Protein AF-0000000079090548 (afdb_homodimer)

Radius of gyration: 31.52 Å; Cα contacts (8 Å, |Δi|>4): 1381; chains: 2; bounding box: 49×114×106 Å

Secondary structure (DSSP, 8-state):
------HHHHHHHHHHHHHHHHHHHHHHHHHHHHTT---EEEEEE-SGGG-EEEEEEE--SS--S-SSPEEEE--TT--GGGGHHHHHHHTTSS-EEEEPPTTSTTS--PPPPSSHHHHHHHHHHHHHHHHHHHT-SSEEEEEETHHHHHHHHHHHH-GGGEEEEEEES-SS-SPP----TTS----HHHHHHHHHHTTS-TTHHHHHTGGGHHHHHHHH-TTHHHHS--SSTTHHHHHHHHTSSS--HHHHHHHHTB-GGG-BSS-GGGTGGGS-TTS-EEEEEETT-SS--HHHHHHHHH-SS-EEEEEETT--S-HHHHSHHHHHHHHHHHHH-PPPPTTSEEEE--------------/------HHHHHHHHHHHHHHHHHHHHHHHHHHHHTT---EEEEEE-SGGG-EEEEEEE--SS--S-SSPEEEE--TT--GGGGHHHHHHHTTSS-EEEEPPTTSTTS--PPPPSSHHHHHHHHHHHHHHHHHHHT-SSEEEEEETHHHHHHHHHHHH-GGGEEEEEEES-SS-SPP----TTS----HHHHHHHHHHTTS-TTHHHHHTGGGHHHHHHHH-TTHHHHS--SSTTHHHHHHHHTSSS--HHHHHHHHTB-GGG-BSS-GGGTGGGS-TTS-EEEEEETT-SS--HHHHHHHHH-SS-EEEEEETT--S-HHHHSHHHHHHHHHHHHH-PPPPTTSEEEE--------------

Sequence (724 aa):
MEVEKSSNDTSSLLTWGKSSLMKLAEAEARLFATFGAQILSRFVPIRFKCSEIYTVTVEPREEKKSEEPIVLVHGFGAGVAVWSANIFTLAKHSVVHAFDLLGFGRSSRPRFSNDPTLAELEMVESIEDWRKSMGIERMYLVAHSFGAYLASSYALEHPHRVKHLILVDPWGFPERIAPTEKQITPYPWMQFIGGVLSYFNPLATLRVAGPYGPTIVKKLRPDLRLRYRSENPDDIYEYLYHCNAQKPTGETAFKGMTLPFGWAKRPMMKRFNGIDDSVPVTFIYGSKSWIDPGPAFDIQAQRNGHVDVQIIRGAGHHVYADAPDAFNEVVESIVTGEKRSSAVESQVTSEKQSDEEEVPQPMEVEKSSNDTSSLLTWGKSSLMKLAEAEARLFATFGAQILSRFVPIRFKCSEIYTVTVEPREEKKSEEPIVLVHGFGAGVAVWSANIFTLAKHSVVHAFDLLGFGRSSRPRFSNDPTLAELEMVESIEDWRKSMGIERMYLVAHSFGAYLASSYALEHPHRVKHLILVDPWGFPERIAPTEKQITPYPWMQFIGGVLSYFNPLATLRVAGPYGPTIVKKLRPDLRLRYRSENPDDIYEYLYHCNAQKPTGETAFKGMTLPFGWAKRPMMKRFNGIDDSVPVTFIYGSKSWIDPGPAFDIQAQRNGHVDVQIIRGAGHHVYADAPDAFNEVVESIVTGEKRSSAVESQVTSEKQSDEEEVPQP

Foldseek 3Di:
DPPPPPCVVVVVLVVLLVVLLVLQVVLLVQLLVVLPFDKDWDFFFFDQVRWTKIKIKGAAPDAAQDPAAAEEAEAPLAFDSLLSNAQVLLRNRHMYMYIYQALFRPIHPDAADLALVRRLVSSLRRVVRRCVSVVGQAHAYAYAARRLVSVLVNLLVCVRRYQAREYELYAAADDDDDPDPPPPPPDVVVVVVLVVCLVDQPCVVLLVCRPCSLVVVCVVCVVLLVLRPGPDSSSVSSNSSSRCNPDRNVSSSCSSQADRPRHGPDHCLVPSLSRDLSHAYEYEYEPAEPRDCVSLVVCLVPHPHWYKYKYQYPDYSSNCRRPVVQVSQVSNCVSNVDDGDPRIDIPGPDDPPPPPPPPDDD/DPPPPPCVVVVVLVVLLVVLLVLQVVLLVQLLVVLPFDKDWDFFFFDQVRWTKIKIKGAAPDAAQDPAAAEEAEAPLAFDSLLSNAQVLLRNRHMYMYIYQALFRPIHPDAFDLALVRRLVSSLRRVVRRCVSVVGQAHAYAYAARRLVSVLVNLLVCVRRYQAREYELYAAADDDDDPDPPPPPPDVVVVVVLVVCLVDQPCVVLLVVRPCSLVVVCVVCVVLLVLRPGPDSSSVSSNSSSRCNPDRNVSSSCSSQADRPRHGPDHCLVPSLSRDLSHAYEYEYEPAEPRDCVSLVVCLVPHPHWYKYKYQYPDYSSNCRRPVVQVSQVSNCVSNVDDGDPRIDIPGPDDPPPPPPPPDDD

Structure (mmCIF, N/CA/C/O backbone):
data_AF-0000000079090548-model_v1
#
loop_
_entity.id
_entity.type
_entity.pdbx_description
1 polymer 'Abhydrolase domain-containing protein lid-1'
#
loop_
_atom_site.group_PDB
_atom_site.id
_atom_site.type_symbol
_atom_site.label_atom_id
_atom_site.label_alt_id
_atom_site.label_comp_id
_atom_site.label_asym_id
_atom_site.label_entity_id
_atom_site.label_seq_id
_atom_site.pdbx_PDB_ins_code
_atom_site.Cartn_x
_atom_site.Cartn_y
_atom_site.Cartn_z
_atom_site.occupancy
_atom_site.B_iso_or_equiv
_atom_site.auth_seq_id
_atom_site.auth_comp_id
_atom_site.auth_asym_id
_atom_site.auth_atom_id
_atom_site.pdbx_PDB_model_num
ATOM 1 N N . MET A 1 1 ? -25.203 16.016 -29.047 1 21.91 1 MET A N 1
ATOM 2 C CA . MET A 1 1 ? -23.812 16.422 -29.281 1 21.91 1 MET A CA 1
ATOM 3 C C . MET A 1 1 ? -22.859 15.281 -28.969 1 21.91 1 MET A C 1
ATOM 5 O O . MET A 1 1 ? -22.859 14.75 -27.844 1 21.91 1 MET A O 1
ATOM 9 N N . GLU A 1 2 ? -22.359 14.469 -29.953 1 21.64 2 GLU A N 1
ATOM 10 C CA . GLU A 1 2 ? -21.656 13.188 -30.062 1 21.64 2 GLU A CA 1
ATOM 11 C C . GLU A 1 2 ? -20.266 13.273 -29.469 1 21.64 2 GLU A C 1
ATOM 13 O O . GLU A 1 2 ? -19.438 14.07 -29.906 1 21.64 2 GLU A O 1
ATOM 18 N N . VAL A 1 3 ? -20.203 13.203 -28.203 1 28.64 3 VAL A N 1
ATOM 19 C CA . VAL A 1 3 ? -18.938 13.273 -27.484 1 28.64 3 VAL A CA 1
ATOM 20 C C . VAL A 1 3 ? -17.891 12.391 -28.156 1 28.64 3 VAL A C 1
ATOM 22 O O . VAL A 1 3 ? -18.078 11.172 -28.266 1 28.64 3 VAL A O 1
ATOM 25 N N . GLU A 1 4 ? -17.172 12.906 -29.141 1 28.56 4 GLU A N 1
ATOM 26 C CA . GLU A 1 4 ? -16.141 12.234 -29.938 1 28.56 4 GLU A CA 1
ATOM 27 C C . GLU A 1 4 ? -15.109 11.555 -29.047 1 28.56 4 GLU A C 1
ATOM 29 O O . GLU A 1 4 ? -14.461 12.211 -28.234 1 28.56 4 GLU A O 1
ATOM 34 N N . LYS A 1 5 ? -15.172 10.281 -28.812 1 35.19 5 LYS A N 1
ATOM 35 C CA . LYS A 1 5 ? -14.336 9.25 -28.203 1 35.19 5 LYS A CA 1
ATOM 36 C C . LYS A 1 5 ? -12.867 9.445 -28.562 1 35.19 5 LYS A C 1
ATOM 38 O O . LYS A 1 5 ? -12.508 9.414 -29.75 1 35.19 5 LYS A O 1
ATOM 43 N N . SER A 1 6 ? -12.094 10.258 -27.891 1 37.34 6 SER A N 1
ATOM 44 C CA . SER A 1 6 ? -10.727 10.57 -28.281 1 37.34 6 SER A CA 1
ATOM 45 C C . SER A 1 6 ? -9.938 9.305 -28.594 1 37.34 6 SER A C 1
ATOM 47 O O . SER A 1 6 ? -9.711 8.477 -27.703 1 37.34 6 SER A O 1
ATOM 49 N N . SER A 1 7 ? -9.773 8.727 -29.641 1 42.5 7 SER A N 1
ATOM 50 C CA . SER A 1 7 ? -9.148 7.66 -30.422 1 42.5 7 SER A CA 1
ATOM 51 C C . SER A 1 7 ? -7.66 7.562 -30.125 1 42.5 7 SER A C 1
ATOM 53 O O . SER A 1 7 ? -7.078 6.477 -30.203 1 42.5 7 SER A O 1
ATOM 55 N N . ASN A 1 8 ? -6.996 8.641 -29.688 1 42.16 8 ASN A N 1
ATOM 56 C CA . ASN A 1 8 ? -5.539 8.641 -29.625 1 42.16 8 ASN A CA 1
ATOM 57 C C . ASN A 1 8 ? -5.031 7.977 -28.359 1 42.16 8 ASN A C 1
ATOM 59 O O . ASN A 1 8 ? -3.953 7.375 -28.344 1 42.16 8 ASN A O 1
ATOM 63 N N . ASP A 1 9 ? -5.684 8.117 -27.219 1 45 9 ASP A N 1
ATOM 64 C CA . ASP A 1 9 ? -5.297 7.441 -25.984 1 45 9 ASP A CA 1
ATOM 65 C C . ASP A 1 9 ? -5.438 5.926 -26.109 1 45 9 ASP A C 1
ATOM 67 O O . ASP A 1 9 ? -4.625 5.176 -25.562 1 45 9 ASP A O 1
ATOM 71 N N . THR A 1 10 ? -6.363 5.609 -26.859 1 48.97 10 THR A N 1
ATOM 72 C CA . THR A 1 10 ? -6.535 4.191 -27.156 1 48.97 10 THR A CA 1
ATOM 73 C C . THR A 1 10 ? -5.398 3.684 -28.047 1 48.97 10 THR A C 1
ATOM 75 O O . THR A 1 10 ? -4.949 2.545 -27.891 1 48.97 10 THR A O 1
ATOM 78 N N . SER A 1 11 ? -4.934 4.684 -28.844 1 49.03 11 SER A N 1
ATOM 79 C CA . SER A 1 11 ? -3.871 4.246 -29.75 1 49.03 11 SER A CA 1
ATOM 80 C C . SER A 1 11 ? -2.553 4.07 -29 1 49.03 11 SER A C 1
ATOM 82 O O . SER A 1 11 ? -1.818 3.111 -29.25 1 49.03 11 SER A O 1
ATOM 84 N N . SER A 1 12 ? -2.221 5.039 -28.078 1 52.03 12 SER A N 1
ATOM 85 C CA . SER A 1 12 ? -0.976 4.938 -27.328 1 52.03 12 SER A CA 1
ATOM 86 C C . SER A 1 12 ? -0.992 3.73 -26.391 1 52.03 12 SER A C 1
ATOM 88 O O . SER A 1 12 ? 0.011 3.027 -26.266 1 52.03 12 SER A O 1
ATOM 90 N N . LEU A 1 13 ? -2.1 3.557 -25.844 1 53.34 13 LEU A N 1
ATOM 91 C CA . LEU A 1 13 ? -2.242 2.365 -25.016 1 53.34 13 LEU A CA 1
ATOM 92 C C . LEU A 1 13 ? -2.145 1.1 -25.859 1 53.34 13 LEU A C 1
ATOM 94 O O . LEU A 1 13 ? -1.558 0.105 -25.438 1 53.34 13 LEU A O 1
ATOM 98 N N . LEU A 1 14 ? -2.721 1.24 -27.078 1 53.16 14 LEU A N 1
ATOM 99 C CA . LEU A 1 14 ? -2.633 0.097 -27.984 1 53.16 14 LEU A CA 1
ATOM 100 C C . LEU A 1 14 ? -1.192 -0.137 -28.422 1 53.16 14 LEU A C 1
ATOM 102 O O . LEU A 1 14 ? -0.748 -1.283 -28.516 1 53.16 14 LEU A O 1
ATOM 106 N N . THR A 1 15 ? -0.48 1.021 -28.625 1 60.81 15 THR A N 1
ATOM 107 C CA . THR A 1 15 ? 0.912 0.896 -29.047 1 60.81 15 THR A CA 1
ATOM 108 C C . THR A 1 15 ? 1.776 0.379 -27.906 1 60.81 15 THR A C 1
ATOM 110 O O . THR A 1 15 ? 2.658 -0.457 -28.109 1 60.81 15 THR A O 1
ATOM 113 N N . TRP A 1 16 ? 1.447 0.786 -26.766 1 68.19 16 TRP A N 1
ATOM 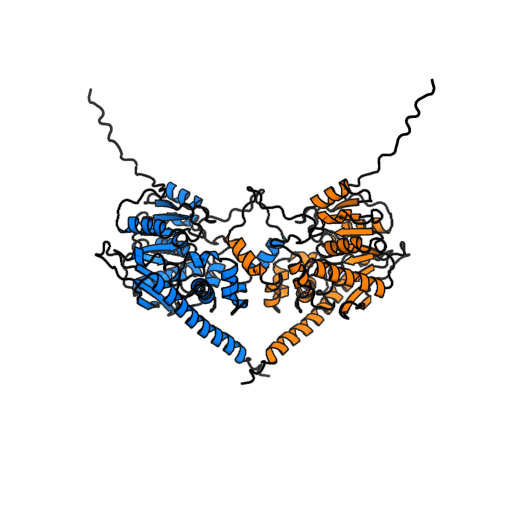114 C CA . TRP A 1 16 ? 2.203 0.284 -25.625 1 68.19 16 TRP A CA 1
ATOM 115 C C . TRP A 1 16 ? 1.92 -1.195 -25.391 1 68.19 16 TRP A C 1
ATOM 117 O O . TRP A 1 16 ? 2.832 -1.968 -25.078 1 68.19 16 TRP A O 1
ATOM 127 N N . GLY A 1 17 ? 0.711 -1.506 -25.703 1 69.31 17 GLY A N 1
ATOM 128 C CA . GLY A 1 17 ? 0.365 -2.912 -25.562 1 69.31 17 GLY A CA 1
ATOM 129 C C . GLY A 1 17 ? 1.132 -3.809 -26.516 1 69.31 17 GLY A C 1
ATOM 130 O O . GLY A 1 17 ? 1.703 -4.82 -26.109 1 69.31 17 GLY A O 1
ATOM 131 N N . LYS A 1 18 ? 1.221 -3.434 -27.734 1 71.75 18 LYS A N 1
ATOM 132 C CA . LYS A 1 18 ? 1.947 -4.215 -28.719 1 71.75 18 LYS A CA 1
ATOM 133 C C . LYS A 1 18 ? 3.445 -4.219 -28.438 1 71.75 18 LYS A C 1
ATOM 135 O O . LYS A 1 18 ? 4.102 -5.254 -28.547 1 71.75 18 LYS A O 1
ATOM 140 N N . SER A 1 19 ? 3.896 -3.102 -28.062 1 80.94 19 SER A N 1
ATOM 141 C CA . SER A 1 19 ? 5.309 -3.006 -27.703 1 80.94 19 SER A CA 1
ATOM 142 C C . SER A 1 19 ? 5.633 -3.854 -26.484 1 80.94 19 SER A C 1
ATOM 144 O O . SER A 1 19 ? 6.691 -4.488 -26.422 1 80.94 19 SER A O 1
ATOM 146 N N . SER A 1 20 ? 4.719 -3.871 -25.656 1 87.62 20 SER A N 1
ATOM 147 C CA . SER A 1 20 ? 4.914 -4.648 -24.438 1 87.62 20 SER A CA 1
ATOM 148 C C . SER A 1 20 ? 4.98 -6.141 -24.734 1 87.62 20 SER A C 1
ATOM 150 O O . SER A 1 20 ? 5.82 -6.855 -24.172 1 87.62 20 SER A O 1
ATOM 152 N N . LEU A 1 21 ? 4.172 -6.609 -25.672 1 90.44 21 LEU A N 1
ATOM 153 C CA . LEU A 1 21 ? 4.156 -8.031 -26.016 1 90.44 21 LEU A CA 1
ATOM 154 C C . LEU A 1 21 ? 5.445 -8.438 -26.719 1 90.44 21 LEU A C 1
ATOM 156 O O . LEU A 1 21 ? 5.957 -9.531 -26.484 1 90.44 21 LEU A O 1
ATOM 160 N N . MET A 1 22 ? 5.891 -7.602 -27.516 1 92.44 22 MET A N 1
ATOM 161 C CA . MET A 1 22 ? 7.148 -7.879 -28.219 1 92.44 22 MET A CA 1
ATOM 162 C C . MET A 1 22 ? 8.312 -7.922 -27.234 1 92.44 22 MET A C 1
ATOM 164 O O . MET A 1 22 ? 9.156 -8.82 -27.297 1 92.44 22 MET A O 1
ATOM 168 N N . LYS A 1 23 ? 8.359 -6.949 -26.344 1 93.62 23 LYS A N 1
ATOM 169 C CA . LYS A 1 23 ? 9.414 -6.914 -25.344 1 93.62 23 LYS A CA 1
ATOM 170 C C . LYS A 1 23 ? 9.352 -8.148 -24.438 1 93.62 23 LYS A C 1
ATOM 172 O O . LYS A 1 23 ? 10.391 -8.68 -24.031 1 93.62 23 LYS A O 1
ATOM 177 N N . LEU A 1 24 ? 8.156 -8.531 -24.203 1 95.75 24 LEU A N 1
ATOM 178 C CA . LEU A 1 24 ? 7.945 -9.727 -23.391 1 95.75 24 LEU A CA 1
ATOM 179 C C . LEU A 1 24 ? 8.539 -10.961 -24.062 1 95.75 24 LEU A C 1
ATOM 181 O O . LEU A 1 24 ? 9.305 -11.703 -23.453 1 95.75 24 LEU A O 1
ATOM 185 N N . ALA A 1 25 ? 8.211 -11.156 -25.266 1 95.69 25 ALA A N 1
ATOM 186 C CA . ALA A 1 25 ? 8.688 -12.305 -26.031 1 95.69 25 ALA A CA 1
ATOM 187 C C . ALA A 1 25 ? 10.203 -12.289 -26.156 1 95.69 25 ALA A C 1
ATOM 189 O O . ALA A 1 25 ? 10.859 -13.328 -26.062 1 95.69 25 ALA A O 1
ATOM 190 N N . GLU A 1 26 ? 10.742 -11.133 -26.359 1 94.94 26 GLU A N 1
ATOM 191 C CA . GLU A 1 26 ? 12.188 -10.992 -26.516 1 94.94 26 GLU A CA 1
ATOM 192 C C . GLU A 1 26 ? 12.914 -11.336 -25.234 1 94.94 26 GLU A C 1
ATOM 194 O O . GLU A 1 26 ? 13.898 -12.078 -25.234 1 94.94 26 GLU A O 1
ATOM 199 N N . ALA A 1 27 ? 12.461 -10.758 -24.188 1 95.56 27 ALA A N 1
ATOM 200 C CA . ALA A 1 27 ? 13.078 -11.039 -22.891 1 95.56 27 ALA A CA 1
ATOM 201 C C . ALA A 1 27 ? 12.977 -12.523 -22.547 1 95.56 27 ALA A C 1
ATOM 203 O O . ALA A 1 27 ? 13.938 -13.117 -22.047 1 95.56 27 ALA A O 1
ATOM 204 N N . GLU A 1 28 ? 11.844 -13.078 -22.812 1 96.19 28 GLU A N 1
ATOM 205 C CA . GLU A 1 28 ? 11.625 -14.5 -22.562 1 96.19 28 GLU A CA 1
ATOM 206 C C . GLU A 1 28 ? 12.633 -15.352 -23.328 1 96.19 28 GLU A C 1
ATOM 208 O O . GLU A 1 28 ? 13.258 -16.25 -22.766 1 96.19 28 GLU A O 1
ATOM 213 N N . ALA A 1 29 ? 12.781 -15.07 -24.594 1 94.56 29 ALA A N 1
ATOM 214 C CA . ALA A 1 29 ? 13.688 -15.82 -25.453 1 94.56 29 ALA A CA 1
ATOM 215 C C . ALA A 1 29 ? 15.125 -15.742 -24.938 1 94.56 29 ALA A C 1
ATOM 217 O O . ALA A 1 29 ? 15.844 -16.75 -24.922 1 94.56 29 ALA A O 1
ATOM 218 N N . ARG A 1 30 ? 15.531 -14.586 -24.516 1 94.56 30 ARG A N 1
ATOM 219 C CA . ARG A 1 30 ? 16.891 -14.398 -24.031 1 94.56 30 ARG A CA 1
ATOM 220 C C . ARG A 1 30 ? 17.109 -15.125 -22.703 1 94.56 30 ARG A C 1
ATOM 222 O O . ARG A 1 30 ? 18.188 -15.672 -22.453 1 94.56 30 ARG A O 1
ATOM 229 N N . LEU A 1 31 ? 16.125 -15.125 -21.891 1 94.62 31 LEU A N 1
ATOM 230 C CA . LEU A 1 31 ? 16.219 -15.828 -20.625 1 94.62 31 LEU A CA 1
ATOM 231 C C . LEU A 1 31 ? 16.375 -17.328 -20.844 1 94.62 31 LEU A C 1
ATOM 233 O O . LEU A 1 31 ? 17.266 -17.953 -20.25 1 94.62 31 LEU A O 1
ATOM 237 N N . PHE A 1 32 ? 15.617 -17.922 -21.719 1 94.25 32 PHE A N 1
ATOM 238 C CA . PHE A 1 32 ? 15.703 -19.359 -22 1 94.25 32 PHE A CA 1
ATOM 239 C C . PHE A 1 32 ? 17 -19.688 -22.703 1 94.25 32 PHE A C 1
ATOM 241 O O . PHE A 1 32 ? 17.609 -20.734 -22.438 1 94.25 32 PHE A O 1
ATOM 248 N N . ALA A 1 33 ? 17.438 -18.812 -23.578 1 91.44 33 ALA A N 1
ATOM 249 C CA . ALA A 1 33 ? 18.672 -19.047 -24.344 1 91.44 33 ALA A CA 1
ATOM 250 C C . ALA A 1 33 ? 19.875 -19.172 -23.422 1 91.44 33 ALA A C 1
ATOM 252 O O . ALA A 1 33 ? 20.781 -19.953 -23.672 1 91.44 33 ALA A O 1
ATOM 253 N N . THR A 1 34 ? 19.875 -18.422 -22.453 1 89.06 34 THR A N 1
ATOM 254 C CA . THR A 1 34 ? 20.984 -18.391 -21.516 1 89.06 34 THR A CA 1
ATOM 255 C C . THR A 1 34 ? 21.141 -19.734 -20.812 1 89.06 34 THR A C 1
ATOM 257 O O . THR A 1 34 ? 22.25 -20.156 -20.469 1 89.06 34 THR A O 1
ATOM 260 N N . PHE A 1 35 ? 20.078 -20.422 -20.594 1 84.44 35 PHE A N 1
ATOM 261 C CA . PHE A 1 35 ? 20.156 -21.672 -19.859 1 84.44 35 PHE A CA 1
ATOM 262 C C . PHE A 1 35 ? 20.156 -22.859 -20.812 1 84.44 35 PHE A C 1
ATOM 264 O O . PHE A 1 35 ? 20.047 -24.016 -20.375 1 84.44 35 PHE A O 1
ATOM 271 N N . GLY A 1 36 ? 20.344 -22.562 -22.078 1 78.19 36 GLY A N 1
ATOM 272 C CA . GLY A 1 36 ? 20.625 -23.594 -23.062 1 78.19 36 GLY A CA 1
ATOM 273 C C . GLY A 1 36 ? 19.422 -24.438 -23.422 1 78.19 36 GLY A C 1
ATOM 274 O O . GLY A 1 36 ? 19.562 -25.562 -23.906 1 78.19 36 GLY A O 1
ATOM 275 N N . ALA A 1 37 ? 18.281 -24 -23.188 1 74.06 37 ALA A N 1
ATOM 276 C CA . ALA A 1 37 ? 17.125 -24.844 -23.484 1 74.06 37 ALA A CA 1
ATOM 277 C C . ALA A 1 37 ? 16.578 -24.562 -24.875 1 74.06 37 ALA A C 1
ATOM 279 O O . ALA A 1 37 ? 16.484 -23.406 -25.297 1 74.06 37 ALA A O 1
ATOM 280 N N . GLN A 1 38 ? 16.516 -25.641 -25.641 1 87.06 38 GLN A N 1
ATOM 281 C CA . GLN A 1 38 ? 15.727 -25.531 -26.859 1 87.06 38 GLN A CA 1
ATOM 282 C C . GLN A 1 38 ? 14.234 -25.594 -26.562 1 87.06 38 GLN A C 1
ATOM 284 O O . GLN A 1 38 ? 13.719 -26.656 -26.203 1 87.06 38 GLN A O 1
ATOM 289 N N . ILE A 1 39 ? 13.633 -24.531 -26.719 1 93 39 ILE A N 1
ATOM 290 C CA . ILE A 1 39 ? 12.234 -24.422 -26.297 1 93 39 ILE A CA 1
ATOM 291 C C . ILE A 1 39 ? 11.328 -24.453 -27.531 1 93 39 ILE A C 1
ATOM 293 O O . ILE A 1 39 ? 11.633 -23.828 -28.547 1 93 39 ILE A O 1
ATOM 297 N N . LEU A 1 40 ? 10.352 -25.25 -27.453 1 95.62 40 LEU A N 1
ATOM 298 C CA . LEU A 1 40 ? 9.242 -25.188 -28.391 1 95.62 40 LEU A CA 1
ATOM 299 C C . LEU A 1 40 ? 8.078 -24.391 -27.797 1 95.62 40 LEU A C 1
ATOM 301 O O . LEU A 1 40 ? 7.562 -24.75 -26.734 1 95.62 40 LEU A O 1
ATOM 305 N N . SER A 1 41 ? 7.758 -23.281 -28.469 1 96.62 41 SER A N 1
ATOM 306 C CA . SER A 1 41 ? 6.668 -22.438 -27.969 1 96.62 41 SER A CA 1
ATOM 307 C C . SER A 1 41 ? 5.414 -22.609 -28.812 1 96.62 41 SER A C 1
ATOM 309 O O . SER A 1 41 ? 5.5 -22.766 -30.031 1 96.62 41 SER A O 1
ATOM 311 N N . ARG A 1 42 ? 4.273 -22.625 -28.172 1 97.44 42 ARG A N 1
ATOM 312 C CA . ARG A 1 42 ? 3.006 -22.719 -28.891 1 97.44 42 ARG A CA 1
ATOM 313 C C . ARG A 1 42 ? 1.882 -22.047 -28.109 1 97.44 42 ARG A C 1
ATOM 315 O O . ARG A 1 42 ? 1.933 -21.969 -26.891 1 97.44 42 ARG A O 1
ATOM 322 N N . PHE A 1 43 ? 0.945 -21.547 -28.875 1 98.38 43 PHE A N 1
ATOM 323 C CA . PHE A 1 43 ? -0.328 -21.109 -28.297 1 98.38 43 PHE A CA 1
ATOM 324 C C . PHE A 1 43 ? -1.367 -22.219 -28.406 1 98.38 43 PHE A C 1
ATOM 326 O O . PHE A 1 43 ? -1.821 -22.562 -29.5 1 98.38 43 PHE A O 1
ATOM 333 N N . VAL A 1 44 ? -1.732 -22.781 -27.281 1 98.75 44 VAL A N 1
ATOM 334 C CA . VAL A 1 44 ? -2.641 -23.922 -27.234 1 98.75 44 VAL A CA 1
ATOM 335 C C . VAL A 1 44 ? -4.082 -23.438 -27.109 1 98.75 44 VAL A C 1
ATOM 337 O O . VAL A 1 44 ? -4.449 -22.812 -26.109 1 98.75 44 VAL A O 1
ATOM 340 N N . PRO A 1 45 ? -4.891 -23.734 -28.078 1 98.5 45 PRO A N 1
ATOM 341 C CA . PRO A 1 45 ? -6.293 -23.328 -27.984 1 98.5 45 PRO A CA 1
ATOM 342 C C . PRO A 1 45 ? -7.07 -24.109 -26.922 1 98.5 45 PRO A C 1
ATOM 344 O O . PRO A 1 45 ? -6.863 -25.312 -26.766 1 98.5 45 PRO A O 1
ATOM 347 N N . ILE A 1 46 ? -7.902 -23.438 -26.219 1 98.5 46 ILE A N 1
ATOM 348 C CA . ILE A 1 46 ? -8.734 -24.094 -25.234 1 98.5 46 ILE A CA 1
ATOM 349 C C . ILE A 1 46 ? -10.188 -23.656 -25.391 1 98.5 46 ILE A C 1
ATOM 351 O O . ILE A 1 46 ? -10.461 -22.625 -26.016 1 98.5 46 ILE A O 1
ATOM 355 N N . ARG A 1 47 ? -11.109 -24.453 -24.859 1 97.81 47 ARG A N 1
ATOM 356 C CA . ARG A 1 47 ? -12.539 -24.234 -25.031 1 97.81 47 ARG A CA 1
ATOM 357 C C . ARG A 1 47 ? -13 -23 -24.234 1 97.81 47 ARG A C 1
ATOM 359 O O . ARG A 1 47 ? -13.836 -22.234 -24.703 1 97.81 47 ARG A O 1
ATOM 366 N N . PHE A 1 48 ? -12.5 -22.859 -23.047 1 97.19 48 PHE A N 1
ATOM 367 C CA . PHE A 1 48 ? -12.945 -21.781 -22.172 1 97.19 48 PHE A CA 1
ATOM 368 C C . PHE A 1 48 ? -12.789 -20.422 -22.844 1 97.19 48 PHE A C 1
ATOM 370 O O . PHE A 1 48 ? -11.664 -19.969 -23.078 1 97.19 48 PHE A O 1
ATOM 377 N N . LYS A 1 49 ? -13.891 -19.797 -23.234 1 97.38 49 LYS A N 1
ATOM 378 C CA . LYS A 1 49 ? -14 -18.469 -23.859 1 97.38 49 LYS A CA 1
ATOM 379 C C . LYS A 1 49 ? -13.109 -18.375 -25.094 1 97.38 49 LYS A C 1
ATOM 381 O O . LYS A 1 49 ? -12.555 -17.312 -25.391 1 97.38 49 LYS A O 1
ATOM 386 N N . CYS A 1 50 ? -12.852 -19.531 -25.766 1 97.69 50 CYS A N 1
ATOM 387 C CA . CYS A 1 50 ? -12.07 -19.609 -26.984 1 97.69 50 CYS A CA 1
ATOM 388 C C . CYS A 1 50 ? -10.695 -18.969 -26.797 1 97.69 50 CYS A C 1
ATOM 390 O O . CYS A 1 50 ? -10.266 -18.172 -27.625 1 97.69 50 CYS A O 1
ATOM 392 N N . SER A 1 51 ? -10.086 -19.281 -25.703 1 98.56 51 SER A N 1
ATOM 393 C CA . SER A 1 51 ? -8.812 -18.672 -25.328 1 98.56 51 SER A CA 1
ATOM 394 C C . SER A 1 51 ? -7.641 -19.516 -25.797 1 98.56 51 SER A C 1
ATOM 396 O O . SER A 1 51 ? -7.832 -20.625 -26.297 1 98.56 51 SER A O 1
ATOM 398 N N . GLU A 1 52 ? -6.453 -18.891 -25.719 1 98.75 52 GLU A N 1
ATOM 399 C CA . GLU A 1 52 ? -5.199 -19.594 -26 1 98.75 52 GLU A CA 1
ATOM 400 C C . GLU A 1 52 ? -4.262 -19.531 -24.797 1 98.75 52 GLU A C 1
ATOM 402 O O . GLU A 1 52 ? -4.121 -18.484 -24.156 1 98.75 52 GLU A O 1
ATOM 407 N N . ILE A 1 53 ? -3.666 -20.641 -24.5 1 98.81 53 ILE A N 1
ATOM 408 C CA . ILE A 1 53 ? -2.682 -20.719 -23.422 1 98.81 53 ILE A CA 1
ATOM 409 C C . ILE A 1 53 ? -1.283 -20.859 -24.016 1 98.81 53 ILE A C 1
ATOM 411 O O . ILE A 1 53 ? -1.005 -21.828 -24.734 1 98.81 53 ILE A O 1
ATOM 415 N N . TYR A 1 54 ? -0.465 -19.828 -23.75 1 98.81 54 TYR A N 1
ATOM 416 C CA . TYR A 1 54 ? 0.918 -19.906 -24.203 1 98.81 54 TYR A CA 1
ATOM 417 C C . TYR A 1 54 ? 1.691 -20.969 -23.438 1 98.81 54 TYR A C 1
ATOM 419 O O . TYR A 1 54 ? 1.66 -21.016 -22.203 1 98.81 54 TYR A O 1
ATOM 427 N N . THR A 1 55 ? 2.375 -21.875 -24.188 1 98.81 55 THR A N 1
ATOM 428 C CA . THR A 1 55 ? 3.031 -23.031 -23.609 1 98.81 55 THR A CA 1
ATOM 429 C C . THR A 1 55 ? 4.426 -23.219 -24.203 1 98.81 55 THR A C 1
ATOM 431 O O . THR A 1 55 ? 4.625 -23.047 -25.406 1 98.81 55 THR A O 1
ATOM 434 N N . VAL A 1 56 ? 5.328 -23.5 -23.344 1 98.25 56 VAL A N 1
ATOM 435 C CA . VAL A 1 56 ? 6.652 -23.906 -23.812 1 98.25 56 VAL A CA 1
ATOM 436 C C . VAL A 1 56 ? 6.902 -25.375 -23.469 1 98.25 56 VAL A C 1
ATOM 438 O O . VAL A 1 56 ? 6.438 -25.859 -22.438 1 98.25 56 VAL A O 1
ATOM 441 N N . THR A 1 57 ? 7.594 -26.078 -24.328 1 98 57 THR A N 1
ATOM 442 C CA . THR A 1 57 ? 7.918 -27.484 -24.156 1 98 57 THR A CA 1
ATOM 443 C C . THR A 1 57 ? 9.406 -27.734 -24.391 1 98 57 THR A C 1
ATOM 445 O O . THR A 1 57 ? 9.992 -27.172 -25.328 1 98 57 THR A O 1
ATOM 448 N N . VAL A 1 58 ? 9.969 -28.484 -23.516 1 97.06 58 VAL A N 1
ATOM 449 C CA . VAL A 1 58 ? 11.32 -28.984 -23.719 1 97.06 58 VAL A CA 1
ATOM 450 C C . VAL A 1 58 ? 11.312 -30.516 -23.75 1 97.06 58 VAL A C 1
ATOM 452 O O . VAL A 1 58 ? 10.797 -31.156 -22.828 1 97.06 58 VAL A O 1
ATOM 455 N N . GLU A 1 59 ? 11.891 -31.047 -24.812 1 95.38 59 GLU A N 1
ATOM 456 C CA . GLU A 1 59 ? 11.945 -32.5 -24.984 1 95.38 59 GLU A CA 1
ATOM 457 C C . GLU A 1 59 ? 13.078 -33.094 -24.172 1 95.38 59 GLU A C 1
ATOM 459 O O . GLU A 1 59 ? 14.07 -32.438 -23.875 1 95.38 59 GLU A O 1
ATOM 464 N N . PRO A 1 60 ? 12.859 -34.375 -23.828 1 94.69 60 PRO A N 1
ATOM 465 C CA . PRO A 1 60 ? 13.922 -35.031 -23.062 1 94.69 60 PRO A CA 1
ATOM 466 C C . PRO A 1 60 ? 15.234 -35.125 -23.828 1 94.69 60 PRO A C 1
ATOM 468 O O . PRO A 1 60 ? 15.227 -35.469 -25.016 1 94.69 60 PRO A O 1
ATOM 471 N N . ARG A 1 61 ? 16.234 -34.875 -23.094 1 91.56 61 ARG A N 1
ATOM 472 C CA . ARG A 1 61 ? 17.562 -34.938 -23.703 1 91.56 61 ARG A CA 1
ATOM 473 C C . ARG A 1 61 ? 18.125 -36.344 -23.641 1 91.56 61 ARG A C 1
ATOM 475 O O . ARG A 1 61 ? 18.969 -36.719 -24.453 1 91.56 61 ARG A O 1
ATOM 482 N N . GLU A 1 62 ? 17.703 -37.094 -22.672 1 92.69 62 GLU A N 1
ATOM 483 C CA . GLU A 1 62 ? 18.094 -38.469 -22.469 1 92.69 62 GLU A CA 1
ATOM 484 C C . GLU A 1 62 ? 16.875 -39.406 -22.453 1 92.69 62 GLU A C 1
ATOM 486 O O . GLU A 1 62 ? 15.75 -38.938 -22.719 1 92.69 62 GLU A O 1
ATOM 491 N N . GLU A 1 63 ? 17.188 -40.656 -22.266 1 91.19 63 GLU A N 1
ATOM 492 C CA . GLU A 1 63 ? 16.094 -41.625 -22.219 1 91.19 63 GLU A CA 1
ATOM 493 C C . GLU A 1 63 ? 15.062 -41.25 -21.172 1 91.19 63 GLU A C 1
ATOM 495 O O . GLU A 1 63 ? 15.414 -40.938 -20.031 1 91.19 63 GLU A O 1
ATOM 500 N N . LYS A 1 64 ? 13.828 -41.281 -21.672 1 89.44 64 LYS A N 1
ATOM 501 C CA . LYS A 1 64 ? 12.734 -40.938 -20.766 1 89.44 64 LYS A CA 1
ATOM 502 C C . LYS A 1 64 ? 12.641 -41.938 -19.609 1 89.44 64 LYS A C 1
ATOM 504 O O . LYS A 1 64 ? 12.781 -43.156 -19.812 1 89.44 64 LYS A O 1
ATOM 509 N N . LYS A 1 65 ? 12.391 -41.406 -18.484 1 84.5 65 LYS A N 1
ATOM 510 C CA . LYS A 1 65 ? 12.227 -42.219 -17.312 1 84.5 65 LYS A CA 1
ATOM 511 C C . LYS A 1 65 ? 10.758 -42.312 -16.891 1 84.5 65 LYS A C 1
ATOM 513 O O . LYS A 1 65 ? 10.391 -43.156 -16.078 1 84.5 65 LYS A O 1
ATOM 518 N N . SER A 1 66 ? 9.977 -41.469 -17.391 1 87.19 66 SER A N 1
ATOM 519 C CA . SER A 1 66 ? 8.531 -41.469 -17.172 1 87.19 66 SER A CA 1
ATOM 520 C C . SER A 1 66 ? 7.773 -41.094 -18.438 1 87.19 66 SER A C 1
ATOM 522 O O . SER A 1 66 ? 8.25 -40.312 -19.25 1 87.19 66 SER A O 1
ATOM 524 N N . GLU A 1 67 ? 6.672 -41.719 -18.547 1 91.12 67 GLU A N 1
ATOM 525 C CA . GLU A 1 67 ? 5.809 -41.406 -19.672 1 91.12 67 GLU A CA 1
ATOM 526 C C . GLU A 1 67 ? 5.047 -40.094 -19.422 1 91.12 67 GLU A C 1
ATOM 528 O O . GLU A 1 67 ? 4.727 -39.375 -20.359 1 91.12 67 GLU A O 1
ATOM 533 N N . GLU A 1 68 ? 4.785 -39.812 -18.172 1 97.12 68 GLU A N 1
ATOM 534 C CA . GLU A 1 68 ? 4.051 -38.625 -17.812 1 97.12 68 GLU A CA 1
ATOM 535 C C . GLU A 1 68 ? 4.961 -37.406 -17.812 1 97.12 68 GLU A C 1
ATOM 537 O O . GLU A 1 68 ? 6.109 -37.469 -17.375 1 97.12 68 GLU A O 1
ATOM 542 N N . PRO A 1 69 ? 4.531 -36.312 -18.344 1 98.31 69 PRO A N 1
ATOM 543 C CA . PRO A 1 69 ? 5.348 -35.125 -18.375 1 98.31 69 PRO A CA 1
ATOM 544 C C . PRO A 1 69 ? 5.34 -34.344 -17.047 1 98.31 69 PRO A C 1
ATOM 546 O O . PRO A 1 69 ? 4.438 -34.562 -16.219 1 98.31 69 PRO A O 1
ATOM 549 N N . ILE A 1 70 ? 6.387 -33.562 -16.875 1 98.69 70 ILE A N 1
ATOM 550 C CA . ILE A 1 70 ? 6.398 -32.531 -15.82 1 98.69 70 ILE A CA 1
ATOM 551 C C . ILE A 1 70 ? 5.719 -31.266 -16.328 1 98.69 70 ILE A C 1
ATOM 553 O O . ILE A 1 70 ? 6.039 -30.781 -17.406 1 98.69 70 ILE A O 1
ATOM 557 N N . VAL A 1 71 ? 4.754 -30.781 -15.609 1 98.94 71 VAL A N 1
ATOM 558 C CA . VAL A 1 71 ? 4.07 -29.547 -15.961 1 98.94 71 VAL A CA 1
ATOM 559 C C . VAL A 1 71 ? 4.316 -28.484 -14.891 1 98.94 71 VAL A C 1
ATOM 561 O O . VAL A 1 71 ? 4.031 -28.719 -13.711 1 98.94 71 VAL A O 1
ATOM 564 N N . LEU A 1 72 ? 4.855 -27.359 -15.32 1 98.88 72 LEU A N 1
ATOM 565 C CA . LEU A 1 72 ? 5.215 -26.266 -14.414 1 98.88 72 LEU A CA 1
ATOM 566 C C . LEU A 1 72 ? 4.18 -25.156 -14.477 1 98.88 72 LEU A C 1
ATOM 568 O O . LEU A 1 72 ? 3.85 -24.672 -15.555 1 98.88 72 LEU A O 1
ATOM 572 N N . VAL A 1 73 ? 3.66 -24.719 -13.289 1 98.94 73 VAL A N 1
ATOM 573 C CA . VAL A 1 73 ? 2.66 -23.672 -13.18 1 98.94 73 VAL A CA 1
ATOM 574 C C . VAL A 1 73 ? 3.203 -22.531 -12.305 1 98.94 73 VAL A C 1
ATOM 576 O O . VAL A 1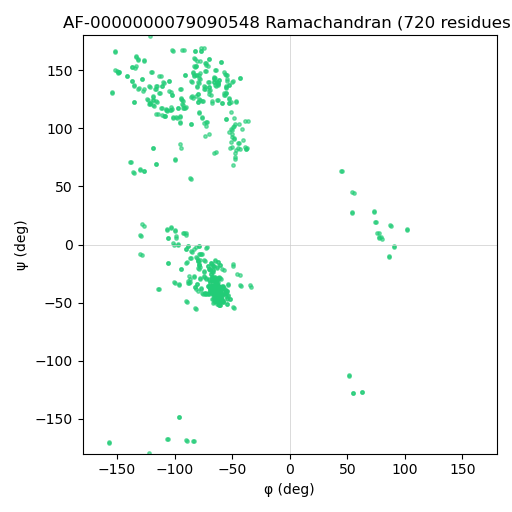 73 ? 3.555 -22.75 -11.148 1 98.94 73 VAL A O 1
ATOM 579 N N . HIS A 1 74 ? 3.256 -21.359 -12.859 1 98.69 74 HIS A N 1
ATOM 580 C CA . HIS A 1 74 ? 3.846 -20.219 -12.164 1 98.69 74 HIS A CA 1
ATOM 581 C C . HIS A 1 74 ? 2.848 -19.578 -11.203 1 98.69 74 HIS A C 1
ATOM 583 O O . HIS A 1 74 ? 1.665 -19.922 -11.211 1 98.69 74 HIS A O 1
ATOM 589 N N . GLY A 1 75 ? 3.359 -18.734 -10.344 1 97.88 75 GLY A N 1
ATOM 590 C CA . GLY A 1 75 ? 2.539 -18.016 -9.391 1 97.88 75 GLY A CA 1
ATOM 591 C C . GLY A 1 75 ? 2.039 -16.688 -9.914 1 97.88 75 GLY A C 1
ATOM 592 O O . GLY A 1 75 ? 2.102 -16.422 -11.117 1 97.88 75 GLY A O 1
ATOM 593 N N . PHE A 1 76 ? 1.505 -15.859 -9.094 1 96.44 76 PHE A N 1
ATOM 594 C CA . PHE A 1 76 ? 0.902 -14.578 -9.422 1 96.44 76 PHE A CA 1
ATOM 595 C C . PHE A 1 76 ? 1.899 -13.68 -10.148 1 96.44 76 PHE A C 1
ATOM 597 O O . PHE A 1 76 ? 3.033 -13.508 -9.695 1 96.44 76 PHE A O 1
ATOM 604 N N . GLY A 1 77 ? 1.505 -13.148 -11.258 1 95.69 77 GLY A N 1
ATOM 605 C CA . GLY A 1 77 ? 2.229 -12.102 -11.961 1 95.69 77 GLY A CA 1
ATOM 606 C C . GLY A 1 77 ? 3.432 -12.609 -12.727 1 95.69 77 GLY A C 1
ATOM 607 O O . GLY A 1 77 ? 4.207 -11.828 -13.273 1 95.69 77 GLY A O 1
ATOM 608 N N . ALA A 1 78 ? 3.6 -13.859 -12.781 1 97.06 78 ALA A N 1
ATOM 609 C CA . ALA A 1 78 ? 4.773 -14.414 -13.453 1 97.06 78 ALA A CA 1
ATOM 610 C C . ALA A 1 78 ? 4.395 -15.039 -14.797 1 97.06 78 ALA A C 1
ATOM 612 O O . ALA A 1 78 ? 3.375 -14.672 -15.391 1 97.06 78 ALA A O 1
ATOM 613 N N . GLY A 1 79 ? 5.344 -15.82 -15.375 1 98.06 79 GLY A N 1
ATOM 614 C CA . GLY A 1 79 ? 5.223 -16.547 -16.625 1 98.06 79 GLY A CA 1
ATOM 615 C C . GLY A 1 79 ? 6.184 -17.719 -16.734 1 98.06 79 GLY A C 1
ATOM 616 O O . GLY A 1 79 ? 6.867 -18.062 -15.758 1 98.06 79 GLY A O 1
ATOM 617 N N . VAL A 1 80 ? 6.223 -18.234 -17.875 1 98.44 80 VAL A N 1
ATOM 618 C CA . VAL A 1 80 ? 6.918 -19.5 -18.078 1 98.44 80 VAL A CA 1
ATOM 619 C C . VAL A 1 80 ? 8.422 -19.297 -17.891 1 98.44 80 VAL A C 1
ATOM 621 O O . VAL A 1 80 ? 9.133 -20.219 -17.484 1 98.44 80 VAL A O 1
ATOM 624 N N . ALA A 1 81 ? 8.914 -18.109 -18.094 1 97.19 81 ALA A N 1
ATOM 625 C CA . ALA A 1 81 ? 10.367 -17.906 -18.125 1 97.19 81 ALA A CA 1
ATOM 626 C C . ALA A 1 81 ? 10.953 -17.875 -16.719 1 97.19 81 ALA A C 1
ATOM 628 O O . ALA A 1 81 ? 12.172 -17.938 -16.547 1 97.19 81 ALA A O 1
ATOM 629 N N . VAL A 1 82 ? 10.125 -17.859 -15.727 1 97.06 82 VAL A N 1
ATOM 630 C CA . VAL A 1 82 ? 10.656 -17.906 -14.375 1 97.06 82 VAL A CA 1
ATOM 631 C C . VAL A 1 82 ? 11.273 -19.266 -14.102 1 97.06 82 VAL A C 1
ATOM 633 O O . VAL A 1 82 ? 12.055 -19.422 -13.164 1 97.06 82 VAL A O 1
ATOM 636 N N . TRP A 1 83 ? 10.961 -20.234 -14.938 1 97.38 83 TRP A N 1
ATOM 637 C CA . TRP A 1 83 ? 11.484 -21.594 -14.797 1 97.38 83 TRP A CA 1
ATOM 638 C C . TRP A 1 83 ? 12.766 -21.766 -15.609 1 97.38 83 TRP A C 1
ATOM 640 O O . TRP A 1 83 ? 13.258 -22.891 -15.766 1 97.38 83 TRP A O 1
ATOM 650 N N . SER A 1 84 ? 13.359 -20.719 -16.141 1 95 84 SER A N 1
ATOM 651 C CA . SER A 1 84 ? 14.469 -20.828 -17.078 1 95 84 SER A CA 1
ATOM 652 C C . SER A 1 84 ? 15.656 -21.562 -16.453 1 95 84 SER A C 1
ATOM 654 O O . SER A 1 84 ? 16.375 -22.297 -17.125 1 95 84 SER A O 1
ATOM 656 N N . ALA A 1 85 ? 15.797 -21.438 -15.164 1 92.94 85 ALA A N 1
ATOM 657 C CA . ALA A 1 85 ? 16.938 -22.062 -14.492 1 92.94 85 ALA A CA 1
ATOM 658 C C . ALA A 1 85 ? 16.641 -23.516 -14.156 1 92.94 85 ALA A C 1
ATOM 660 O O . ALA A 1 85 ? 17.516 -24.25 -13.688 1 92.94 85 ALA A O 1
ATOM 661 N N . ASN A 1 86 ? 15.453 -23.953 -14.375 1 96.31 86 ASN A N 1
ATOM 662 C CA . ASN A 1 86 ? 15.023 -25.281 -13.93 1 96.31 86 ASN A CA 1
ATOM 663 C C . ASN A 1 86 ? 14.734 -26.203 -15.109 1 96.31 86 ASN A C 1
ATOM 665 O O . ASN A 1 86 ? 15.008 -27.406 -15.047 1 96.31 86 ASN A O 1
ATOM 669 N N . ILE A 1 87 ? 14.156 -25.656 -16.125 1 95.88 87 ILE A N 1
ATOM 670 C CA . ILE A 1 87 ? 13.492 -26.438 -17.156 1 95.88 87 ILE A CA 1
ATOM 671 C C . ILE A 1 87 ? 14.508 -27.328 -17.859 1 95.88 87 ILE A C 1
ATOM 673 O O . ILE A 1 87 ? 14.211 -28.484 -18.188 1 95.88 87 ILE A O 1
ATOM 677 N N . PHE A 1 88 ? 15.711 -26.812 -18.109 1 93.31 88 PHE A N 1
ATOM 678 C CA . PHE A 1 88 ? 16.75 -27.594 -18.781 1 93.31 88 PHE A CA 1
ATOM 679 C C . PHE A 1 88 ? 17.109 -28.828 -17.984 1 93.31 88 PHE A C 1
ATOM 681 O O . PHE A 1 88 ? 17.172 -29.938 -18.531 1 93.31 88 PHE A O 1
ATOM 688 N N . THR A 1 89 ? 17.328 -28.641 -16.719 1 94.25 89 THR A N 1
ATOM 689 C CA . THR A 1 89 ? 17.703 -29.734 -15.852 1 94.25 89 THR A CA 1
ATOM 690 C C . THR A 1 89 ? 16.547 -30.719 -15.688 1 94.25 89 THR A C 1
ATOM 692 O O . THR A 1 89 ? 16.75 -31.938 -15.75 1 94.25 89 THR A O 1
ATOM 695 N N . LEU A 1 90 ? 15.391 -30.25 -15.57 1 96.56 90 LEU A N 1
ATOM 696 C CA . LEU A 1 90 ? 14.219 -31.109 -15.359 1 96.56 90 LEU A CA 1
ATOM 697 C C . LEU A 1 90 ? 13.906 -31.906 -16.609 1 96.56 90 LEU A C 1
ATOM 699 O O . LEU A 1 90 ? 13.289 -32.969 -16.531 1 96.56 90 LEU A O 1
ATOM 703 N N . ALA A 1 91 ? 14.367 -31.469 -17.75 1 96 91 ALA A N 1
ATOM 704 C CA . ALA A 1 91 ? 14.055 -32.125 -19.016 1 96 91 ALA A CA 1
ATOM 705 C C . ALA A 1 91 ? 15.078 -33.188 -19.359 1 96 91 ALA A C 1
ATOM 707 O O . ALA A 1 91 ? 15.078 -33.719 -20.453 1 96 91 ALA A O 1
ATOM 708 N N . LYS A 1 92 ? 15.922 -33.5 -18.453 1 93.94 92 LYS A N 1
ATOM 709 C CA . LYS A 1 92 ? 16.938 -34.5 -18.719 1 93.94 92 LYS A CA 1
ATOM 710 C C . LYS A 1 92 ? 16.281 -35.844 -19.062 1 93.94 92 LYS A C 1
ATOM 712 O O . LYS A 1 92 ? 16.672 -36.5 -20.031 1 93.94 92 LYS A O 1
ATOM 717 N N . HIS A 1 93 ? 15.25 -36.281 -18.25 1 93.5 93 HIS A N 1
ATOM 718 C CA . HIS A 1 93 ? 14.648 -37.594 -18.438 1 93.5 93 HIS A CA 1
ATOM 719 C C . HIS A 1 93 ? 13.133 -37.5 -18.578 1 93.5 93 HIS A C 1
ATOM 721 O O . HIS A 1 93 ? 12.422 -38.469 -18.359 1 93.5 93 HIS A O 1
ATOM 727 N N . SER A 1 94 ? 12.633 -36.281 -18.844 1 95.5 94 SER A N 1
ATOM 728 C CA . SER A 1 94 ? 11.188 -36.062 -18.938 1 95.5 94 SER A CA 1
ATOM 729 C C . SER A 1 94 ? 10.844 -34.969 -19.922 1 95.5 94 SER A C 1
ATOM 731 O O . SER A 1 94 ? 11.641 -34.062 -20.156 1 95.5 94 SER A O 1
ATOM 733 N N . VAL A 1 95 ? 9.711 -35.156 -20.516 1 96.94 95 VAL A N 1
ATOM 734 C CA . VAL A 1 95 ? 9.156 -34 -21.219 1 96.94 95 VAL A CA 1
ATOM 735 C C . VAL A 1 95 ? 8.695 -32.938 -20.188 1 96.94 95 VAL A C 1
ATOM 737 O O . VAL A 1 95 ? 8.062 -33.281 -19.188 1 96.94 95 VAL A O 1
ATOM 740 N N . VAL A 1 96 ? 9.086 -31.719 -20.422 1 98.25 96 VAL A N 1
ATOM 741 C CA . VAL A 1 96 ? 8.672 -30.672 -19.5 1 98.25 96 VAL A CA 1
ATOM 742 C C . VAL A 1 96 ? 7.824 -29.641 -20.25 1 98.25 96 VAL A C 1
ATOM 744 O O . VAL A 1 96 ? 8.219 -29.156 -21.312 1 98.25 96 VAL A O 1
ATOM 747 N N . HIS A 1 97 ? 6.617 -29.391 -19.781 1 98.62 97 HIS A N 1
ATOM 748 C CA . HIS A 1 97 ? 5.773 -28.297 -20.234 1 98.62 97 HIS A CA 1
ATOM 749 C C . HIS A 1 97 ? 5.656 -27.219 -19.172 1 98.62 97 HIS A C 1
ATOM 751 O O . HIS A 1 97 ? 5.602 -27.516 -17.984 1 98.62 97 HIS A O 1
ATOM 757 N N . ALA A 1 98 ? 5.695 -26 -19.547 1 98.81 98 ALA A N 1
ATOM 758 C CA . ALA A 1 98 ? 5.289 -24.859 -18.734 1 98.81 98 ALA A CA 1
ATOM 759 C C . ALA A 1 98 ? 4.293 -23.969 -19.484 1 98.81 98 ALA A C 1
ATOM 761 O O . ALA A 1 98 ? 4.418 -23.781 -20.703 1 98.81 98 ALA A O 1
ATOM 762 N N . PHE A 1 99 ? 3.324 -23.438 -18.797 1 98.88 99 PHE A N 1
ATOM 763 C CA . PHE A 1 99 ? 2.371 -22.578 -19.5 1 98.88 99 PHE A CA 1
ATOM 764 C C . PHE A 1 99 ? 2.059 -21.328 -18.688 1 98.88 99 PHE A C 1
ATOM 766 O O . PHE A 1 99 ? 2.205 -21.328 -17.469 1 98.88 99 PHE A O 1
ATOM 773 N N . ASP A 1 100 ? 1.693 -20.266 -19.375 1 98.88 100 ASP A N 1
ATOM 774 C CA . ASP A 1 100 ? 1.205 -19.062 -18.734 1 98.88 100 ASP A CA 1
ATOM 775 C C . ASP A 1 100 ? -0.262 -19.203 -18.328 1 98.88 100 ASP A C 1
ATOM 777 O O . ASP A 1 100 ? -1.115 -19.484 -19.172 1 98.88 100 ASP A O 1
ATOM 781 N N . LEU A 1 101 ? -0.511 -19.016 -17.078 1 98.81 101 LEU A N 1
ATOM 782 C CA . LEU A 1 101 ? -1.901 -18.984 -16.641 1 98.81 101 LEU A CA 1
ATOM 783 C C . LEU A 1 101 ? -2.691 -17.938 -17.422 1 98.81 101 LEU A C 1
ATOM 785 O O . LEU A 1 101 ? -2.152 -16.891 -17.781 1 98.81 101 LEU A O 1
ATOM 789 N N . LEU A 1 102 ? -3.998 -18.25 -17.672 1 98.5 102 LEU A N 1
ATOM 790 C CA . LEU A 1 102 ? -4.836 -17.219 -18.297 1 98.5 102 LEU A CA 1
ATOM 791 C C . LEU A 1 102 ? -4.758 -15.914 -17.516 1 98.5 102 LEU A C 1
ATOM 793 O O . LEU A 1 102 ? -4.777 -15.922 -16.281 1 98.5 102 LEU A O 1
ATOM 797 N N . GLY A 1 103 ? -4.652 -14.828 -18.312 1 97.88 103 GLY A N 1
ATOM 798 C CA . GLY A 1 103 ? -4.594 -13.516 -17.688 1 97.88 103 GLY A CA 1
ATOM 799 C C . GLY A 1 103 ? -3.178 -13.07 -17.375 1 97.88 103 GLY A C 1
ATOM 800 O O . GLY A 1 103 ? -2.967 -11.961 -16.891 1 97.88 103 GLY A O 1
ATOM 801 N N . PHE A 1 104 ? -2.152 -13.914 -17.672 1 98 104 PHE A N 1
ATOM 802 C CA . PHE A 1 104 ? -0.754 -13.594 -17.406 1 98 104 PHE A CA 1
ATOM 803 C C . PHE A 1 104 ? 0.113 -13.922 -18.609 1 98 104 PHE A C 1
ATOM 805 O O . PHE A 1 104 ? -0.31 -14.656 -19.5 1 98 104 PHE A O 1
ATOM 812 N N . GLY A 1 105 ? 1.316 -13.312 -18.609 1 97.75 105 GLY A N 1
ATOM 813 C CA . GLY A 1 105 ? 2.293 -13.633 -19.641 1 97.75 105 GLY A CA 1
ATOM 814 C C . GLY A 1 105 ? 1.756 -13.453 -21.047 1 97.75 105 GLY A C 1
ATOM 815 O O . GLY A 1 105 ? 1.222 -12.391 -21.375 1 97.75 105 GLY A O 1
ATOM 816 N N . ARG A 1 106 ? 1.902 -14.469 -21.828 1 97.88 106 ARG A N 1
ATOM 817 C CA . ARG A 1 106 ? 1.549 -14.359 -23.234 1 97.88 106 ARG A CA 1
ATOM 818 C C . ARG A 1 106 ? 0.243 -15.086 -23.531 1 97.88 106 ARG A C 1
ATOM 820 O O . ARG A 1 106 ? -0.179 -15.172 -24.688 1 97.88 106 ARG A O 1
ATOM 827 N N . SER A 1 107 ? -0.416 -15.594 -22.453 1 98.56 107 SER A N 1
ATOM 828 C CA . SER A 1 107 ? -1.713 -16.234 -22.625 1 98.56 107 SER A CA 1
ATOM 829 C C . SER A 1 107 ? -2.824 -15.211 -22.812 1 98.56 107 SER A C 1
ATOM 831 O O . SER A 1 107 ? -2.627 -14.023 -22.547 1 98.56 107 SER A O 1
ATOM 833 N N . SER A 1 108 ? -4.035 -15.766 -23.281 1 98.19 108 SER A N 1
ATOM 834 C CA . SER A 1 108 ? -5.227 -14.93 -23.406 1 98.19 108 SER A CA 1
ATOM 835 C C . SER A 1 108 ? -5.629 -14.32 -22.062 1 98.19 108 SER A C 1
ATOM 837 O O . SER A 1 108 ? -5.266 -14.844 -21.016 1 98.19 108 SER A O 1
ATOM 839 N N . ARG A 1 109 ? -6.34 -13.258 -22.172 1 97.62 109 ARG A N 1
ATOM 840 C CA . ARG A 1 109 ? -6.742 -12.523 -20.984 1 97.62 109 ARG A CA 1
ATOM 841 C C . ARG A 1 109 ? -8.25 -12.305 -20.953 1 97.62 109 ARG A C 1
ATOM 843 O O . ARG A 1 109 ? -8.719 -11.164 -20.953 1 97.62 109 ARG A O 1
ATOM 850 N N . PRO A 1 110 ? -8.953 -13.414 -20.875 1 97.81 110 PRO A N 1
ATOM 851 C CA . PRO A 1 110 ? -10.406 -13.289 -20.781 1 97.81 110 PRO A CA 1
ATOM 852 C C . PRO A 1 110 ? -10.859 -12.727 -19.438 1 97.81 110 PRO A C 1
ATOM 854 O O . PRO A 1 110 ? -10.109 -12.773 -18.453 1 97.81 110 PRO A O 1
ATOM 857 N N . ARG A 1 111 ? -12.07 -12.188 -19.391 1 97.06 111 ARG A N 1
ATOM 858 C CA . ARG A 1 111 ? -12.656 -11.781 -18.109 1 97.06 111 ARG A CA 1
ATOM 859 C C . ARG A 1 111 ? -13.102 -13 -17.312 1 97.06 111 ARG A C 1
ATOM 861 O O . ARG A 1 111 ? -13.672 -13.938 -17.859 1 97.06 111 ARG A O 1
ATOM 868 N N . PHE A 1 112 ? -12.805 -13 -16.047 1 98.19 112 PHE A N 1
ATOM 869 C CA . PHE A 1 112 ? -13.266 -14.031 -15.117 1 98.19 112 PHE A CA 1
ATOM 870 C C . PHE A 1 112 ? -14.445 -13.539 -14.297 1 98.19 112 PHE A C 1
ATOM 872 O O . PHE A 1 112 ? -14.75 -12.344 -14.297 1 98.19 112 PHE A O 1
ATOM 879 N N . SER A 1 113 ? -15.086 -14.469 -13.648 1 97.81 113 SER A N 1
ATOM 880 C CA . SER A 1 113 ? -16.203 -14.141 -12.766 1 97.81 113 SER A CA 1
ATOM 881 C C . SER A 1 113 ? -15.742 -13.305 -11.578 1 97.81 113 SER A C 1
ATOM 883 O O . SER A 1 113 ? -14.617 -13.469 -11.102 1 97.81 113 SER A O 1
ATOM 885 N N . ASN A 1 114 ? -16.672 -12.469 -11.117 1 94.88 114 ASN A N 1
ATOM 886 C CA . ASN A 1 114 ? -16.406 -11.719 -9.898 1 94.88 114 ASN A CA 1
ATOM 887 C C . ASN A 1 114 ? -16.625 -12.57 -8.656 1 94.88 114 ASN A C 1
ATOM 889 O O . ASN A 1 114 ? -16.219 -12.188 -7.555 1 94.88 114 ASN A O 1
ATOM 893 N N . ASP A 1 115 ? -17.25 -13.656 -8.812 1 97.44 115 ASP A N 1
ATOM 894 C CA . ASP A 1 115 ? -17.391 -14.617 -7.719 1 97.44 115 ASP A CA 1
ATOM 895 C C . ASP A 1 115 ? -16.109 -15.43 -7.531 1 97.44 115 ASP A C 1
ATOM 897 O O . ASP A 1 115 ? -15.625 -16.047 -8.477 1 97.44 115 ASP A O 1
ATOM 901 N N . PRO A 1 116 ? -15.625 -15.375 -6.32 1 97.25 116 PRO A N 1
ATOM 902 C CA . PRO A 1 116 ? -14.336 -16.047 -6.098 1 97.25 116 PRO A CA 1
ATOM 903 C C . PRO A 1 116 ? -14.375 -17.531 -6.426 1 97.25 116 PRO A C 1
ATOM 905 O O . PRO A 1 116 ? -13.414 -18.078 -6.969 1 97.25 116 PRO A O 1
ATOM 908 N N . THR A 1 117 ? -15.461 -18.203 -6.109 1 97.81 117 THR A N 1
ATOM 909 C CA . THR A 1 117 ? -15.578 -19.641 -6.379 1 97.81 117 THR A CA 1
ATOM 910 C C . THR A 1 117 ? -15.617 -19.906 -7.879 1 97.81 117 THR A C 1
ATOM 912 O O . THR A 1 117 ? -14.914 -20.781 -8.375 1 97.81 117 THR A O 1
ATOM 915 N N . LEU A 1 118 ? -16.422 -19.156 -8.547 1 98.19 118 LEU A N 1
ATOM 916 C CA . LEU A 1 118 ? -16.562 -19.359 -9.984 1 98.19 118 LEU A CA 1
ATOM 917 C C . LEU A 1 118 ? -15.266 -18.984 -10.711 1 98.19 118 LEU A C 1
ATOM 919 O O . LEU A 1 118 ? -14.883 -19.656 -11.672 1 98.19 118 LEU A O 1
ATOM 923 N N . ALA A 1 119 ? -14.633 -17.922 -10.305 1 98.5 119 ALA A N 1
ATOM 924 C CA . ALA A 1 119 ? -13.367 -17.531 -10.914 1 98.5 119 ALA A CA 1
ATOM 925 C C . ALA A 1 119 ? -12.32 -18.625 -10.758 1 98.5 119 ALA A C 1
ATOM 927 O O . ALA A 1 119 ? -11.602 -18.938 -11.711 1 98.5 119 ALA A O 1
ATOM 928 N N . GLU A 1 120 ? -12.211 -19.141 -9.539 1 98.56 120 GLU A N 1
ATOM 929 C CA . GLU A 1 120 ? -11.305 -20.266 -9.289 1 98.56 120 GLU A CA 1
ATOM 930 C C . GLU A 1 120 ? -11.602 -21.438 -10.219 1 98.56 120 GLU A C 1
ATOM 932 O O . GLU A 1 120 ? -10.695 -22 -10.836 1 98.56 120 GLU A O 1
ATOM 937 N N . LEU A 1 121 ? -12.852 -21.781 -10.344 1 98.44 121 LEU A N 1
ATOM 938 C CA . LEU A 1 121 ? -13.258 -22.922 -11.156 1 98.44 121 LEU A CA 1
ATOM 939 C C . LEU A 1 121 ? -13.008 -22.656 -12.641 1 98.44 121 LEU A C 1
ATOM 941 O O . LEU A 1 121 ? -12.68 -23.578 -13.391 1 98.44 121 LEU A O 1
ATOM 945 N N . GLU A 1 122 ? -13.195 -21.438 -13.039 1 98.75 122 GLU A N 1
ATOM 946 C CA . GLU A 1 122 ? -12.906 -21.078 -14.414 1 98.75 122 GLU A CA 1
ATOM 947 C C . GLU A 1 122 ? -11.422 -21.25 -14.734 1 98.75 122 GLU A C 1
ATOM 949 O O . GLU A 1 122 ? -11.062 -21.734 -15.805 1 98.75 122 GLU A O 1
ATOM 954 N N . MET A 1 123 ? -10.609 -20.875 -13.852 1 98.75 123 MET A N 1
ATOM 955 C CA . MET A 1 123 ? -9.18 -21.062 -14.062 1 98.75 123 MET A CA 1
ATOM 956 C C . MET A 1 123 ? -8.812 -22.547 -14.062 1 98.75 123 MET A C 1
ATOM 958 O O . MET A 1 123 ? -7.996 -22.984 -14.875 1 98.75 123 MET A O 1
ATOM 962 N N . VAL A 1 124 ? -9.398 -23.297 -13.18 1 98.75 124 VAL A N 1
ATOM 963 C CA . VAL A 1 124 ? -9.18 -24.734 -13.133 1 98.75 124 VAL A CA 1
ATOM 964 C C . VAL A 1 124 ? -9.648 -25.375 -14.43 1 98.75 124 VAL A C 1
ATOM 966 O O . VAL A 1 124 ? -8.961 -26.234 -14.992 1 98.75 124 VAL A O 1
ATOM 969 N N . GLU A 1 125 ? -10.773 -24.922 -14.883 1 98.56 125 GLU A N 1
ATOM 970 C CA . GLU A 1 125 ? -11.297 -25.422 -16.141 1 98.56 125 GLU A CA 1
ATOM 971 C C . GLU A 1 125 ? -10.344 -25.125 -17.297 1 98.56 125 GLU A C 1
ATOM 973 O O . GLU A 1 125 ? -10.195 -25.938 -18.203 1 98.56 125 GLU A O 1
ATOM 978 N N . SER A 1 126 ? -9.805 -24 -17.266 1 98.81 126 SER A N 1
ATOM 979 C CA . SER A 1 126 ? -8.859 -23.641 -18.312 1 98.81 126 SER A CA 1
ATOM 980 C C . SER A 1 126 ? -7.648 -24.578 -18.312 1 98.81 126 SER A C 1
ATOM 982 O O . SER A 1 126 ? -7.113 -24.906 -19.359 1 98.81 126 SER A O 1
ATOM 984 N N . ILE A 1 127 ? -7.199 -24.969 -17.156 1 98.88 127 ILE A N 1
ATOM 985 C CA . ILE A 1 127 ? -6.082 -25.906 -17.047 1 98.88 127 ILE A CA 1
ATOM 986 C C . ILE A 1 127 ? -6.492 -27.266 -17.609 1 98.88 127 ILE A C 1
ATOM 988 O O . ILE A 1 127 ? -5.719 -27.906 -18.312 1 98.88 127 ILE A O 1
ATOM 992 N N . GLU A 1 128 ? -7.66 -27.703 -17.281 1 98.88 128 GLU A N 1
ATOM 993 C CA . GLU A 1 128 ? -8.164 -28.969 -17.797 1 98.88 128 GLU A CA 1
ATOM 994 C C . GLU A 1 128 ? -8.273 -28.938 -19.312 1 98.88 128 GLU A C 1
ATOM 996 O O . GLU A 1 128 ? -7.887 -29.891 -20 1 98.88 128 GLU A O 1
ATOM 1001 N N . ASP A 1 129 ? -8.859 -27.828 -19.828 1 98.81 129 ASP A N 1
ATOM 1002 C CA . ASP A 1 129 ? -8.938 -27.656 -21.281 1 98.81 129 ASP A CA 1
ATOM 1003 C C . ASP A 1 129 ? -7.551 -27.75 -21.922 1 98.81 129 ASP A C 1
ATOM 1005 O O . ASP A 1 129 ? -7.387 -28.359 -22.969 1 98.81 129 ASP A O 1
ATOM 1009 N N . TRP A 1 130 ? -6.629 -27.109 -21.312 1 98.88 130 TRP A N 1
ATOM 1010 C CA . TRP A 1 130 ? -5.254 -27.125 -21.797 1 98.88 130 TRP A CA 1
ATOM 1011 C C . TRP A 1 130 ? -4.688 -28.531 -21.797 1 98.88 130 TRP A C 1
ATOM 1013 O O . TRP A 1 130 ? -4.105 -28.969 -22.797 1 98.88 130 TRP A O 1
ATOM 1023 N N . ARG A 1 131 ? -4.805 -29.234 -20.688 1 98.88 131 ARG A N 1
ATOM 1024 C CA . ARG A 1 131 ? -4.324 -30.609 -20.578 1 98.88 131 ARG A CA 1
ATOM 1025 C C . ARG A 1 131 ? -4.875 -31.484 -21.719 1 98.88 131 ARG A C 1
ATOM 1027 O O . ARG A 1 131 ? -4.129 -32.219 -22.344 1 98.88 131 ARG A O 1
ATOM 1034 N N . LYS A 1 132 ? -6.191 -31.359 -21.953 1 98.69 132 LYS A N 1
ATOM 1035 C CA . LYS A 1 132 ? -6.844 -32.125 -23.016 1 98.69 132 LYS A CA 1
ATOM 1036 C C . LYS A 1 132 ? -6.258 -31.781 -24.375 1 98.69 132 LYS A C 1
ATOM 1038 O O . LYS A 1 132 ? -5.953 -32.656 -25.172 1 98.69 132 LYS A O 1
ATOM 1043 N N . SER A 1 133 ? -6.137 -30.516 -24.594 1 98.62 133 SER A N 1
ATOM 1044 C CA . SER A 1 133 ? -5.605 -30.062 -25.875 1 98.62 133 SER A CA 1
ATOM 1045 C C . SER A 1 133 ? -4.176 -30.547 -26.094 1 98.62 133 SER A C 1
ATOM 1047 O O . SER A 1 133 ? -3.768 -30.812 -27.219 1 98.62 133 SER A O 1
ATOM 1049 N N . MET A 1 134 ? -3.428 -30.672 -25.062 1 98.5 134 MET A N 1
ATOM 1050 C CA . MET A 1 134 ? -2.033 -31.094 -25.109 1 98.5 134 MET A CA 1
ATOM 1051 C C . MET A 1 134 ? -1.932 -32.594 -25.25 1 98.5 134 MET A C 1
ATOM 1053 O O . MET A 1 134 ? -0.852 -33.125 -25.516 1 98.5 134 MET A O 1
ATOM 1057 N N . GLY A 1 135 ? -3.016 -33.312 -25.031 1 97.94 135 GLY A N 1
ATOM 1058 C CA . GLY A 1 135 ? -3.025 -34.75 -25.109 1 97.94 135 GLY A CA 1
ATOM 1059 C C . GLY A 1 135 ? -2.334 -35.438 -23.938 1 97.94 135 GLY A C 1
ATOM 1060 O O . GLY A 1 135 ? -1.756 -36.5 -24.078 1 97.94 135 GLY A O 1
ATOM 1061 N N . ILE A 1 136 ? -2.35 -34.781 -22.844 1 98.44 136 ILE A N 1
ATOM 1062 C CA . ILE A 1 136 ? -1.722 -35.344 -21.641 1 98.44 136 ILE A CA 1
ATOM 1063 C C . ILE A 1 136 ? -2.758 -36.062 -20.812 1 98.44 136 ILE A C 1
ATOM 1065 O O . ILE A 1 136 ? -3.805 -35.531 -20.469 1 98.44 136 ILE A O 1
ATOM 1069 N N . GLU A 1 137 ? -2.543 -37.281 -20.484 1 98.19 137 GLU A N 1
ATOM 1070 C CA . GLU A 1 137 ? -3.475 -38.062 -19.656 1 98.19 137 GLU A CA 1
ATOM 1071 C C . GLU A 1 137 ? -3.262 -37.781 -18.172 1 98.19 137 GLU A C 1
ATOM 1073 O O . GLU A 1 137 ? -4.211 -37.438 -17.453 1 98.19 137 GLU A O 1
ATOM 1078 N N . ARG A 1 138 ? -1.989 -37.969 -17.75 1 98.19 138 ARG A N 1
ATOM 1079 C CA . ARG A 1 138 ? -1.563 -37.719 -16.375 1 98.19 138 ARG A CA 1
ATOM 1080 C C . ARG A 1 138 ? -0.254 -36.938 -16.359 1 98.19 138 ARG A C 1
ATOM 1082 O O . ARG A 1 138 ? 0.554 -37.031 -17.281 1 98.19 138 ARG A O 1
ATOM 1089 N N . MET A 1 139 ? -0.075 -36.156 -15.242 1 98.38 139 MET A N 1
ATOM 1090 C CA . MET A 1 139 ? 1.109 -35.312 -15.258 1 98.38 139 MET A CA 1
ATOM 1091 C C . MET A 1 139 ? 1.653 -35.125 -13.844 1 98.38 139 MET A C 1
ATOM 1093 O O . MET A 1 139 ? 0.911 -35.219 -12.867 1 98.38 139 MET A O 1
ATOM 1097 N N . TYR A 1 140 ? 3.002 -34.969 -13.711 1 98.69 140 TYR A N 1
ATOM 1098 C CA . TYR A 1 140 ? 3.613 -34.344 -12.531 1 98.69 140 TYR A CA 1
ATOM 1099 C C . TYR A 1 140 ? 3.369 -32.844 -12.5 1 98.69 140 TYR A C 1
ATOM 1101 O O . TYR A 1 140 ? 3.98 -32.094 -13.258 1 98.69 140 TYR A O 1
ATOM 1109 N N . LEU A 1 141 ? 2.494 -32.406 -11.656 1 98.88 141 LEU A N 1
ATOM 1110 C CA . LEU A 1 141 ? 2.076 -31.016 -11.617 1 98.88 141 LEU A CA 1
ATOM 1111 C C . LEU A 1 141 ? 2.871 -30.234 -10.57 1 98.88 141 LEU A C 1
ATOM 1113 O O . LEU A 1 141 ? 2.689 -30.438 -9.367 1 98.88 141 LEU A O 1
ATOM 1117 N N . VAL A 1 142 ? 3.793 -29.438 -11.008 1 98.94 142 VAL A N 1
ATOM 1118 C CA . VAL A 1 142 ? 4.648 -28.594 -10.164 1 98.94 142 VAL A CA 1
ATOM 1119 C C . VAL A 1 142 ? 4.168 -27.141 -10.219 1 98.94 142 VAL A C 1
ATOM 1121 O O . VAL A 1 142 ? 4.246 -26.5 -11.266 1 98.94 142 VAL A O 1
ATOM 1124 N N . ALA A 1 143 ? 3.715 -26.609 -9.086 1 98.94 143 ALA A N 1
ATOM 1125 C CA . ALA A 1 143 ? 3.043 -25.312 -9.117 1 98.94 143 ALA A CA 1
ATOM 1126 C C . ALA A 1 143 ? 3.514 -24.422 -7.965 1 98.94 143 ALA A C 1
ATOM 1128 O O . ALA A 1 143 ? 3.695 -24.906 -6.84 1 98.94 143 ALA A O 1
ATOM 1129 N N . HIS A 1 144 ? 3.678 -23.172 -8.258 1 98.75 144 HIS A N 1
ATOM 1130 C CA . HIS A 1 144 ? 4.234 -22.234 -7.297 1 98.75 144 HIS A CA 1
ATOM 1131 C C . HIS A 1 144 ? 3.178 -21.234 -6.828 1 98.75 144 HIS A C 1
ATOM 1133 O O . HIS A 1 144 ? 2.432 -20.688 -7.641 1 98.75 144 HIS A O 1
ATOM 1139 N N . SER A 1 145 ? 3.137 -20.969 -5.57 1 97.56 145 SER A N 1
ATOM 1140 C CA . SER A 1 145 ? 2.404 -19.875 -4.941 1 97.56 145 SER A CA 1
ATOM 1141 C C . SER A 1 145 ? 0.945 -19.859 -5.383 1 97.56 145 SER A C 1
ATOM 1143 O O . SER A 1 145 ? 0.214 -20.828 -5.164 1 97.56 145 SER A O 1
ATOM 1145 N N . PHE A 1 146 ? 0.472 -18.859 -6.152 1 98.06 146 PHE A N 1
ATOM 1146 C CA . PHE A 1 146 ? -0.886 -18.797 -6.68 1 98.06 146 PHE A CA 1
ATOM 1147 C C . PHE A 1 146 ? -1.161 -20 -7.59 1 98.06 146 PHE A C 1
ATOM 1149 O O . PHE A 1 146 ? -2.24 -20.594 -7.539 1 98.06 146 PHE A O 1
ATOM 1156 N N . GLY A 1 147 ? -0.202 -20.359 -8.352 1 98.81 147 GLY A N 1
ATOM 1157 C CA . GLY A 1 147 ? -0.321 -21.562 -9.156 1 98.81 147 GLY A CA 1
ATOM 1158 C C . GLY A 1 147 ? -0.537 -22.812 -8.328 1 98.81 147 GLY A C 1
ATOM 1159 O O . GLY A 1 147 ? -1.275 -23.719 -8.734 1 98.81 147 GLY A O 1
ATOM 1160 N N . ALA A 1 148 ? 0.098 -22.859 -7.207 1 98.81 148 ALA A N 1
ATOM 1161 C CA . ALA A 1 148 ? -0.051 -24.016 -6.32 1 98.81 148 ALA A CA 1
ATOM 1162 C C . ALA A 1 148 ? -1.465 -24.094 -5.75 1 98.81 148 ALA A C 1
ATOM 1164 O O . ALA A 1 148 ? -2.012 -25.188 -5.57 1 98.81 148 ALA A O 1
ATOM 1165 N N . TYR A 1 149 ? -2.02 -22.953 -5.461 1 98.62 149 TYR A N 1
ATOM 1166 C CA . TYR A 1 149 ? -3.414 -22.891 -5.039 1 98.62 149 TYR A CA 1
ATOM 1167 C C . TYR A 1 149 ? -4.336 -23.438 -6.117 1 98.62 149 TYR A C 1
ATOM 1169 O O . TYR A 1 149 ? -5.18 -24.297 -5.844 1 98.62 149 TYR A O 1
ATOM 1177 N N . LEU A 1 150 ? -4.117 -23.047 -7.332 1 98.88 150 LEU A N 1
ATOM 1178 C CA . LEU A 1 150 ? -4.93 -23.5 -8.453 1 98.88 150 LEU A CA 1
ATOM 1179 C C . LEU A 1 150 ? -4.691 -24.984 -8.727 1 98.88 150 LEU A C 1
ATOM 1181 O O . LEU A 1 150 ? -5.633 -25.719 -9.039 1 98.88 150 LEU A O 1
ATOM 1185 N N . ALA A 1 151 ? -3.439 -25.375 -8.617 1 98.94 151 ALA A N 1
ATOM 1186 C CA . ALA A 1 151 ? -3.105 -26.781 -8.844 1 98.94 151 ALA A CA 1
ATOM 1187 C C . ALA A 1 151 ? -3.779 -27.672 -7.809 1 98.94 151 ALA A C 1
ATOM 1189 O O . ALA A 1 151 ? -4.203 -28.797 -8.125 1 98.94 151 ALA A O 1
ATOM 1190 N N . SER A 1 152 ? -3.834 -27.203 -6.574 1 98.81 152 SER A N 1
ATOM 1191 C CA . SER A 1 152 ? -4.555 -27.953 -5.543 1 98.81 152 SER A CA 1
ATOM 1192 C C . SER A 1 152 ? -6.035 -28.078 -5.883 1 98.81 152 SER A C 1
ATOM 1194 O O . SER A 1 152 ? -6.621 -29.156 -5.758 1 98.81 152 SER A O 1
ATOM 1196 N N . SER A 1 153 ? -6.582 -26.984 -6.293 1 98.81 153 SER A N 1
ATOM 1197 C CA . SER A 1 153 ? -7.977 -27 -6.715 1 98.81 153 SER A CA 1
ATOM 1198 C C . SER A 1 153 ? -8.188 -27.938 -7.898 1 98.81 153 SER A C 1
ATOM 1200 O O . SER A 1 153 ? -9.195 -28.656 -7.957 1 98.81 153 SER A O 1
ATOM 1202 N N . TYR A 1 154 ? -7.27 -27.938 -8.773 1 98.88 154 TYR A N 1
ATOM 1203 C CA . TYR A 1 154 ? -7.316 -28.828 -9.922 1 98.88 154 TYR A CA 1
ATOM 1204 C C . TYR A 1 154 ? -7.305 -30.281 -9.477 1 98.88 154 TYR A C 1
ATOM 1206 O O . TYR A 1 154 ? -8.07 -31.109 -9.992 1 98.88 154 TYR A O 1
ATOM 1214 N N . ALA A 1 155 ? -6.473 -30.609 -8.547 1 98.81 155 ALA A N 1
ATOM 1215 C CA . ALA A 1 155 ? -6.359 -31.984 -8.047 1 98.81 155 ALA A CA 1
ATOM 1216 C C . ALA A 1 155 ? -7.633 -32.406 -7.332 1 98.81 155 ALA A C 1
ATOM 1218 O O . ALA A 1 155 ? -7.973 -33.594 -7.312 1 98.81 155 ALA A O 1
ATOM 1219 N N . LEU A 1 156 ? -8.305 -31.453 -6.73 1 98.5 156 LEU A N 1
ATOM 1220 C CA . LEU A 1 156 ? -9.594 -31.75 -6.117 1 98.5 156 LEU A CA 1
ATOM 1221 C C . LEU A 1 156 ? -10.609 -32.188 -7.168 1 98.5 156 LEU A C 1
ATOM 1223 O O . LEU A 1 156 ? -11.367 -33.125 -6.953 1 98.5 156 LEU A O 1
ATOM 1227 N N . GLU A 1 157 ? -10.562 -31.562 -8.312 1 98.25 157 GLU A N 1
ATOM 1228 C CA . GLU A 1 157 ? -11.547 -31.781 -9.367 1 98.25 157 GLU A CA 1
ATOM 1229 C C . GLU A 1 157 ? -11.148 -32.938 -10.266 1 98.25 157 GLU A C 1
ATOM 1231 O O . GLU A 1 157 ? -12 -33.656 -10.789 1 98.25 157 GLU A O 1
ATOM 1236 N N . HIS A 1 158 ? -9.828 -33.094 -10.445 1 98.56 158 HIS A N 1
ATOM 1237 C CA . HIS A 1 158 ? -9.336 -34.062 -11.398 1 98.56 158 HIS A CA 1
ATOM 1238 C C . HIS A 1 158 ? -8.172 -34.875 -10.812 1 98.56 158 HIS A C 1
ATOM 1240 O O . HIS A 1 158 ? -7.09 -34.906 -11.398 1 98.56 158 HIS A O 1
ATOM 1246 N N . PRO A 1 159 ? -8.414 -35.594 -9.773 1 98.38 159 PRO A N 1
ATOM 1247 C CA . PRO A 1 159 ? -7.316 -36.312 -9.117 1 98.38 159 PRO A CA 1
ATOM 1248 C C . PRO A 1 159 ? -6.668 -37.344 -10.031 1 98.38 159 PRO A C 1
ATOM 1250 O O . PRO A 1 159 ? -5.457 -37.562 -9.953 1 98.38 159 PRO A O 1
ATOM 1253 N N . HIS A 1 160 ? -7.383 -37.906 -10.961 1 98.12 160 HIS A N 1
ATOM 1254 C CA . HIS A 1 160 ? -6.879 -38.969 -11.805 1 98.12 160 HIS A CA 1
ATOM 1255 C C . HIS A 1 160 ? -5.945 -38.438 -12.891 1 98.12 160 HIS A C 1
ATOM 1257 O O . HIS A 1 160 ? -5.277 -39.219 -13.578 1 98.12 160 HIS A O 1
ATOM 1263 N N . ARG A 1 161 ? -5.871 -37.125 -13 1 98.75 161 ARG A N 1
ATOM 1264 C CA . ARG A 1 161 ? -5.004 -36.5 -14 1 98.75 161 ARG A CA 1
ATOM 1265 C C . ARG A 1 161 ? -3.672 -36.094 -13.383 1 98.75 161 ARG A C 1
ATOM 1267 O O . ARG A 1 161 ? -2.789 -35.562 -14.078 1 98.75 161 ARG A O 1
ATOM 1274 N N . VAL A 1 162 ? -3.51 -36.344 -12.109 1 98.81 162 VAL A N 1
ATOM 1275 C CA . VAL A 1 162 ? -2.318 -35.906 -11.398 1 98.81 162 VAL A CA 1
ATOM 1276 C C . VAL A 1 162 ? -1.506 -37.125 -10.93 1 98.81 162 VAL A C 1
ATOM 1278 O O . VAL A 1 162 ? -1.952 -37.875 -10.07 1 98.81 162 VAL A O 1
ATOM 1281 N N . LYS A 1 163 ? -0.359 -37.281 -11.516 1 98.31 163 LYS A N 1
ATOM 1282 C CA . LYS A 1 163 ? 0.547 -38.344 -11.094 1 98.31 163 LYS A CA 1
ATOM 1283 C C . LYS A 1 163 ? 1.188 -38.031 -9.742 1 98.31 163 LYS A C 1
ATOM 1285 O O . LYS A 1 163 ? 1.366 -38.906 -8.906 1 98.31 163 LYS A O 1
ATOM 1290 N N . HIS A 1 164 ? 1.574 -36.875 -9.562 1 98.56 164 HIS A N 1
ATOM 1291 C CA . HIS A 1 164 ? 2.146 -36.312 -8.344 1 98.56 164 HIS A CA 1
ATOM 1292 C C . HIS A 1 164 ? 1.918 -34.812 -8.266 1 98.56 164 HIS A C 1
ATOM 1294 O O . HIS A 1 164 ? 2.072 -34.094 -9.258 1 98.56 164 HIS A O 1
ATOM 1300 N N . LEU A 1 165 ? 1.421 -34.312 -7.133 1 98.81 165 LEU A N 1
ATOM 1301 C CA . LEU A 1 165 ? 1.188 -32.906 -6.891 1 98.81 165 LEU A CA 1
ATOM 1302 C C . LEU A 1 165 ? 2.338 -32.281 -6.098 1 98.81 165 LEU A C 1
ATOM 1304 O O . LEU A 1 165 ? 2.541 -32.625 -4.93 1 98.81 165 LEU A O 1
ATOM 1308 N N . ILE A 1 166 ? 3.102 -31.469 -6.738 1 98.88 166 ILE A N 1
ATOM 1309 C CA . ILE A 1 166 ? 4.238 -30.812 -6.098 1 98.88 166 ILE A CA 1
ATOM 1310 C C . ILE A 1 166 ? 3.934 -29.328 -5.906 1 98.88 166 ILE A C 1
ATOM 1312 O O . ILE A 1 166 ? 3.869 -28.578 -6.875 1 98.88 166 ILE A O 1
ATOM 1316 N N . LEU A 1 167 ? 3.758 -28.891 -4.684 1 98.88 167 LEU A N 1
ATOM 1317 C CA . LEU A 1 167 ? 3.352 -27.547 -4.336 1 98.88 167 LEU A CA 1
ATOM 1318 C C . LEU A 1 167 ? 4.523 -26.75 -3.764 1 98.88 167 LEU A C 1
ATOM 1320 O O . LEU A 1 167 ? 5.016 -27.062 -2.678 1 98.88 167 LEU A O 1
ATOM 1324 N N . VAL A 1 168 ? 4.883 -25.734 -4.504 1 98.81 168 VAL A N 1
ATOM 1325 C CA . VAL A 1 168 ? 6.062 -24.953 -4.16 1 98.81 168 VAL A CA 1
ATOM 1326 C C . VAL A 1 168 ? 5.633 -23.656 -3.486 1 98.81 168 VAL A C 1
ATOM 1328 O O . VAL A 1 168 ? 5.094 -22.75 -4.141 1 98.81 168 VAL A O 1
ATOM 1331 N N . ASP A 1 169 ? 5.887 -23.531 -2.191 1 97.75 169 ASP A N 1
ATOM 1332 C CA . ASP A 1 169 ? 5.555 -22.359 -1.394 1 97.75 169 ASP A CA 1
ATOM 1333 C C . ASP A 1 169 ? 4.141 -21.875 -1.701 1 97.75 169 ASP A C 1
ATOM 1335 O O . ASP A 1 169 ? 3.945 -20.703 -2.059 1 97.75 169 ASP A O 1
ATOM 1339 N N . PRO A 1 170 ? 3.186 -22.719 -1.399 1 98.06 170 PRO A N 1
ATOM 1340 C CA . PRO A 1 170 ? 1.828 -22.453 -1.887 1 98.06 170 PRO A CA 1
ATOM 1341 C C . PRO A 1 170 ? 1.134 -21.328 -1.132 1 98.06 170 PRO A C 1
ATOM 1343 O O . PRO A 1 170 ? 1.183 -21.281 0.1 1 98.06 170 PRO A O 1
ATOM 1346 N N . TRP A 1 171 ? 0.538 -20.453 -1.831 1 95.12 171 TRP A N 1
ATOM 1347 C CA . TRP A 1 171 ? -0.302 -19.391 -1.288 1 95.12 171 TRP A CA 1
ATOM 1348 C C . TRP A 1 171 ? -1.712 -19.891 -1.007 1 95.12 171 TRP A C 1
ATOM 1350 O O . TRP A 1 171 ? -2.17 -20.859 -1.637 1 95.12 171 TRP A O 1
ATOM 1360 N N . GLY A 1 172 ? -2.477 -19.328 -0.064 1 95.81 172 GLY A N 1
ATOM 1361 C CA . GLY A 1 172 ? -3.916 -19.484 0.072 1 95.81 172 GLY A CA 1
ATOM 1362 C C . GLY A 1 172 ? -4.305 -20.688 0.909 1 95.81 172 GLY A C 1
ATOM 1363 O O . GLY A 1 172 ? -5.445 -21.156 0.839 1 95.81 172 GLY A O 1
ATOM 1364 N N . PHE A 1 173 ? -3.422 -21.234 1.645 1 95.94 173 PHE A N 1
ATOM 1365 C CA . PHE A 1 173 ? -3.729 -22.438 2.398 1 95.94 173 PHE A CA 1
ATOM 1366 C C . PHE A 1 173 ? -4.289 -22.094 3.771 1 95.94 173 PHE A C 1
ATOM 1368 O O . PHE A 1 173 ? -5.336 -22.609 4.168 1 95.94 173 PHE A O 1
ATOM 1375 N N . PRO A 1 174 ? -3.658 -21.219 4.531 1 91.25 174 PRO A N 1
ATOM 1376 C CA . PRO A 1 174 ? -4.18 -20.969 5.879 1 91.25 174 PRO A CA 1
ATOM 1377 C C . PRO A 1 174 ? -5.473 -20.156 5.867 1 91.25 174 PRO A C 1
ATOM 1379 O O . PRO A 1 174 ? -5.723 -19.391 4.93 1 91.25 174 PRO A O 1
ATOM 1382 N N . GLU A 1 175 ? -6.246 -20.312 6.949 1 87.25 175 GLU A N 1
ATOM 1383 C CA . GLU A 1 175 ? -7.41 -19.469 7.188 1 87.25 175 GLU A CA 1
ATOM 1384 C C . GLU A 1 175 ? -7.004 -18.141 7.844 1 87.25 175 GLU A C 1
ATOM 1386 O O . GLU A 1 175 ? -6.047 -18.094 8.617 1 87.25 175 GLU A O 1
ATOM 1391 N N . ARG A 1 176 ? -7.785 -17.141 7.418 1 79.5 176 ARG A N 1
ATOM 1392 C CA . ARG A 1 176 ? -7.527 -15.844 8.055 1 79.5 176 ARG A CA 1
ATOM 1393 C C . ARG A 1 176 ? -7.703 -15.938 9.562 1 79.5 176 ARG A C 1
ATOM 1395 O O . ARG A 1 176 ? -8.703 -16.469 10.047 1 79.5 176 ARG A O 1
ATOM 1402 N N . ILE A 1 177 ? -6.594 -15.594 10.211 1 64.12 177 ILE A N 1
ATOM 1403 C CA . ILE A 1 177 ? -6.691 -15.586 11.664 1 64.12 177 ILE A CA 1
ATOM 1404 C C . ILE A 1 177 ? -7.387 -14.305 12.125 1 64.12 177 ILE A C 1
ATOM 1406 O O . ILE A 1 177 ? -7.039 -13.211 11.68 1 64.12 177 ILE A O 1
ATOM 1410 N N . ALA A 1 178 ? -8.547 -14.391 12.68 1 59.59 178 ALA A N 1
ATOM 1411 C CA . ALA A 1 178 ? -9.18 -13.234 13.305 1 59.59 178 ALA A CA 1
ATOM 1412 C C . ALA A 1 178 ? -8.203 -12.484 14.203 1 59.59 178 ALA A C 1
ATOM 1414 O O . ALA A 1 178 ? -7.332 -13.094 14.828 1 59.59 178 ALA A O 1
ATOM 1415 N N . PRO A 1 179 ? -8 -11.125 13.938 1 51.84 179 PRO A N 1
ATOM 1416 C CA . PRO A 1 179 ? -7.062 -10.383 14.781 1 51.84 179 PRO A CA 1
ATOM 1417 C C . PRO A 1 179 ? -7.129 -10.797 16.25 1 51.84 179 PRO A C 1
ATOM 1419 O O . PRO A 1 179 ? -8.211 -10.82 16.828 1 51.84 179 PRO A O 1
ATOM 1422 N N . THR A 1 180 ? -6.512 -11.789 16.578 1 47.62 180 THR A N 1
ATOM 1423 C CA . THR A 1 180 ? -6.438 -11.953 18.031 1 47.62 180 THR A CA 1
ATOM 1424 C C . THR A 1 180 ? -5.816 -10.719 18.672 1 47.62 180 THR A C 1
ATOM 1426 O O . THR A 1 180 ? -5.078 -9.977 18.031 1 47.62 180 THR A O 1
ATOM 1429 N N . GLU A 1 181 ? -6.223 -10.359 19.922 1 45.78 181 GLU A N 1
ATOM 1430 C CA . GLU A 1 181 ? -5.855 -9.242 20.781 1 45.78 181 GLU A CA 1
ATOM 1431 C C . GLU A 1 181 ? -4.391 -8.859 20.609 1 45.78 181 GLU A C 1
ATOM 1433 O O . GLU A 1 181 ? -4.023 -7.691 20.75 1 45.78 181 GLU A O 1
ATOM 1438 N N . LYS A 1 182 ? -3.533 -9.836 20.375 1 43.12 182 LYS A N 1
ATOM 1439 C CA . LYS A 1 182 ? -2.104 -9.562 20.484 1 43.12 182 LYS A CA 1
ATOM 1440 C C . LYS A 1 182 ? -1.525 -9.102 19.156 1 43.12 182 LYS A C 1
ATOM 1442 O O . LYS A 1 182 ? -0.317 -8.891 19.031 1 43.12 182 LYS A O 1
ATOM 1447 N N . GLN A 1 183 ? -2.207 -9.305 18.141 1 47.69 183 GLN A N 1
ATOM 1448 C CA . GLN A 1 183 ? -1.594 -8.992 16.859 1 47.69 183 GLN A CA 1
ATOM 1449 C C . GLN A 1 183 ? -1.377 -7.488 16.703 1 47.69 183 GLN A C 1
ATOM 1451 O O . GLN A 1 183 ? -2.223 -6.688 17.109 1 47.69 183 GLN A O 1
ATOM 1456 N N . ILE A 1 184 ? -0.244 -7.141 16.484 1 46.78 184 ILE A N 1
ATOM 1457 C CA . ILE A 1 184 ? 0.201 -5.773 16.25 1 46.78 184 ILE A CA 1
ATOM 1458 C C . ILE A 1 184 ? -0.751 -5.082 15.273 1 46.78 184 ILE A C 1
ATOM 1460 O O . ILE A 1 184 ? -0.938 -5.543 14.148 1 46.78 184 ILE A O 1
ATOM 1464 N N . THR A 1 185 ? -1.787 -4.59 15.758 1 52.03 185 THR A N 1
ATOM 1465 C CA . THR A 1 185 ? -2.721 -3.795 14.969 1 52.03 185 THR A CA 1
ATOM 1466 C C . THR A 1 185 ? -1.971 -2.895 13.992 1 52.03 185 THR A C 1
ATOM 1468 O O . THR A 1 185 ? -1.135 -2.086 14.398 1 52.03 185 THR A O 1
ATOM 1471 N N . PRO A 1 186 ? -2.041 -3.303 12.703 1 57.31 186 PRO A N 1
ATOM 1472 C CA . PRO A 1 186 ? -1.418 -2.377 11.758 1 57.31 186 PRO A CA 1
ATOM 1473 C C . PRO A 1 186 ? -1.763 -0.917 12.047 1 57.31 186 PRO A C 1
ATOM 1475 O O . PRO A 1 186 ? -2.82 -0.629 12.609 1 57.31 186 PRO A O 1
ATOM 1478 N N . TYR A 1 187 ? -0.734 -0.087 11.805 1 62.78 187 TYR A N 1
ATOM 1479 C CA . TYR A 1 187 ? -0.976 1.344 11.953 1 62.78 187 TYR A CA 1
ATOM 1480 C C . TYR A 1 187 ? -2.182 1.783 11.133 1 62.78 187 TYR A C 1
ATOM 1482 O O . TYR A 1 187 ? -2.373 1.326 10 1 62.78 187 TYR A O 1
ATOM 1490 N N . PRO A 1 188 ? -3.125 2.416 11.711 1 64.81 188 PRO A N 1
ATOM 1491 C CA . PRO A 1 188 ? -4.355 2.84 11.039 1 64.81 188 PRO A CA 1
ATOM 1492 C C . PRO A 1 188 ? -4.098 3.438 9.656 1 64.81 188 PRO A C 1
ATOM 1494 O O . PRO A 1 188 ? -4.887 3.225 8.734 1 64.81 188 PRO A O 1
ATOM 1497 N N . TRP A 1 189 ? -2.959 4.133 9.602 1 67.62 189 TRP A N 1
ATOM 1498 C CA . TRP A 1 189 ? -2.688 4.715 8.297 1 67.62 189 TRP A CA 1
ATOM 1499 C C . TRP A 1 189 ? -2.398 3.629 7.262 1 67.62 189 TRP A C 1
ATOM 1501 O O . TRP A 1 189 ? -2.699 3.791 6.078 1 67.62 189 TRP A O 1
ATOM 1511 N N . MET A 1 190 ? -1.844 2.572 7.691 1 69 190 MET A N 1
ATOM 1512 C CA . MET A 1 190 ? -1.628 1.438 6.797 1 69 190 MET A CA 1
ATOM 1513 C C . MET A 1 190 ? -2.955 0.815 6.375 1 69 190 MET A C 1
ATOM 1515 O O . MET A 1 190 ? -3.111 0.392 5.23 1 69 190 MET A O 1
ATOM 1519 N N . GLN A 1 191 ? -3.797 0.813 7.336 1 69.31 191 GLN A N 1
ATOM 1520 C CA . GLN A 1 191 ? -5.125 0.297 7.02 1 69.31 191 GLN A CA 1
ATOM 1521 C C . GLN A 1 191 ? -5.828 1.175 5.988 1 69.31 191 GLN A C 1
ATOM 1523 O O . GLN A 1 191 ? -6.531 0.67 5.113 1 69.31 191 GLN A O 1
ATOM 1528 N N . PHE A 1 192 ? -5.664 2.426 6.145 1 74.5 192 PHE A N 1
ATOM 1529 C CA . PHE A 1 192 ? -6.262 3.342 5.184 1 74.5 192 PHE A CA 1
ATOM 1530 C C . PHE A 1 192 ? -5.652 3.154 3.799 1 74.5 192 PHE A C 1
ATOM 1532 O O . PHE A 1 192 ? -6.371 3.043 2.805 1 74.5 192 PHE A O 1
ATOM 1539 N N . ILE A 1 193 ? -4.371 3.131 3.732 1 75.69 193 ILE A N 1
ATOM 1540 C CA . ILE A 1 193 ? -3.697 2.945 2.453 1 75.69 193 ILE A CA 1
ATOM 1541 C C . ILE A 1 193 ? -4.082 1.594 1.858 1 75.69 193 ILE A C 1
ATOM 1543 O O . ILE A 1 193 ? -4.383 1.496 0.666 1 75.69 193 ILE A O 1
ATOM 1547 N N . GLY A 1 194 ? -4.039 0.583 2.76 1 76.12 194 GLY A N 1
ATOM 1548 C CA . GLY A 1 194 ? -4.484 -0.723 2.301 1 76.12 194 GLY A CA 1
ATOM 1549 C C . GLY A 1 194 ? -5.91 -0.72 1.779 1 76.12 194 GLY A C 1
ATOM 1550 O O . GLY A 1 194 ? -6.215 -1.387 0.789 1 76.12 194 GLY A O 1
ATOM 1551 N N . GLY A 1 195 ? -6.738 0.079 2.434 1 78 195 GLY A N 1
ATOM 1552 C CA . GLY A 1 195 ? -8.109 0.22 1.979 1 78 195 GLY A CA 1
ATOM 1553 C C . GLY A 1 195 ? -8.227 0.859 0.609 1 78 195 GLY A C 1
ATOM 1554 O O . GLY A 1 195 ? -8.977 0.383 -0.244 1 78 195 GLY A O 1
ATOM 1555 N N . VAL A 1 196 ? -7.5 1.886 0.397 1 80.69 196 VAL A N 1
ATOM 1556 C CA . VAL A 1 196 ? -7.516 2.57 -0.892 1 80.69 196 VAL A CA 1
ATOM 1557 C C . VAL A 1 196 ? -7.008 1.629 -1.983 1 80.69 196 VAL A C 1
ATOM 1559 O O . VAL A 1 196 ? -7.629 1.506 -3.043 1 80.69 196 VAL A O 1
ATOM 1562 N N . LEU A 1 197 ? -5.961 0.978 -1.646 1 80.25 197 LEU A N 1
ATOM 1563 C CA . LEU A 1 197 ? -5.328 0.106 -2.629 1 80.25 197 LEU A CA 1
ATOM 1564 C C . LEU A 1 197 ? -6.219 -1.086 -2.955 1 80.25 197 LEU A C 1
ATOM 1566 O O . LEU A 1 197 ? -6.125 -1.66 -4.043 1 80.25 197 LEU A O 1
ATOM 1570 N N . SER A 1 198 ? -7.016 -1.448 -1.992 1 81.06 198 SER A N 1
ATOM 1571 C CA . SER A 1 198 ? -7.891 -2.602 -2.18 1 81.06 198 SER A CA 1
ATOM 1572 C C . SER A 1 198 ? -8.875 -2.371 -3.322 1 81.06 198 SER A C 1
ATOM 1574 O O . SER A 1 198 ? -9.492 -3.314 -3.816 1 81.06 198 SER A O 1
ATOM 1576 N N . TYR A 1 199 ? -9.039 -1.129 -3.779 1 81.31 199 TYR A N 1
ATOM 1577 C CA . TYR A 1 199 ? -9.953 -0.816 -4.867 1 81.31 199 TYR A CA 1
ATOM 1578 C C . TYR A 1 199 ? -9.266 -0.953 -6.223 1 81.31 199 TYR A C 1
ATOM 1580 O O . TYR A 1 199 ? -9.914 -0.841 -7.266 1 81.31 199 TYR A O 1
ATOM 1588 N N . PHE A 1 200 ? -8.055 -1.281 -6.148 1 83.25 200 PHE A N 1
ATOM 1589 C CA . PHE A 1 200 ? -7.277 -1.389 -7.375 1 83.25 200 PHE A CA 1
ATOM 1590 C C . PHE A 1 200 ? -6.594 -2.75 -7.469 1 83.25 200 PHE A C 1
ATOM 1592 O O . PHE A 1 200 ? -6.457 -3.449 -6.465 1 83.25 200 PHE A O 1
ATOM 1599 N N . ASN A 1 201 ? -6.258 -3.094 -8.695 1 86.88 201 ASN A N 1
ATOM 1600 C CA . ASN A 1 201 ? -5.441 -4.289 -8.875 1 86.88 201 ASN A CA 1
ATOM 1601 C C . ASN A 1 201 ? -4.051 -4.113 -8.266 1 86.88 201 ASN A C 1
ATOM 1603 O O . ASN A 1 201 ? -3.482 -3.021 -8.32 1 86.88 201 ASN A O 1
ATOM 1607 N N . PRO A 1 202 ? -3.518 -5.145 -7.68 1 83.81 202 PRO A N 1
ATOM 1608 C CA . PRO A 1 202 ? -2.246 -5.066 -6.957 1 83.81 202 PRO A CA 1
ATOM 1609 C C . PRO A 1 202 ? -1.118 -4.484 -7.805 1 83.81 202 PRO A C 1
ATOM 1611 O O . PRO A 1 202 ? -0.251 -3.777 -7.285 1 83.81 202 PRO A O 1
ATOM 1614 N N . LEU A 1 203 ? -1.093 -4.727 -9.047 1 88.44 203 LEU A N 1
ATOM 1615 C CA . LEU A 1 203 ? 0.031 -4.27 -9.859 1 88.44 203 LEU A CA 1
ATOM 1616 C C . LEU A 1 203 ? -0.352 -3.039 -10.672 1 88.44 203 LEU A C 1
ATOM 1618 O O . LEU A 1 203 ? 0.34 -2.682 -11.633 1 88.44 203 LEU A O 1
ATOM 1622 N N . ALA A 1 204 ? -1.463 -2.438 -10.297 1 87.69 204 ALA A N 1
ATOM 1623 C CA . ALA A 1 204 ? -1.945 -1.272 -11.039 1 87.69 204 ALA A CA 1
ATOM 1624 C C . ALA A 1 204 ? -0.928 -0.136 -10.992 1 87.69 204 ALA A C 1
ATOM 1626 O O . ALA A 1 204 ? -0.702 0.542 -12 1 87.69 204 ALA A O 1
ATOM 1627 N N . THR A 1 205 ? -0.351 0.074 -9.82 1 84.81 205 THR A N 1
ATOM 1628 C CA . THR A 1 205 ? 0.614 1.156 -9.664 1 84.81 205 THR A CA 1
ATOM 1629 C C . THR A 1 205 ? 1.838 0.923 -10.539 1 84.81 205 THR A C 1
ATOM 1631 O O . THR A 1 205 ? 2.377 1.865 -11.125 1 84.81 205 THR A O 1
ATOM 1634 N N . LEU A 1 206 ? 2.26 -0.267 -10.625 1 86.56 206 LEU A N 1
ATOM 1635 C CA . LEU A 1 206 ? 3.375 -0.594 -11.508 1 86.56 206 LEU A CA 1
ATOM 1636 C C . LEU A 1 206 ? 3.008 -0.338 -12.969 1 86.56 206 LEU A C 1
ATOM 1638 O O . LEU A 1 206 ? 3.828 0.164 -13.734 1 86.56 206 LEU A O 1
ATOM 1642 N N . ARG A 1 207 ? 1.829 -0.708 -13.289 1 88.69 207 ARG A N 1
ATOM 1643 C CA . ARG A 1 207 ? 1.369 -0.501 -14.656 1 88.69 207 ARG A CA 1
ATOM 1644 C C . ARG A 1 207 ? 1.301 0.984 -14.992 1 88.69 207 ARG A C 1
ATOM 1646 O O . ARG A 1 207 ? 1.584 1.383 -16.125 1 88.69 207 ARG A O 1
ATOM 1653 N N . VAL A 1 208 ? 0.909 1.789 -14.008 1 85.12 208 VAL A N 1
ATOM 1654 C CA . VAL A 1 208 ? 0.801 3.23 -14.203 1 85.12 208 VAL A CA 1
ATOM 1655 C C . VAL A 1 208 ? 2.184 3.822 -14.469 1 85.12 208 VAL A C 1
ATOM 1657 O O . VAL A 1 208 ? 2.318 4.805 -15.203 1 85.12 208 VAL A O 1
ATOM 1660 N N . ALA A 1 209 ? 3.188 3.17 -13.945 1 87.31 209 ALA A N 1
ATOM 1661 C CA . ALA A 1 209 ? 4.551 3.67 -14.117 1 87.31 209 ALA A CA 1
ATOM 1662 C C . ALA A 1 209 ? 5 3.541 -15.57 1 87.31 209 ALA A C 1
ATOM 1664 O O . ALA A 1 209 ? 5.996 4.148 -15.977 1 87.31 209 ALA A O 1
ATOM 1665 N N . GLY A 1 210 ? 4.367 2.656 -16.344 1 88.56 210 GLY A N 1
ATOM 1666 C CA . GLY A 1 210 ? 4.648 2.52 -17.766 1 88.56 210 GLY A CA 1
ATOM 1667 C C . GLY A 1 210 ? 6.07 2.08 -18.047 1 88.56 210 GLY A C 1
ATOM 1668 O O . GLY A 1 210 ? 6.555 1.111 -17.453 1 88.56 210 GLY A O 1
ATOM 1669 N N . PRO A 1 211 ? 6.75 2.836 -18.875 1 87.19 211 PRO A N 1
ATOM 1670 C CA . PRO A 1 211 ? 8.094 2.428 -19.297 1 87.19 211 PRO A CA 1
ATOM 1671 C C . PRO A 1 211 ? 9.094 2.406 -18.156 1 87.19 211 PRO A C 1
ATOM 1673 O O . PRO A 1 211 ? 10.18 1.826 -18.281 1 87.19 211 PRO A O 1
ATOM 1676 N N . TYR A 1 212 ? 8.742 3.01 -17 1 89.62 212 TYR A N 1
ATOM 1677 C CA . TYR A 1 212 ? 9.641 3.004 -15.844 1 89.62 212 TYR A CA 1
ATOM 1678 C C . TYR A 1 212 ? 9.383 1.79 -14.961 1 89.62 212 TYR A C 1
ATOM 1680 O O . TYR A 1 212 ? 10.109 1.554 -13.992 1 89.62 212 TYR A O 1
ATOM 1688 N N . GLY A 1 213 ? 8.422 1.053 -15.297 1 91.5 213 GLY A N 1
ATOM 1689 C CA . GLY A 1 213 ? 8.047 -0.119 -14.523 1 91.5 213 GLY A CA 1
ATOM 1690 C C . GLY A 1 213 ? 9.195 -1.082 -14.297 1 91.5 213 GLY A C 1
ATOM 1691 O O . GLY A 1 213 ? 9.5 -1.434 -13.156 1 91.5 213 GLY A O 1
ATOM 1692 N N . PRO A 1 214 ? 9.891 -1.475 -15.352 1 93.19 214 PRO A N 1
ATOM 1693 C CA . PRO A 1 214 ? 11.023 -2.393 -15.18 1 93.19 214 PRO A CA 1
ATOM 1694 C C . PRO A 1 214 ? 12.094 -1.838 -14.242 1 93.19 214 PRO A C 1
ATOM 1696 O O . PRO A 1 214 ? 12.672 -2.586 -13.453 1 93.19 214 PRO A O 1
ATOM 1699 N N . THR A 1 215 ? 12.281 -0.556 -14.312 1 93.31 215 THR A N 1
ATOM 1700 C CA . THR A 1 215 ? 13.266 0.083 -13.445 1 93.31 215 THR A CA 1
ATOM 1701 C C . THR A 1 215 ? 12.844 -0.02 -11.984 1 93.31 215 THR A C 1
ATOM 1703 O O . THR A 1 215 ? 13.688 -0.224 -11.109 1 93.31 215 THR A O 1
ATOM 1706 N N . ILE A 1 216 ? 11.586 0.167 -11.758 1 90.81 216 ILE A N 1
ATOM 1707 C CA . ILE A 1 216 ? 11.078 0.055 -10.391 1 90.81 216 ILE A CA 1
ATOM 1708 C C . ILE A 1 216 ? 11.266 -1.372 -9.883 1 90.81 216 ILE A C 1
ATOM 1710 O O . ILE A 1 216 ? 11.734 -1.581 -8.766 1 90.81 216 ILE A O 1
ATOM 1714 N N . VAL A 1 217 ? 10.984 -2.371 -10.688 1 91.44 217 VAL A N 1
ATOM 1715 C CA . VAL A 1 217 ? 11.172 -3.768 -10.305 1 91.44 217 VAL A CA 1
ATOM 1716 C C . VAL A 1 217 ? 12.648 -4.023 -10 1 91.44 217 VAL A C 1
ATOM 1718 O O . VAL A 1 217 ? 12.977 -4.68 -9.016 1 91.44 217 VAL A O 1
ATOM 1721 N N . LYS A 1 218 ? 13.484 -3.506 -10.828 1 92.94 218 LYS A N 1
ATOM 1722 C CA . LYS A 1 218 ? 14.922 -3.664 -10.672 1 92.94 218 LYS A CA 1
ATOM 1723 C C . LYS A 1 218 ? 15.398 -3.076 -9.344 1 92.94 218 LYS A C 1
ATOM 1725 O O . LYS A 1 218 ? 16.219 -3.68 -8.656 1 92.94 218 LYS A O 1
ATOM 1730 N N . LYS A 1 219 ? 14.922 -1.959 -9.008 1 89.94 219 LYS A N 1
ATOM 1731 C CA . LYS A 1 219 ? 15.328 -1.297 -7.773 1 89.94 219 LYS A CA 1
ATOM 1732 C C . LYS A 1 219 ? 14.836 -2.07 -6.551 1 89.94 219 LYS A C 1
ATOM 1734 O O . LYS A 1 219 ? 15.523 -2.127 -5.531 1 89.94 219 LYS A O 1
ATOM 1739 N N . LEU A 1 220 ? 13.727 -2.619 -6.645 1 84.38 220 LEU A N 1
ATOM 1740 C CA . LEU A 1 220 ? 13.125 -3.314 -5.512 1 84.38 220 LEU A CA 1
ATOM 1741 C C . LEU A 1 220 ? 13.703 -4.715 -5.363 1 84.38 220 LEU A C 1
ATOM 1743 O O . LEU A 1 220 ? 13.797 -5.242 -4.254 1 84.38 220 LEU A O 1
ATOM 1747 N N . ARG A 1 221 ? 14.016 -5.301 -6.516 1 87.31 221 ARG A N 1
ATOM 1748 C CA . ARG A 1 221 ? 14.531 -6.664 -6.512 1 87.31 221 ARG A CA 1
ATOM 1749 C C . ARG A 1 221 ? 15.797 -6.777 -7.348 1 87.31 221 ARG A C 1
ATOM 1751 O O . ARG A 1 221 ? 15.836 -7.523 -8.328 1 87.31 221 ARG A O 1
ATOM 1758 N N . PRO A 1 222 ? 16.781 -6.098 -6.879 1 87.75 222 PRO A N 1
ATOM 1759 C CA . PRO A 1 222 ? 18.031 -6.145 -7.648 1 87.75 222 PRO A CA 1
ATOM 1760 C C . PRO A 1 222 ? 18.672 -7.531 -7.652 1 87.75 222 PRO A C 1
ATOM 1762 O O . PRO A 1 222 ? 19.5 -7.832 -8.516 1 87.75 222 PRO A O 1
ATOM 1765 N N . ASP A 1 223 ? 18.297 -8.312 -6.766 1 85.81 223 ASP A N 1
ATOM 1766 C CA . ASP A 1 223 ? 18.891 -9.641 -6.602 1 85.81 223 ASP A CA 1
ATOM 1767 C C . ASP A 1 223 ? 18.469 -10.57 -7.738 1 85.81 223 ASP A C 1
ATOM 1769 O O . ASP A 1 223 ? 19.109 -11.602 -7.973 1 85.81 223 ASP A O 1
ATOM 1773 N N . LEU A 1 224 ? 17.406 -10.242 -8.461 1 87.38 224 LEU A N 1
ATOM 1774 C CA . LEU A 1 224 ? 16.859 -11.156 -9.461 1 87.38 224 LEU A CA 1
ATOM 1775 C C . LEU A 1 224 ? 17.828 -11.328 -10.625 1 87.38 224 LEU A C 1
ATOM 1777 O O . LEU A 1 224 ? 17.875 -12.391 -11.242 1 87.38 224 LEU A O 1
ATOM 1781 N N . ARG A 1 225 ? 18.562 -10.344 -10.875 1 88.44 225 ARG A N 1
ATOM 1782 C CA . ARG A 1 225 ? 19.516 -10.438 -11.984 1 88.44 225 ARG A CA 1
ATOM 1783 C C . ARG A 1 225 ? 20.562 -11.516 -11.711 1 88.44 225 ARG A C 1
ATOM 1785 O O . ARG A 1 225 ? 21.094 -12.109 -12.648 1 88.44 225 ARG A O 1
ATOM 1792 N N . LEU A 1 226 ? 20.844 -11.719 -10.469 1 85.25 226 LEU A N 1
ATOM 1793 C CA . LEU A 1 226 ? 21.828 -12.727 -10.102 1 85.25 226 LEU A CA 1
ATOM 1794 C C . LEU A 1 226 ? 21.266 -14.133 -10.297 1 85.25 226 LEU A C 1
ATOM 1796 O O . LEU A 1 226 ? 22 -15.062 -10.625 1 85.25 226 LEU A O 1
ATOM 1800 N N . ARG A 1 227 ? 20 -14.25 -10.164 1 84.5 227 ARG A N 1
ATOM 1801 C CA . ARG A 1 227 ? 19.328 -15.539 -10.266 1 84.5 227 ARG A CA 1
ATOM 1802 C C . ARG A 1 227 ? 18.953 -15.852 -11.711 1 84.5 227 ARG A C 1
ATOM 1804 O O . ARG A 1 227 ? 18.859 -17.016 -12.094 1 84.5 227 ARG A O 1
ATOM 1811 N N . TYR A 1 228 ? 18.672 -14.828 -12.461 1 89.38 228 TYR A N 1
ATOM 1812 C CA . TYR A 1 228 ? 18.281 -14.961 -13.852 1 89.38 228 TYR A CA 1
ATOM 1813 C C . TYR A 1 228 ? 19.312 -14.312 -14.773 1 89.38 228 TYR A C 1
ATOM 1815 O O . TYR A 1 228 ? 19.016 -13.32 -15.445 1 89.38 228 TYR A O 1
ATOM 1823 N N . ARG A 1 229 ? 20.438 -14.992 -14.781 1 85.5 229 ARG A N 1
ATOM 1824 C CA . ARG A 1 229 ? 21.469 -14.469 -15.664 1 85.5 229 ARG A CA 1
ATOM 1825 C C . ARG A 1 229 ? 21.031 -14.547 -17.125 1 85.5 229 ARG A C 1
ATOM 1827 O O . ARG A 1 229 ? 20.422 -15.531 -17.547 1 85.5 229 ARG A O 1
ATOM 1834 N N . SER A 1 230 ? 21.297 -13.453 -17.891 1 86.19 230 SER A N 1
ATOM 1835 C CA . SER A 1 230 ? 20.938 -13.359 -19.312 1 86.19 230 SER A CA 1
ATOM 1836 C C . SER A 1 230 ? 21.891 -12.43 -20.047 1 86.19 230 SER A C 1
ATOM 1838 O O . SER A 1 230 ? 22.719 -11.758 -19.438 1 86.19 230 SER A O 1
ATOM 1840 N N . GLU A 1 231 ? 21.812 -12.523 -21.312 1 84.88 231 GLU A N 1
ATOM 1841 C CA . GLU A 1 231 ? 22.625 -11.641 -22.156 1 84.88 231 GLU A CA 1
ATOM 1842 C C . GLU A 1 231 ? 22.406 -10.18 -21.781 1 84.88 231 GLU A C 1
ATOM 1844 O O . GLU A 1 231 ? 23.359 -9.398 -21.688 1 84.88 231 GLU A O 1
ATOM 1849 N N . ASN A 1 232 ? 21.219 -9.859 -21.594 1 90.12 232 ASN A N 1
ATOM 1850 C CA . ASN A 1 232 ? 20.844 -8.555 -21.062 1 90.12 232 ASN A CA 1
ATOM 1851 C C . ASN A 1 232 ? 20.469 -8.648 -19.578 1 90.12 232 ASN A C 1
ATOM 1853 O O . ASN A 1 232 ? 19.453 -9.266 -19.234 1 90.12 232 ASN A O 1
ATOM 1857 N N . PRO A 1 233 ? 21.234 -7.984 -18.766 1 89.19 233 PRO A N 1
ATOM 1858 C CA . PRO A 1 233 ? 21.031 -8.117 -17.312 1 89.19 233 PRO A CA 1
ATOM 1859 C C . PRO A 1 233 ? 19.641 -7.668 -16.859 1 89.19 233 PRO A C 1
ATOM 1861 O O . PRO A 1 233 ? 19.172 -8.078 -15.805 1 89.19 233 PRO A O 1
ATOM 1864 N N . ASP A 1 234 ? 18.938 -6.914 -17.688 1 93.44 234 ASP A N 1
ATOM 1865 C CA . ASP A 1 234 ? 17.672 -6.359 -17.266 1 93.44 234 ASP A CA 1
ATOM 1866 C C . ASP A 1 234 ? 16.5 -7.199 -17.781 1 93.44 234 ASP A C 1
ATOM 1868 O O . ASP A 1 234 ? 15.336 -6.855 -17.578 1 93.44 234 ASP A O 1
ATOM 1872 N N . ASP A 1 235 ? 16.734 -8.336 -18.406 1 94.88 235 ASP A N 1
ATOM 1873 C CA . ASP A 1 235 ? 15.703 -9.125 -19.062 1 94.88 235 ASP A CA 1
ATOM 1874 C C . ASP A 1 235 ? 14.656 -9.609 -18.062 1 94.88 235 ASP A C 1
ATOM 1876 O O . ASP A 1 235 ? 13.461 -9.602 -18.359 1 94.88 235 ASP A O 1
ATOM 1880 N N . ILE A 1 236 ? 15.156 -9.977 -16.922 1 95.69 236 ILE A N 1
ATOM 1881 C CA . ILE A 1 236 ? 14.203 -10.523 -15.961 1 95.69 236 ILE A CA 1
ATOM 1882 C C . ILE A 1 236 ? 13.25 -9.422 -15.5 1 95.69 236 ILE A C 1
ATOM 1884 O O . ILE A 1 236 ? 12.062 -9.672 -15.289 1 95.69 236 ILE A O 1
ATOM 1888 N N . TYR A 1 237 ? 13.703 -8.188 -15.359 1 95.75 237 TYR A N 1
ATOM 1889 C CA . TYR A 1 237 ? 12.867 -7.07 -14.938 1 95.75 237 TYR A CA 1
ATOM 1890 C C . TYR A 1 237 ? 11.883 -6.68 -16.031 1 95.75 237 TYR A C 1
ATOM 1892 O O . TYR A 1 237 ? 10.711 -6.43 -15.766 1 95.75 237 TYR A O 1
ATOM 1900 N N . GLU A 1 238 ? 12.414 -6.656 -17.266 1 95.5 238 GLU A N 1
ATOM 1901 C CA . GLU A 1 238 ? 11.539 -6.4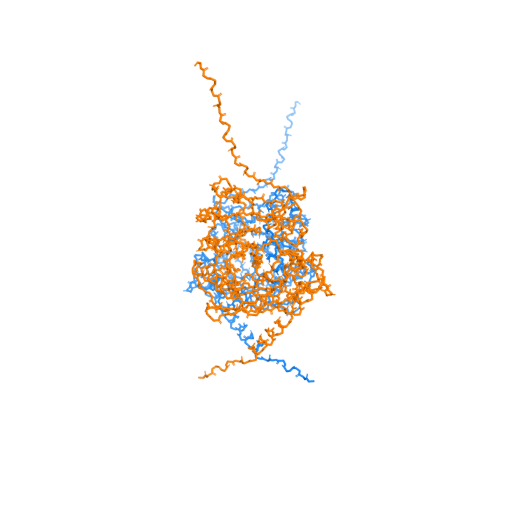38 -18.406 1 95.5 238 GLU A CA 1
ATOM 1902 C C . GLU A 1 238 ? 10.469 -7.52 -18.5 1 95.5 238 GLU A C 1
ATOM 1904 O O . GLU A 1 238 ? 9.289 -7.215 -18.703 1 95.5 238 GLU A O 1
ATOM 1909 N N . TYR A 1 239 ? 10.891 -8.695 -18.344 1 96.75 239 TYR A N 1
ATOM 1910 C CA . TYR A 1 239 ? 9.984 -9.828 -18.469 1 96.75 239 TYR A CA 1
ATOM 1911 C C . TYR A 1 239 ? 8.867 -9.758 -17.438 1 96.75 239 TYR A C 1
ATOM 1913 O O . TYR A 1 239 ? 7.684 -9.844 -17.781 1 96.75 239 TYR A O 1
ATOM 1921 N N . LEU A 1 240 ? 9.234 -9.594 -16.203 1 95.69 240 LEU A N 1
ATOM 1922 C CA . LEU A 1 240 ? 8.25 -9.586 -15.117 1 95.69 240 LEU A CA 1
ATOM 1923 C C . LEU A 1 240 ? 7.285 -8.422 -15.273 1 95.69 240 LEU A C 1
ATOM 1925 O O . LEU A 1 240 ? 6.082 -8.562 -15.031 1 95.69 240 LEU A O 1
ATOM 1929 N N . TYR A 1 241 ? 7.773 -7.258 -15.625 1 95.31 241 TYR A N 1
ATOM 1930 C CA . TYR A 1 241 ? 6.902 -6.109 -15.836 1 95.31 241 TYR A CA 1
ATOM 1931 C C . TYR A 1 241 ? 5.922 -6.375 -16.969 1 95.31 241 TYR A C 1
ATOM 1933 O O . TYR A 1 241 ? 4.715 -6.172 -16.812 1 95.31 241 TYR A O 1
ATOM 1941 N N . HIS A 1 242 ? 6.395 -6.891 -18.078 1 95.94 242 HIS A N 1
ATOM 1942 C CA . HIS A 1 242 ? 5.582 -7.008 -19.281 1 95.94 242 HIS A CA 1
ATOM 1943 C C . HIS A 1 242 ? 4.641 -8.203 -19.203 1 95.94 242 HIS A C 1
ATOM 1945 O O . HIS A 1 242 ? 3.654 -8.281 -19.938 1 95.94 242 HIS A O 1
ATOM 1951 N N . CYS A 1 243 ? 4.906 -9.148 -18.312 1 96.69 243 CYS A N 1
ATOM 1952 C CA . CYS A 1 243 ? 3.943 -10.203 -18.031 1 96.69 243 CYS A CA 1
ATOM 1953 C C . CYS A 1 243 ? 2.617 -9.617 -17.547 1 96.69 243 CYS A C 1
ATOM 1955 O O . CYS A 1 243 ? 1.571 -10.258 -17.688 1 96.69 243 CYS A O 1
ATOM 1957 N N . ASN A 1 244 ? 2.684 -8.406 -17.062 1 95.19 244 ASN A N 1
ATOM 1958 C CA . ASN A 1 244 ? 1.531 -7.871 -16.344 1 95.19 244 ASN A CA 1
ATOM 1959 C C . ASN A 1 244 ? 1.145 -6.488 -16.859 1 95.19 244 ASN A C 1
ATOM 1961 O O . ASN A 1 244 ? 0.287 -5.82 -16.281 1 95.19 244 ASN A O 1
ATOM 1965 N N . ALA A 1 245 ? 1.75 -6.047 -17.922 1 93.62 245 ALA A N 1
ATOM 1966 C CA . ALA A 1 245 ? 1.544 -4.691 -18.438 1 93.62 245 ALA A CA 1
ATOM 1967 C C . ALA A 1 245 ? 0.244 -4.602 -19.234 1 93.62 245 ALA A C 1
ATOM 1969 O O . ALA A 1 245 ? -0.296 -3.508 -19.422 1 93.62 245 ALA A O 1
ATOM 1970 N N . GLN A 1 246 ? -0.268 -5.762 -19.703 1 92.06 246 GLN A N 1
ATOM 1971 C CA . GLN A 1 246 ? -1.481 -5.789 -20.516 1 92.06 246 GLN A CA 1
ATOM 1972 C C . GLN A 1 246 ? -2.729 -5.77 -19.641 1 92.06 246 GLN A C 1
ATOM 1974 O O . GLN A 1 246 ? -2.66 -5.402 -18.469 1 92.06 246 GLN A O 1
ATOM 1979 N N . LYS A 1 247 ? -3.885 -6.031 -20.312 1 93.56 247 LYS A N 1
ATOM 1980 C CA . LYS A 1 247 ? -5.129 -6.098 -19.547 1 93.56 247 LYS A CA 1
ATOM 1981 C C . LYS A 1 247 ? -5.004 -7.062 -18.375 1 93.56 247 LYS A C 1
ATOM 1983 O O . LYS A 1 247 ? -4.656 -8.234 -18.562 1 93.56 247 LYS A O 1
ATOM 1988 N N . PRO A 1 248 ? -5.234 -6.562 -17.156 1 95.69 248 PRO A N 1
ATOM 1989 C CA . PRO A 1 248 ? -4.883 -7.336 -15.969 1 95.69 248 PRO A CA 1
ATOM 1990 C C . PRO A 1 248 ? -6 -8.289 -15.531 1 95.69 248 PRO A C 1
ATOM 1992 O O . PRO A 1 248 ? -6.359 -8.328 -14.352 1 95.69 248 PRO A O 1
ATOM 1995 N N . THR A 1 249 ? -6.465 -9.227 -16.422 1 97.56 249 THR A N 1
ATOM 1996 C CA . THR A 1 249 ? -7.602 -10.086 -16.109 1 97.56 249 THR A CA 1
ATOM 1997 C C . THR A 1 249 ? -7.211 -11.148 -15.094 1 97.56 249 THR A C 1
ATOM 1999 O O . THR A 1 249 ? -7.984 -11.469 -14.188 1 97.56 249 THR A O 1
ATOM 2002 N N . GLY A 1 250 ? -6.008 -11.766 -15.242 1 97.69 250 GLY A N 1
ATOM 2003 C CA . GLY A 1 250 ? -5.527 -12.703 -14.234 1 97.69 250 GLY A CA 1
ATOM 2004 C C . GLY A 1 250 ? -5.348 -12.07 -12.867 1 97.69 250 GLY A C 1
ATOM 2005 O O . GLY A 1 250 ? -5.711 -12.664 -11.852 1 97.69 250 GLY A O 1
ATOM 2006 N N . GLU A 1 251 ? -4.824 -10.867 -12.891 1 96.06 251 GLU A N 1
ATOM 2007 C CA . GLU A 1 251 ? -4.637 -10.109 -11.656 1 96.06 251 GLU A CA 1
ATOM 2008 C C . GLU A 1 251 ? -5.973 -9.812 -10.984 1 96.06 251 GLU A C 1
ATOM 2010 O O . GLU A 1 251 ? -6.09 -9.906 -9.758 1 96.06 251 GLU A O 1
ATOM 2015 N N . THR A 1 252 ? -6.93 -9.43 -11.781 1 96.38 252 THR A N 1
ATOM 2016 C CA . THR A 1 252 ? -8.258 -9.141 -11.266 1 96.38 252 THR A CA 1
ATOM 2017 C C . THR A 1 252 ? -8.891 -10.391 -10.656 1 96.38 252 THR A C 1
ATOM 2019 O O . THR A 1 252 ? -9.508 -10.32 -9.594 1 96.38 252 THR A O 1
ATOM 2022 N N . ALA A 1 253 ? -8.711 -11.477 -11.32 1 97.38 253 ALA A N 1
ATOM 2023 C CA . ALA A 1 253 ? -9.211 -12.734 -10.789 1 97.38 253 ALA A CA 1
ATOM 2024 C C . ALA A 1 253 ? -8.555 -13.062 -9.453 1 97.38 253 ALA A C 1
ATOM 2026 O O . ALA A 1 253 ? -9.234 -13.43 -8.484 1 97.38 253 ALA A O 1
ATOM 2027 N N . PHE A 1 254 ? -7.262 -12.945 -9.406 1 96.88 254 PHE A N 1
ATOM 2028 C CA . PHE A 1 254 ? -6.527 -13.203 -8.172 1 96.88 254 PHE A CA 1
ATOM 2029 C C . PHE A 1 254 ? -7.023 -12.297 -7.051 1 96.88 254 PHE A C 1
ATOM 2031 O O . PHE A 1 254 ? -7.27 -12.758 -5.938 1 96.88 254 PHE A O 1
ATOM 2038 N N . LYS A 1 255 ? -7.113 -11.008 -7.371 1 93.88 255 LYS A N 1
ATOM 2039 C CA . LYS A 1 255 ? -7.625 -10.055 -6.391 1 93.88 255 LYS A CA 1
ATOM 2040 C C . LYS A 1 255 ? -9.008 -10.469 -5.895 1 93.88 255 LYS A C 1
ATOM 2042 O O . LYS A 1 255 ? -9.289 -10.398 -4.695 1 93.88 255 LYS A O 1
ATOM 2047 N N . GLY A 1 256 ? -9.844 -10.914 -6.785 1 94.31 256 GLY A N 1
ATOM 2048 C CA . GLY A 1 256 ? -11.18 -11.352 -6.438 1 94.31 256 GLY A CA 1
ATOM 2049 C C . GLY A 1 256 ? -11.195 -12.555 -5.512 1 94.31 256 GLY A C 1
ATOM 2050 O O . GLY A 1 256 ? -12.172 -12.789 -4.801 1 94.31 256 GLY A O 1
ATOM 2051 N N . MET A 1 257 ? -10.117 -13.25 -5.492 1 96.19 257 MET A N 1
ATOM 2052 C CA . MET A 1 257 ? -10.016 -14.453 -4.668 1 96.19 257 MET A CA 1
ATOM 2053 C C . MET A 1 257 ? -9.266 -14.164 -3.373 1 96.19 257 MET A C 1
ATOM 2055 O O . MET A 1 257 ? -9.047 -15.07 -2.562 1 96.19 257 MET A O 1
ATOM 2059 N N . THR A 1 258 ? -8.828 -12.969 -3.176 1 91.88 258 THR A N 1
ATOM 2060 C CA . THR A 1 258 ? -7.93 -12.633 -2.08 1 91.88 258 THR A CA 1
ATOM 2061 C C . THR A 1 258 ? -8.602 -11.664 -1.107 1 91.88 258 THR A C 1
ATOM 2063 O O . THR A 1 258 ? -9.281 -10.727 -1.527 1 91.88 258 THR A O 1
ATOM 2066 N N . LEU A 1 259 ? -8.484 -11.953 0.121 1 83.44 259 LEU A N 1
ATOM 2067 C CA . LEU A 1 259 ? -8.859 -11.023 1.181 1 83.44 259 LEU A CA 1
ATOM 2068 C C . LEU A 1 259 ? -7.75 -10.016 1.447 1 83.44 259 LEU A C 1
ATOM 2070 O O . LEU A 1 259 ? -6.605 -10.219 1.032 1 83.44 259 LEU A O 1
ATOM 2074 N N . PRO A 1 260 ? -8.125 -8.891 2.072 1 73.06 260 PRO A N 1
ATOM 2075 C CA . PRO A 1 260 ? -7.059 -7.969 2.457 1 73.06 260 PRO A CA 1
ATOM 2076 C C . PRO A 1 260 ? -5.922 -8.664 3.207 1 73.06 260 PRO A C 1
ATOM 2078 O O . PRO A 1 260 ? -6.168 -9.594 3.98 1 73.06 260 PRO A O 1
ATOM 2081 N N . PHE A 1 261 ? -4.734 -8.25 2.895 1 69.88 261 PHE A N 1
ATOM 2082 C CA . PHE A 1 261 ? -3.484 -8.711 3.49 1 69.88 261 PHE A CA 1
ATOM 2083 C C . PHE A 1 261 ? -3.102 -10.086 2.953 1 69.88 261 PHE A C 1
ATOM 2085 O O . PHE A 1 261 ? -2.326 -10.812 3.58 1 69.88 261 PHE A O 1
ATOM 2092 N N . GLY A 1 262 ? -3.762 -10.555 1.969 1 78.25 262 GLY A N 1
ATOM 2093 C CA . GLY A 1 262 ? -3.217 -11.633 1.162 1 78.25 262 GLY A CA 1
ATOM 2094 C C . GLY A 1 262 ? -3.816 -12.992 1.492 1 78.25 262 GLY A C 1
ATOM 2095 O O . GLY A 1 262 ? -3.324 -14.023 1.03 1 78.25 262 GLY A O 1
ATOM 2096 N N . TRP A 1 263 ? -4.867 -13.031 2.221 1 85.5 263 TRP A N 1
ATOM 2097 C CA . TRP A 1 263 ? -5.523 -14.297 2.541 1 85.5 263 TRP A CA 1
ATOM 2098 C C . TRP A 1 263 ? -6.469 -14.719 1.419 1 85.5 263 TRP A C 1
ATOM 2100 O O . TRP A 1 263 ? -7.062 -13.875 0.748 1 85.5 263 TRP A O 1
ATOM 2110 N N . ALA A 1 264 ? -6.543 -16 1.316 1 93.62 264 ALA A N 1
ATOM 2111 C CA . ALA A 1 264 ? -7.496 -16.484 0.323 1 93.62 264 ALA A CA 1
ATOM 2112 C C . ALA A 1 264 ? -8.922 -16.438 0.863 1 93.62 264 ALA A C 1
ATOM 2114 O O . ALA A 1 264 ? -9.164 -16.781 2.027 1 93.62 264 ALA A O 1
ATOM 2115 N N . LYS A 1 265 ? -9.875 -16.047 0.024 1 94.5 265 LYS A N 1
ATOM 2116 C CA . LYS A 1 265 ? -11.281 -16.062 0.401 1 94.5 265 LYS A CA 1
ATOM 2117 C C . LYS A 1 265 ? -11.758 -17.5 0.646 1 94.5 265 LYS A C 1
ATOM 2119 O O . LYS A 1 265 ? -12.633 -17.734 1.489 1 94.5 265 LYS A O 1
ATOM 2124 N N . ARG A 1 266 ? -11.18 -18.453 -0.128 1 96.44 266 ARG A N 1
ATOM 2125 C CA . ARG A 1 266 ? -11.445 -19.891 0.033 1 96.44 266 ARG A CA 1
ATOM 2126 C C . ARG A 1 266 ? -10.18 -20.641 0.383 1 96.44 266 ARG A C 1
ATOM 2128 O O . ARG A 1 266 ? -9.586 -21.312 -0.474 1 96.44 266 ARG A O 1
ATOM 2135 N N . PRO A 1 267 ? -9.852 -20.641 1.64 1 96.44 267 PRO A N 1
ATOM 2136 C CA . PRO A 1 267 ? -8.594 -21.266 2.049 1 96.44 267 PRO A CA 1
ATOM 2137 C C . PRO A 1 267 ? -8.539 -22.75 1.719 1 96.44 267 PRO A C 1
ATOM 2139 O O . PRO A 1 267 ? -9.547 -23.453 1.847 1 96.44 267 PRO A O 1
ATOM 2142 N N . MET A 1 268 ? -7.395 -23.188 1.308 1 97.56 268 MET A N 1
ATOM 2143 C CA . MET A 1 268 ? -7.23 -24.562 0.837 1 97.56 268 MET A CA 1
ATOM 2144 C C . MET A 1 268 ? -7.23 -25.547 2.006 1 97.56 268 MET A C 1
ATOM 2146 O O . MET A 1 268 ? -7.629 -26.703 1.853 1 97.56 268 MET A O 1
ATOM 2150 N N . MET A 1 269 ? -6.918 -25.094 3.146 1 94.75 269 MET A N 1
ATOM 2151 C CA . MET A 1 269 ? -6.824 -25.984 4.305 1 94.75 269 MET A CA 1
ATOM 2152 C C . MET A 1 269 ? -8.172 -26.641 4.594 1 94.75 269 MET A C 1
ATOM 2154 O O . MET A 1 269 ? -8.227 -27.75 5.105 1 94.75 269 MET A O 1
ATOM 2158 N N . LYS A 1 270 ? -9.164 -25.984 4.254 1 92.88 270 LYS A N 1
ATOM 2159 C CA . LYS A 1 270 ? -10.5 -26.484 4.551 1 92.88 270 LYS A CA 1
ATOM 2160 C C . LYS A 1 270 ? -10.922 -27.562 3.557 1 92.88 270 LYS A C 1
ATOM 2162 O O . LYS A 1 270 ? -11.852 -28.328 3.82 1 92.88 270 LYS A O 1
ATOM 2167 N N . ARG A 1 271 ? -10.258 -27.609 2.484 1 96.06 271 ARG A N 1
ATOM 2168 C CA . ARG A 1 271 ? -10.781 -28.469 1.43 1 96.06 271 ARG A CA 1
ATOM 2169 C C . ARG A 1 271 ? -9.703 -29.422 0.906 1 96.06 271 ARG A C 1
ATOM 2171 O O . ARG A 1 271 ? -10.008 -30.375 0.202 1 96.06 271 ARG A O 1
ATOM 2178 N N . PHE A 1 272 ? -8.492 -29.281 1.265 1 97.25 272 PHE A N 1
ATOM 2179 C CA . PHE A 1 272 ? -7.367 -30 0.683 1 97.25 272 PHE A CA 1
ATOM 2180 C C . PHE A 1 272 ? -7.504 -31.5 0.915 1 97.25 272 PHE A C 1
ATOM 2182 O O . PHE A 1 272 ? -7.168 -32.312 0.04 1 97.25 272 PHE A O 1
ATOM 2189 N N . ASN A 1 273 ? -8.008 -31.859 2.066 1 92.81 273 ASN A N 1
ATOM 2190 C CA . ASN A 1 273 ? -8.109 -33.25 2.43 1 92.81 273 ASN A CA 1
ATOM 2191 C C . ASN A 1 273 ? -9.203 -33.969 1.63 1 92.81 273 ASN A C 1
ATOM 2193 O O . ASN A 1 273 ? -9.352 -35.188 1.714 1 92.81 273 ASN A O 1
ATOM 2197 N N . GLY A 1 274 ? -9.867 -33.219 0.821 1 95.19 274 GLY A N 1
ATOM 2198 C CA . GLY A 1 274 ? -10.828 -33.812 -0.107 1 95.19 274 GLY A CA 1
ATOM 2199 C C . GLY A 1 274 ? -10.18 -34.375 -1.355 1 95.19 274 GLY A C 1
ATOM 2200 O O . GLY A 1 274 ? -10.82 -35.094 -2.117 1 95.19 274 GLY A O 1
ATOM 2201 N N . ILE A 1 275 ? -8.898 -34.062 -1.552 1 97.31 275 ILE A N 1
ATOM 2202 C CA . ILE A 1 275 ? -8.18 -34.625 -2.678 1 97.31 275 ILE A CA 1
ATOM 2203 C C . ILE A 1 275 ? -8.047 -36.156 -2.477 1 97.31 275 ILE A C 1
ATOM 2205 O O . ILE A 1 275 ? -7.727 -36.594 -1.377 1 97.31 275 ILE A O 1
ATOM 2209 N N . ASP A 1 276 ? -8.211 -36.875 -3.539 1 97.44 276 ASP A N 1
ATOM 2210 C CA . ASP A 1 276 ? -8.094 -38.344 -3.49 1 97.44 276 ASP A CA 1
ATOM 2211 C C . ASP A 1 276 ? -6.75 -38.781 -2.91 1 97.44 276 ASP A C 1
ATOM 2213 O O . ASP A 1 276 ? -5.707 -38.219 -3.291 1 97.44 276 ASP A O 1
ATOM 2217 N N . ASP A 1 277 ? -6.77 -39.719 -2.064 1 96.06 277 ASP A N 1
ATOM 2218 C CA . ASP A 1 277 ? -5.578 -40.156 -1.341 1 96.06 277 ASP A CA 1
ATOM 2219 C C . ASP A 1 277 ? -4.562 -40.781 -2.287 1 96.06 277 ASP A C 1
ATOM 2221 O O . ASP A 1 277 ? -3.389 -40.938 -1.935 1 96.06 277 ASP A O 1
ATOM 2225 N N . SER A 1 278 ? -4.988 -41.156 -3.389 1 96.31 278 SER A N 1
ATOM 2226 C CA . SER A 1 278 ? -4.094 -41.781 -4.355 1 96.31 278 SER A CA 1
ATOM 2227 C C . SER A 1 278 ? -3.156 -40.75 -4.988 1 96.31 278 SER A C 1
ATOM 2229 O O . SER A 1 278 ? -2.17 -41.125 -5.629 1 96.31 278 SER A O 1
ATOM 2231 N N . VAL A 1 279 ? -3.451 -39.5 -4.82 1 98.06 279 VAL A N 1
ATOM 2232 C CA . VAL A 1 279 ? -2.588 -38.438 -5.352 1 98.06 279 VAL A CA 1
ATOM 2233 C C . VAL A 1 279 ? -1.471 -38.125 -4.355 1 98.06 279 VAL A C 1
ATOM 2235 O O . VAL A 1 279 ? -1.714 -37.531 -3.307 1 98.06 279 VAL A O 1
ATOM 2238 N N . PRO A 1 280 ? -0.296 -38.594 -4.652 1 98.06 280 PRO A N 1
ATOM 2239 C CA . PRO A 1 280 ? 0.804 -38.188 -3.77 1 98.06 280 PRO A CA 1
ATOM 2240 C C . PRO A 1 280 ? 1.103 -36.719 -3.836 1 98.06 280 PRO A C 1
ATOM 2242 O O . PRO A 1 280 ? 1.001 -36.094 -4.906 1 98.06 280 PRO A O 1
ATOM 2245 N N . VAL A 1 281 ? 1.461 -36.156 -2.652 1 98.56 281 VAL A N 1
ATOM 2246 C CA . VAL A 1 281 ? 1.679 -34.719 -2.555 1 98.56 281 VAL A CA 1
ATOM 2247 C C . VAL A 1 281 ? 3.055 -34.438 -1.949 1 98.56 281 VAL A C 1
ATOM 2249 O O . VAL A 1 281 ? 3.463 -35.094 -0.995 1 98.56 281 VAL A O 1
ATOM 2252 N N . THR A 1 282 ? 3.781 -33.562 -2.531 1 98.5 282 THR A N 1
ATOM 2253 C CA . THR A 1 282 ? 5.008 -33.031 -1.938 1 98.5 282 THR A CA 1
ATOM 2254 C C . THR A 1 282 ? 4.949 -31.5 -1.839 1 98.5 282 THR A C 1
ATOM 2256 O O . THR A 1 282 ? 4.684 -30.828 -2.83 1 98.5 282 THR A O 1
ATOM 2259 N N . PHE A 1 283 ? 5.156 -31 -0.625 1 98.56 283 PHE A N 1
ATOM 2260 C CA . PHE A 1 283 ? 5.324 -29.562 -0.401 1 98.56 283 PHE A CA 1
ATOM 2261 C C . PHE A 1 283 ? 6.801 -29.188 -0.385 1 98.56 283 PHE A C 1
ATOM 2263 O O . PHE A 1 283 ? 7.625 -29.906 0.192 1 98.56 283 PHE A O 1
ATOM 2270 N N . ILE A 1 284 ? 7.105 -28.141 -1.086 1 98.5 284 ILE A N 1
ATOM 2271 C CA . ILE A 1 284 ? 8.461 -27.594 -1.049 1 98.5 284 ILE A CA 1
ATOM 2272 C C . ILE A 1 284 ? 8.414 -26.141 -0.587 1 98.5 284 ILE A C 1
ATOM 2274 O O . ILE A 1 284 ? 7.762 -25.297 -1.215 1 98.5 284 ILE A O 1
ATOM 2278 N N . TYR A 1 285 ? 9.109 -25.812 0.543 1 97.44 285 TYR A N 1
ATOM 2279 C CA . TYR A 1 285 ? 9.172 -24.469 1.077 1 97.44 285 TYR A CA 1
ATOM 2280 C C . TYR A 1 285 ? 10.609 -23.953 1.13 1 97.44 285 TYR A C 1
ATOM 2282 O O . TYR A 1 285 ? 11.547 -24.75 1.221 1 97.44 285 TYR A O 1
ATOM 2290 N N . GLY A 1 286 ? 10.711 -22.641 0.964 1 95.5 286 GLY A N 1
ATOM 2291 C CA . GLY A 1 286 ? 11.969 -22.016 1.339 1 95.5 286 GLY A CA 1
ATOM 2292 C C . GLY A 1 286 ? 12.039 -21.656 2.809 1 95.5 286 GLY A C 1
ATOM 2293 O O . GLY A 1 286 ? 11.07 -21.141 3.375 1 95.5 286 GLY A O 1
ATOM 2294 N N . SER A 1 287 ? 13.18 -21.859 3.404 1 92.69 287 SER A N 1
ATOM 2295 C CA . SER A 1 287 ? 13.336 -21.594 4.828 1 92.69 287 SER A CA 1
ATOM 2296 C C . SER A 1 287 ? 13.219 -20.094 5.125 1 92.69 287 SER A C 1
ATOM 2298 O O . SER A 1 287 ? 12.914 -19.703 6.25 1 92.69 287 SER A O 1
ATOM 2300 N N . LYS A 1 288 ? 13.438 -19.234 4.152 1 87.94 288 LYS A N 1
ATOM 2301 C CA . LYS A 1 288 ? 13.383 -17.797 4.332 1 87.94 288 LYS A CA 1
ATOM 2302 C C . LYS A 1 288 ? 12.117 -17.219 3.699 1 87.94 288 LYS A C 1
ATOM 2304 O O . LYS A 1 288 ? 12.023 -16 3.49 1 87.94 288 LYS A O 1
ATOM 2309 N N . SER A 1 289 ? 11.227 -18.109 3.361 1 91.19 289 SER A N 1
ATOM 2310 C CA . SER A 1 289 ? 9.977 -17.688 2.738 1 91.19 289 SER A CA 1
ATOM 2311 C C . SER A 1 289 ? 9.062 -16.984 3.744 1 91.19 289 SER A C 1
ATOM 2313 O O . SER A 1 289 ? 9.125 -17.266 4.941 1 91.19 289 SER A O 1
ATOM 2315 N N . TRP A 1 290 ? 8.234 -16.156 3.283 1 83 290 TRP A N 1
ATOM 2316 C CA . TRP A 1 290 ? 7.227 -15.516 4.125 1 83 290 TRP A CA 1
ATOM 2317 C C . TRP A 1 290 ? 5.98 -16.391 4.246 1 83 290 TRP A C 1
ATOM 2319 O O . TRP A 1 290 ? 5.07 -16.078 5.02 1 83 290 TRP A O 1
ATOM 2329 N N . ILE A 1 291 ? 5.891 -17.391 3.451 1 90.12 291 ILE A N 1
ATOM 2330 C CA . ILE A 1 291 ? 4.773 -18.312 3.541 1 90.12 291 ILE A CA 1
ATOM 2331 C C . ILE A 1 291 ? 5.012 -19.297 4.688 1 90.12 291 ILE A C 1
ATOM 2333 O O . ILE A 1 291 ? 6.082 -19.906 4.781 1 90.12 291 ILE A O 1
ATOM 2337 N N . ASP A 1 292 ? 4.039 -19.453 5.551 1 86 292 ASP A N 1
ATOM 2338 C CA . ASP A 1 292 ? 4.086 -20.359 6.688 1 86 292 ASP A CA 1
ATOM 2339 C C . ASP A 1 292 ? 3.895 -21.812 6.238 1 86 292 ASP A C 1
ATOM 2341 O O . ASP A 1 292 ? 2.871 -22.156 5.641 1 86 292 ASP A O 1
ATOM 2345 N N . PRO A 1 293 ? 4.898 -22.672 6.598 1 94.06 293 PRO A N 1
ATOM 2346 C CA . PRO A 1 293 ? 4.754 -24.078 6.211 1 94.06 293 PRO A CA 1
ATOM 2347 C C . PRO A 1 293 ? 3.809 -24.844 7.129 1 94.06 293 PRO A C 1
ATOM 2349 O O . PRO A 1 293 ? 3.525 -26.031 6.887 1 94.06 293 PRO A O 1
ATOM 2352 N N . GLY A 1 294 ? 3.246 -24.25 8.148 1 92 294 GLY A N 1
ATOM 2353 C CA . GLY A 1 294 ? 2.375 -24.875 9.133 1 92 294 GLY A CA 1
ATOM 2354 C C . GLY A 1 294 ? 1.27 -25.703 8.508 1 92 294 GLY A C 1
ATOM 2355 O O . GLY A 1 294 ? 1.122 -26.891 8.812 1 92 294 GLY A O 1
ATOM 2356 N N . PRO A 1 295 ? 0.529 -25.125 7.648 1 93.75 295 PRO A N 1
ATOM 2357 C CA . PRO A 1 295 ? -0.562 -25.859 7.012 1 93.75 295 PRO A CA 1
ATOM 2358 C C . PRO A 1 295 ? -0.093 -27.156 6.359 1 93.75 295 PRO A C 1
ATOM 2360 O O . PRO A 1 295 ? -0.803 -28.172 6.398 1 93.75 295 PRO A O 1
ATOM 2363 N N . ALA A 1 296 ? 1.059 -27.156 5.715 1 96.62 296 ALA A N 1
ATOM 2364 C CA . ALA A 1 296 ? 1.58 -28.359 5.07 1 96.62 296 ALA A CA 1
ATOM 2365 C C . ALA A 1 296 ? 1.822 -29.469 6.09 1 96.62 296 ALA A C 1
ATOM 2367 O O . ALA A 1 296 ? 1.501 -30.625 5.84 1 96.62 296 ALA A O 1
ATOM 2368 N N . PHE A 1 297 ? 2.348 -29.094 7.223 1 94.81 297 PHE A N 1
ATOM 2369 C CA . PHE A 1 297 ? 2.58 -30.078 8.273 1 94.81 297 PHE A CA 1
ATOM 2370 C C . PHE A 1 297 ? 1.261 -30.594 8.836 1 94.81 297 PHE A C 1
ATOM 2372 O O . PHE A 1 297 ? 1.147 -31.781 9.18 1 94.81 297 PHE A O 1
ATOM 2379 N N . ASP A 1 298 ? 0.316 -29.734 8.945 1 94.19 298 ASP A N 1
ATOM 2380 C CA . ASP A 1 298 ? -1.011 -30.156 9.375 1 94.19 298 ASP A CA 1
ATOM 2381 C C . ASP A 1 298 ? -1.604 -31.172 8.406 1 94.19 298 ASP A C 1
ATOM 2383 O O . ASP A 1 298 ? -2.156 -32.188 8.82 1 94.19 298 ASP A O 1
ATOM 2387 N N . ILE A 1 299 ? -1.486 -30.9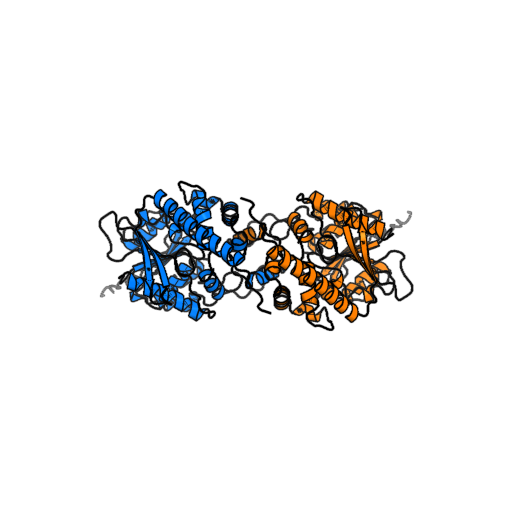06 7.184 1 95.94 299 ILE A N 1
ATOM 2388 C CA . ILE A 1 299 ? -2.002 -31.797 6.145 1 95.94 299 ILE A CA 1
ATOM 2389 C C . ILE A 1 299 ? -1.265 -33.125 6.199 1 95.94 299 ILE A C 1
ATOM 2391 O O . ILE A 1 299 ? -1.883 -34.188 6.098 1 95.94 299 ILE A O 1
ATOM 2395 N N . GLN A 1 300 ? 0.023 -33.031 6.316 1 95.56 300 GLN A N 1
ATOM 2396 C CA . GLN A 1 300 ? 0.837 -34.25 6.406 1 95.56 300 GLN A CA 1
ATOM 2397 C C . GLN A 1 300 ? 0.371 -35.125 7.555 1 95.56 300 GLN A C 1
ATOM 2399 O O . GLN A 1 300 ? 0.309 -36.375 7.414 1 95.56 300 GLN A O 1
ATOM 2404 N N . ALA A 1 301 ? 0.026 -34.531 8.609 1 94.25 301 ALA A N 1
ATOM 2405 C CA . ALA A 1 301 ? -0.382 -35.281 9.805 1 94.25 301 ALA A CA 1
ATOM 2406 C C . ALA A 1 301 ? -1.776 -35.875 9.633 1 94.25 301 ALA A C 1
ATOM 2408 O O . ALA A 1 301 ? -2.086 -36.906 10.211 1 94.25 301 ALA A O 1
ATOM 2409 N N . GLN A 1 302 ? -2.58 -35.281 8.852 1 93.69 302 GLN A N 1
ATOM 2410 C CA . GLN A 1 302 ? -3.992 -35.656 8.805 1 93.69 302 GLN A CA 1
ATOM 2411 C C . GLN A 1 302 ? -4.293 -36.562 7.621 1 93.69 302 GLN A C 1
ATOM 2413 O O . GLN A 1 302 ? -5.195 -37.406 7.684 1 93.69 302 GLN A O 1
ATOM 2418 N N . ARG A 1 303 ? -3.623 -36.375 6.566 1 93.75 303 ARG A N 1
ATOM 2419 C CA . ARG A 1 303 ? -3.945 -37.062 5.324 1 93.75 303 ARG A CA 1
ATOM 2420 C C . ARG A 1 303 ? -3.43 -38.5 5.352 1 93.75 303 ARG A C 1
ATOM 2422 O O . ARG A 1 303 ? -2.334 -38.781 5.848 1 93.75 303 ARG A O 1
ATOM 2429 N N . ASN A 1 304 ? -4.207 -39.406 4.773 1 91.56 304 ASN A N 1
ATOM 2430 C CA . ASN A 1 304 ? -3.816 -40.812 4.688 1 91.56 304 ASN A CA 1
ATOM 2431 C C . ASN A 1 304 ? -2.898 -41.062 3.496 1 91.56 304 ASN A C 1
ATOM 2433 O O . ASN A 1 304 ? -2.096 -42 3.512 1 91.56 304 ASN A O 1
ATOM 2437 N N . GLY A 1 305 ? -3.014 -40.25 2.479 1 92.69 305 GLY A N 1
ATOM 2438 C CA . GLY A 1 305 ? -2.16 -40.406 1.311 1 92.69 305 GLY A CA 1
ATOM 2439 C C . GLY A 1 305 ? -0.751 -39.875 1.536 1 92.69 305 GLY A C 1
ATOM 2440 O O . GLY A 1 305 ? -0.462 -39.281 2.576 1 92.69 305 GLY A O 1
ATOM 2441 N N . HIS A 1 306 ? 0.089 -40.188 0.617 1 94.88 306 HIS A N 1
ATOM 2442 C CA . HIS A 1 306 ? 1.481 -39.75 0.716 1 94.88 306 HIS A CA 1
ATOM 2443 C C . HIS A 1 306 ? 1.6 -38.25 0.71 1 94.88 306 HIS A C 1
ATOM 2445 O O . HIS A 1 306 ? 1.094 -37.562 -0.198 1 94.88 306 HIS A O 1
ATOM 2451 N N . VAL A 1 307 ? 2.234 -37.719 1.742 1 97 307 VAL A N 1
ATOM 2452 C CA . VAL A 1 307 ? 2.555 -36.281 1.812 1 97 307 VAL A CA 1
ATOM 2453 C C . VAL A 1 307 ? 3.992 -36.094 2.293 1 97 307 VAL A C 1
ATOM 2455 O O . VAL A 1 307 ? 4.379 -36.656 3.332 1 97 307 VAL A O 1
ATOM 2458 N N . ASP A 1 308 ? 4.738 -35.438 1.504 1 96.75 308 ASP A N 1
ATOM 2459 C CA . ASP A 1 308 ? 6.105 -35.062 1.867 1 96.75 308 ASP A CA 1
ATOM 2460 C C . ASP A 1 308 ? 6.266 -33.562 1.958 1 96.75 308 ASP A C 1
ATOM 2462 O O . ASP A 1 308 ? 5.688 -32.812 1.159 1 96.75 308 ASP A O 1
ATOM 2466 N N . VAL A 1 309 ? 6.973 -33.094 3.025 1 97.25 309 VAL A N 1
ATOM 2467 C CA . VAL A 1 309 ? 7.258 -31.672 3.184 1 97.25 309 VAL A CA 1
ATOM 2468 C C . VAL A 1 309 ? 8.766 -31.453 3.172 1 97.25 309 VAL A C 1
ATOM 2470 O O . VAL A 1 309 ? 9.492 -31.984 4.016 1 97.25 309 VAL A O 1
ATOM 2473 N N . GLN A 1 310 ? 9.172 -30.672 2.201 1 97 310 GLN A N 1
ATOM 2474 C CA . GLN A 1 310 ? 10.586 -30.344 2.033 1 97 310 GLN A CA 1
ATOM 2475 C C . GLN A 1 310 ? 10.844 -28.875 2.295 1 97 310 GLN A C 1
ATOM 2477 O O . GLN A 1 310 ? 10.133 -28.016 1.769 1 97 310 GLN A O 1
ATOM 2482 N N . ILE A 1 311 ? 11.859 -28.625 3.139 1 96.62 311 ILE A N 1
ATOM 2483 C CA . ILE A 1 311 ? 12.305 -27.25 3.377 1 96.62 311 ILE A CA 1
ATOM 2484 C C . ILE A 1 311 ? 13.695 -27.047 2.783 1 96.62 311 ILE A C 1
ATOM 2486 O O . ILE A 1 311 ? 14.641 -27.75 3.141 1 96.62 311 ILE A O 1
ATOM 2490 N N . ILE A 1 312 ? 13.773 -26.203 1.884 1 96.38 312 ILE A N 1
ATOM 2491 C CA . ILE A 1 312 ? 15.07 -25.891 1.278 1 96.38 312 ILE A CA 1
ATOM 2492 C C . ILE A 1 312 ? 15.711 -24.719 1.998 1 96.38 312 ILE A C 1
ATOM 2494 O O . ILE A 1 312 ? 15.195 -23.594 1.953 1 96.38 312 ILE A O 1
ATOM 2498 N N . ARG A 1 313 ? 16.859 -24.922 2.553 1 94 313 ARG A N 1
ATOM 2499 C CA . ARG A 1 313 ? 17.562 -23.938 3.361 1 94 313 ARG A CA 1
ATOM 2500 C C . ARG A 1 313 ? 18.078 -22.797 2.494 1 94 313 ARG A C 1
ATOM 2502 O O . ARG A 1 313 ? 18.641 -23.031 1.423 1 94 313 ARG A O 1
ATOM 2509 N N . GLY A 1 314 ? 17.891 -21.578 2.961 1 91.44 314 GLY A N 1
ATOM 2510 C CA . GLY A 1 314 ? 18.453 -20.391 2.318 1 91.44 314 GLY A CA 1
ATOM 2511 C C . GLY A 1 314 ? 17.562 -19.844 1.22 1 91.44 314 GLY A C 1
ATOM 2512 O O . GLY A 1 314 ? 17.781 -18.719 0.749 1 91.44 314 GLY A O 1
ATOM 2513 N N . ALA A 1 315 ? 16.562 -20.578 0.851 1 93.62 315 ALA A N 1
ATOM 2514 C CA . ALA A 1 315 ? 15.68 -20.125 -0.222 1 93.62 315 ALA A CA 1
ATOM 2515 C C . ALA A 1 315 ? 14.508 -19.328 0.333 1 93.62 315 ALA A C 1
ATOM 2517 O O . ALA A 1 315 ? 14.031 -19.594 1.441 1 93.62 315 ALA A O 1
ATOM 2518 N N . GLY A 1 316 ? 14.078 -18.344 -0.428 1 91.62 316 GLY A N 1
ATOM 2519 C CA . GLY A 1 316 ? 12.875 -17.594 -0.102 1 91.62 316 GLY A CA 1
ATOM 2520 C C . GLY A 1 316 ? 11.641 -18.094 -0.822 1 91.62 316 GLY A C 1
ATOM 2521 O O . GLY A 1 316 ? 11.5 -19.297 -1.051 1 91.62 316 GLY A O 1
ATOM 2522 N N . HIS A 1 317 ? 10.711 -17.172 -1.116 1 91.94 317 HIS A N 1
ATOM 2523 C CA . HIS A 1 317 ? 9.43 -17.516 -1.716 1 91.94 317 HIS A CA 1
ATOM 2524 C C . HIS A 1 317 ? 9.609 -18.125 -3.1 1 91.94 317 HIS A C 1
ATOM 2526 O O . HIS A 1 317 ? 8.812 -18.969 -3.521 1 91.94 317 HIS A O 1
ATOM 2532 N N . HIS A 1 318 ? 10.609 -17.719 -3.756 1 93.94 318 HIS A N 1
ATOM 2533 C CA . HIS A 1 318 ? 10.914 -18.266 -5.074 1 93.94 318 HIS A CA 1
ATOM 2534 C C . HIS A 1 318 ? 12.008 -19.328 -4.992 1 93.94 318 HIS A C 1
ATOM 2536 O O . HIS A 1 318 ? 13.086 -19.156 -5.566 1 93.94 318 HIS A O 1
ATOM 2542 N N . VAL A 1 319 ? 11.633 -20.406 -4.496 1 95.88 319 VAL A N 1
ATOM 2543 C CA . VAL A 1 319 ? 12.539 -21.516 -4.164 1 95.88 319 VAL A CA 1
ATOM 2544 C C . VAL A 1 319 ? 13.289 -21.969 -5.414 1 95.88 319 VAL A C 1
ATOM 2546 O O . VAL A 1 319 ? 14.508 -22.156 -5.383 1 95.88 319 VAL A O 1
ATOM 2549 N N . TYR A 1 320 ? 12.609 -22.078 -6.508 1 96.38 320 TYR A N 1
ATOM 2550 C CA . TYR A 1 320 ? 13.148 -22.594 -7.762 1 96.38 320 TYR A CA 1
ATOM 2551 C C . TYR A 1 320 ? 14.195 -21.641 -8.336 1 96.38 320 TYR A C 1
ATOM 2553 O O . TYR A 1 320 ? 15.039 -22.062 -9.141 1 96.38 320 TYR A O 1
ATOM 2561 N N . ALA A 1 321 ? 14.109 -20.391 -7.961 1 93.31 321 ALA A N 1
ATOM 2562 C CA . ALA A 1 321 ? 15.07 -19.391 -8.43 1 93.31 321 ALA A CA 1
ATOM 2563 C C . ALA A 1 321 ? 16.188 -19.188 -7.414 1 93.31 321 ALA A C 1
ATOM 2565 O O . ALA A 1 321 ? 17.344 -19 -7.789 1 93.31 321 ALA A O 1
ATOM 2566 N N . ASP A 1 322 ? 15.906 -19.281 -6.168 1 92.94 322 ASP A N 1
ATOM 2567 C CA . ASP A 1 322 ? 16.859 -19.016 -5.098 1 92.94 322 ASP A CA 1
ATOM 2568 C C . ASP A 1 322 ? 17.828 -20.188 -4.934 1 92.94 322 ASP A C 1
ATOM 2570 O O . ASP A 1 322 ? 19 -19.984 -4.605 1 92.94 322 ASP A O 1
ATOM 2574 N N . ALA A 1 323 ? 17.312 -21.359 -5.078 1 94.5 323 ALA A N 1
ATOM 2575 C CA . ALA A 1 323 ? 18.094 -22.594 -4.949 1 94.5 323 ALA A CA 1
ATOM 2576 C C . ALA A 1 323 ? 17.719 -23.594 -6.031 1 94.5 323 ALA A C 1
ATOM 2578 O O . ALA A 1 323 ? 17.219 -24.688 -5.727 1 94.5 323 ALA A O 1
ATOM 2579 N N . PRO A 1 324 ? 18.109 -23.297 -7.254 1 95 324 PRO A N 1
ATOM 2580 C CA . PRO A 1 324 ? 17.641 -24.109 -8.375 1 95 324 PRO A CA 1
ATOM 2581 C C . PRO A 1 324 ? 18.141 -25.562 -8.297 1 95 324 PRO A C 1
ATOM 2583 O O . PRO A 1 324 ? 17.391 -26.484 -8.586 1 95 324 PRO A O 1
ATOM 2586 N N . ASP A 1 325 ? 19.359 -25.75 -7.875 1 94.75 325 ASP A N 1
ATOM 2587 C CA . ASP A 1 325 ? 19.906 -27.094 -7.832 1 94.75 325 ASP A CA 1
ATOM 2588 C C . ASP A 1 325 ? 19.156 -27.969 -6.836 1 94.75 325 ASP A C 1
ATOM 2590 O O . ASP A 1 325 ? 18.766 -29.094 -7.152 1 94.75 325 ASP A O 1
ATOM 2594 N N . ALA A 1 326 ? 18.969 -27.422 -5.641 1 95.81 326 ALA A N 1
ATOM 2595 C CA . ALA A 1 326 ? 18.25 -28.156 -4.613 1 95.81 326 ALA A CA 1
ATOM 2596 C C . ALA A 1 326 ? 16.812 -28.422 -5.035 1 95.81 326 ALA A C 1
ATOM 2598 O O . ALA A 1 326 ? 16.297 -29.531 -4.84 1 95.81 326 ALA A O 1
ATOM 2599 N N . PHE A 1 327 ? 16.234 -27.453 -5.582 1 97.38 327 PHE A N 1
ATOM 2600 C CA . PHE A 1 327 ? 14.867 -27.594 -6.062 1 97.38 327 PHE A CA 1
ATOM 2601 C C . PHE A 1 327 ? 14.773 -28.672 -7.141 1 97.38 327 PHE A C 1
ATOM 2603 O O . PHE A 1 327 ? 13.914 -29.547 -7.07 1 97.38 327 PHE A O 1
ATOM 2610 N N . ASN A 1 328 ? 15.609 -28.578 -8.164 1 96.75 328 ASN A N 1
ATOM 2611 C CA . ASN A 1 328 ? 15.617 -29.547 -9.25 1 96.75 328 ASN A CA 1
ATOM 2612 C C . ASN A 1 328 ? 15.812 -30.969 -8.734 1 96.75 328 ASN A C 1
ATOM 2614 O O . ASN A 1 328 ? 15.18 -31.906 -9.227 1 96.75 328 ASN A O 1
ATOM 2618 N N . GLU A 1 329 ? 16.625 -31.078 -7.816 1 96.06 329 GLU A N 1
ATOM 2619 C CA . GLU A 1 329 ? 16.906 -32.406 -7.25 1 96.06 329 GLU A CA 1
ATOM 2620 C C . GLU A 1 329 ? 15.656 -33 -6.625 1 96.06 329 GLU A C 1
ATOM 2622 O O . GLU A 1 329 ? 15.391 -34.188 -6.797 1 96.06 329 GLU A O 1
ATOM 2627 N N . VAL A 1 330 ? 14.914 -32.188 -5.918 1 96.69 330 VAL A N 1
ATOM 2628 C CA . VAL A 1 330 ? 13.695 -32.688 -5.281 1 96.69 330 VAL A CA 1
ATOM 2629 C C . VAL A 1 330 ? 12.703 -33.125 -6.348 1 96.69 330 VAL A C 1
ATOM 2631 O O . VAL A 1 330 ? 12.148 -34.25 -6.258 1 96.69 330 VAL A O 1
ATOM 2634 N N . VAL A 1 331 ? 12.508 -32.344 -7.352 1 97.75 331 VAL A N 1
ATOM 2635 C CA . VAL A 1 331 ? 11.539 -32.688 -8.398 1 97.75 331 VAL A CA 1
ATOM 2636 C C . VAL A 1 331 ? 11.992 -33.906 -9.164 1 97.75 331 VAL A C 1
ATOM 2638 O O . VAL A 1 331 ? 11.203 -34.844 -9.406 1 97.75 331 VAL A O 1
ATOM 2641 N N . GLU A 1 332 ? 13.273 -33.969 -9.469 1 95.5 332 GLU A N 1
ATOM 2642 C CA . GLU A 1 332 ? 13.82 -35.094 -10.203 1 95.5 332 GLU A CA 1
ATOM 2643 C C . GLU A 1 332 ? 13.672 -36.406 -9.406 1 95.5 332 GLU A C 1
ATOM 2645 O O . GLU A 1 332 ? 13.352 -37.438 -9.977 1 95.5 332 GLU A O 1
ATOM 2650 N N . SER A 1 333 ? 13.922 -36.281 -8.141 1 94.69 333 SER A N 1
ATOM 2651 C CA . SER A 1 333 ? 13.82 -37.469 -7.297 1 94.69 333 SER A CA 1
ATOM 2652 C C . SER A 1 333 ? 12.398 -38.031 -7.27 1 94.69 333 SER A C 1
ATOM 2654 O O . SER A 1 333 ? 12.188 -39.219 -7.191 1 94.69 333 SER A O 1
ATOM 2656 N N . ILE A 1 334 ? 11.445 -37.188 -7.312 1 95.69 334 ILE A N 1
ATOM 2657 C CA . ILE A 1 334 ? 10.047 -37.562 -7.312 1 95.69 334 ILE A CA 1
ATOM 2658 C C . ILE A 1 334 ? 9.703 -38.25 -8.633 1 95.69 334 ILE A C 1
ATOM 2660 O O . ILE A 1 334 ? 9.023 -39.281 -8.641 1 95.69 334 ILE A O 1
ATOM 2664 N N . VAL A 1 335 ? 10.234 -37.781 -9.711 1 95 335 VAL A N 1
ATOM 2665 C CA . VAL A 1 335 ? 9.875 -38.25 -11.039 1 95 335 VAL A CA 1
ATOM 2666 C C . VAL A 1 335 ? 10.617 -39.531 -11.344 1 95 335 VAL A C 1
ATOM 2668 O O . VAL A 1 335 ? 10.039 -40.469 -11.914 1 95 335 VAL A O 1
ATOM 2671 N N . THR A 1 336 ? 11.867 -39.625 -10.93 1 89.62 336 THR A N 1
ATOM 2672 C CA . THR A 1 336 ? 12.703 -40.781 -11.289 1 89.62 336 THR A CA 1
ATOM 2673 C C . THR A 1 336 ? 12.656 -41.844 -10.203 1 89.62 336 THR A C 1
ATOM 2675 O O . THR A 1 336 ? 13.008 -43 -10.445 1 89.62 336 THR A O 1
ATOM 2678 N N . GLY A 1 337 ? 12.297 -41.469 -9.023 1 85.44 337 GLY A N 1
ATOM 2679 C CA . GLY A 1 337 ? 12.336 -42.375 -7.895 1 85.44 337 GLY A CA 1
ATOM 2680 C C . GLY A 1 337 ? 13.719 -42.562 -7.305 1 85.44 337 GLY A C 1
ATOM 2681 O O . GLY A 1 337 ? 13.93 -43.375 -6.422 1 85.44 337 GLY A O 1
ATOM 2682 N N . GLU A 1 338 ? 14.664 -41.812 -7.781 1 75.12 338 GLU A N 1
ATOM 2683 C CA . GLU A 1 338 ? 16.047 -41.938 -7.328 1 75.12 338 GLU A CA 1
ATOM 2684 C C . GLU A 1 338 ? 16.266 -41.188 -6.004 1 75.12 338 GLU A C 1
ATOM 2686 O O . GLU A 1 338 ? 15.539 -40.25 -5.691 1 75.12 338 GLU A O 1
ATOM 2691 N N . LYS A 1 339 ? 17.266 -41.812 -5.043 1 69.5 339 LYS A N 1
ATOM 2692 C CA . LYS A 1 339 ? 17.594 -41.25 -3.736 1 69.5 339 LYS A CA 1
ATOM 2693 C C . LYS A 1 339 ? 18.219 -39.875 -3.877 1 69.5 339 LYS A C 1
ATOM 2695 O O . LYS A 1 339 ? 18.953 -39.594 -4.836 1 69.5 339 LYS A O 1
ATOM 2700 N N . ARG A 1 340 ? 17.797 -38.812 -2.967 1 66.88 340 ARG A N 1
ATOM 2701 C CA . ARG A 1 340 ? 18.234 -37.406 -2.941 1 66.88 340 ARG A CA 1
ATOM 2702 C C . ARG A 1 340 ? 19.594 -37.281 -2.285 1 66.88 340 ARG A C 1
ATOM 2704 O O . ARG A 1 340 ? 19.969 -38.094 -1.436 1 66.88 340 ARG A O 1
ATOM 2711 N N . SER A 1 341 ? 20.297 -36.344 -2.771 1 56.19 341 SER A N 1
ATOM 2712 C CA . SER A 1 341 ? 21.531 -36 -2.07 1 56.19 341 SER A CA 1
ATOM 2713 C C . SER A 1 341 ? 21.234 -35.25 -0.78 1 56.19 341 SER A C 1
ATOM 2715 O O . SER A 1 341 ? 20.156 -34.688 -0.622 1 56.19 341 SER A O 1
ATOM 2717 N N . SER A 1 342 ? 21.938 -35.219 0.452 1 48.91 342 SER A N 1
ATOM 2718 C CA . SER A 1 342 ? 21.844 -34.812 1.849 1 48.91 342 SER A CA 1
ATOM 2719 C C . SER A 1 342 ? 21.359 -33.375 1.968 1 48.91 342 SER A C 1
ATOM 2721 O O . SER A 1 342 ? 21.109 -32.875 3.072 1 48.91 342 SER A O 1
ATOM 2723 N N . ALA A 1 343 ? 21.328 -32.406 1.127 1 48.41 343 ALA A N 1
ATOM 2724 C CA . ALA A 1 343 ? 21.172 -31.016 1.5 1 48.41 343 ALA A CA 1
ATOM 2725 C C . ALA A 1 343 ? 19.703 -30.672 1.746 1 48.41 343 ALA A C 1
ATOM 2727 O O . ALA A 1 343 ? 19.375 -29.531 2.053 1 48.41 343 ALA A O 1
ATOM 2728 N N . VAL A 1 344 ? 18.875 -31.656 1.54 1 55 344 VAL A N 1
ATOM 2729 C CA . VAL A 1 344 ? 17.453 -31.406 1.672 1 55 344 VAL A CA 1
ATOM 2730 C C . VAL A 1 344 ? 16.906 -32.125 2.902 1 55 344 VAL A C 1
ATOM 2732 O O . VAL A 1 344 ? 17.141 -33.312 3.082 1 55 344 VAL A O 1
ATOM 2735 N N . GLU A 1 345 ? 16.516 -31.312 3.918 1 50.78 345 GLU A N 1
ATOM 2736 C CA . GLU A 1 345 ? 15.867 -31.953 5.07 1 50.78 345 GLU A CA 1
ATOM 2737 C C . GLU A 1 345 ? 14.438 -32.375 4.738 1 50.78 345 GLU A C 1
ATOM 2739 O O . GLU A 1 345 ? 13.641 -31.547 4.281 1 50.78 345 GLU A O 1
ATOM 2744 N N . SER A 1 346 ? 14.25 -33.625 4.543 1 55.53 346 SER A N 1
ATOM 2745 C CA . SER A 1 346 ? 12.93 -34.219 4.273 1 55.53 346 SER A CA 1
ATOM 2746 C C . SER A 1 346 ? 12.258 -34.688 5.559 1 55.53 346 SER A C 1
ATOM 2748 O O . SER A 1 346 ? 12.906 -35.281 6.418 1 55.53 346 SER A O 1
ATOM 2750 N N . GLN A 1 347 ? 11.07 -34.125 5.961 1 46.91 347 GLN A N 1
ATOM 2751 C CA . GLN A 1 347 ? 10.242 -34.75 6.98 1 46.91 347 GLN A CA 1
ATOM 2752 C C . GLN A 1 347 ? 9.148 -35.625 6.352 1 46.91 347 GLN A C 1
ATOM 2754 O O . GLN A 1 347 ? 8.227 -35.094 5.715 1 46.91 347 GLN A O 1
ATOM 2759 N N . VAL A 1 348 ? 9.555 -36.969 6.051 1 51.78 348 VAL A N 1
ATOM 2760 C CA . VAL A 1 348 ? 8.602 -37.938 5.496 1 51.78 348 VAL A CA 1
ATOM 2761 C C . VAL A 1 348 ? 7.812 -38.594 6.625 1 51.78 348 VAL A C 1
ATOM 2763 O O . VAL A 1 348 ? 8.375 -38.938 7.66 1 51.78 348 VAL A O 1
ATOM 2766 N N . THR A 1 349 ? 6.469 -38.75 6.82 1 45.69 349 THR A N 1
ATOM 2767 C CA . THR A 1 349 ? 5.75 -39.688 7.688 1 45.69 349 THR A CA 1
ATOM 2768 C C . THR A 1 349 ? 5.859 -41.125 7.156 1 45.69 349 THR A C 1
ATOM 2770 O O . THR A 1 349 ? 5.477 -41.375 6.02 1 45.69 349 THR A O 1
ATOM 2773 N N . SER A 1 350 ? 6.863 -42.031 7.648 1 37.28 350 SER A N 1
ATOM 2774 C CA . SER A 1 350 ? 6.957 -43.469 7.383 1 37.28 350 SER A CA 1
ATOM 2775 C C . SER A 1 350 ? 5.66 -44.188 7.746 1 37.28 350 SER A C 1
ATOM 2777 O O . SER A 1 350 ? 4.98 -43.812 8.703 1 37.28 350 SER A O 1
ATOM 2779 N N . GLU A 1 351 ? 5.121 -45.188 7.031 1 33.25 351 GLU A N 1
ATOM 2780 C CA . GLU A 1 351 ? 4.16 -46.219 7.367 1 33.25 351 GLU A CA 1
ATOM 2781 C C . GLU A 1 351 ? 4.637 -47.062 8.555 1 33.25 351 GLU A C 1
ATOM 2783 O O . GLU A 1 351 ? 5.816 -47.406 8.641 1 33.25 351 GLU A O 1
ATOM 2788 N N . LYS A 1 352 ? 3.865 -47.375 9.703 1 36.28 352 LYS A N 1
ATOM 2789 C CA . LYS A 1 352 ? 3.889 -48.406 10.727 1 36.28 352 LYS A CA 1
ATOM 2790 C C . LYS A 1 352 ? 3.963 -49.781 10.102 1 36.28 352 LYS A C 1
ATOM 2792 O O . LYS A 1 352 ? 3.008 -50.25 9.469 1 36.28 352 LYS A O 1
ATOM 2797 N N . GLN A 1 353 ? 5.09 -50.469 9.664 1 27.08 353 GLN A N 1
ATOM 2798 C CA . GLN A 1 353 ? 5.203 -51.906 9.484 1 27.08 353 GLN A CA 1
ATOM 2799 C C . GLN A 1 353 ? 4.68 -52.688 10.703 1 27.08 353 GLN A C 1
ATOM 2801 O O . GLN A 1 353 ? 5.137 -52.438 11.82 1 27.08 353 GLN A O 1
ATOM 2806 N N . SER A 1 354 ? 3.391 -53.312 10.719 1 32.31 354 SER A N 1
ATOM 2807 C CA . SER A 1 354 ? 2.783 -54.281 11.625 1 32.31 354 SER A CA 1
ATOM 2808 C C . SER A 1 354 ? 3.723 -55.438 11.898 1 32.31 354 SER A C 1
ATOM 2810 O O . SER A 1 354 ? 4.008 -56.25 10.992 1 32.31 354 SER A O 1
ATOM 2812 N N . ASP A 1 355 ? 4.773 -55.438 12.633 1 30.89 355 ASP A N 1
ATOM 2813 C CA . ASP A 1 355 ? 5.469 -56.594 13.188 1 30.89 355 ASP A CA 1
ATOM 2814 C C . ASP A 1 355 ? 4.496 -57.531 13.906 1 30.89 355 ASP A C 1
ATOM 2816 O O . ASP A 1 355 ? 3.84 -57.125 14.867 1 30.89 355 ASP A O 1
ATOM 2820 N N . GLU A 1 356 ? 3.877 -58.625 13.25 1 31.61 356 GLU A N 1
ATOM 2821 C CA . GLU A 1 356 ? 3.229 -59.844 13.719 1 31.61 356 GLU A CA 1
ATOM 2822 C C . GLU A 1 356 ? 4.008 -60.469 14.867 1 31.61 356 GLU A C 1
ATOM 2824 O O . GLU A 1 356 ? 5.211 -60.719 14.75 1 31.61 356 GLU A O 1
ATOM 2829 N N . GLU A 1 357 ? 3.568 -60.25 16.188 1 33.38 357 GLU A N 1
ATOM 2830 C CA . GLU A 1 357 ? 3.869 -60.906 17.453 1 33.38 357 GLU A CA 1
ATOM 2831 C C . GLU A 1 357 ? 3.783 -62.438 17.344 1 33.38 357 GLU A C 1
ATOM 2833 O O . GLU A 1 357 ? 2.713 -62.969 17.062 1 33.38 357 GLU A O 1
ATOM 2838 N N . GLU A 1 358 ? 4.754 -63.188 16.812 1 28.86 358 GLU A N 1
ATOM 2839 C CA . GLU A 1 358 ? 4.863 -64.625 17.078 1 28.86 358 GLU A CA 1
ATOM 2840 C C . GLU A 1 358 ? 4.844 -64.875 18.562 1 28.86 358 GLU A C 1
ATOM 2842 O O . GLU A 1 358 ? 5.75 -64.5 19.297 1 28.86 358 GLU A O 1
ATOM 2847 N N . VAL A 1 359 ? 3.588 -64.938 19.203 1 34.16 359 VAL A N 1
ATOM 2848 C CA . VAL A 1 359 ? 3.355 -65.5 20.531 1 34.16 359 VAL A CA 1
ATOM 2849 C C . VAL A 1 359 ? 3.992 -66.875 20.625 1 34.16 359 VAL A C 1
ATOM 2851 O O . VAL A 1 359 ? 3.666 -67.75 19.844 1 34.16 359 VAL A O 1
ATOM 2854 N N . PRO A 1 360 ? 5.18 -66.938 21.219 1 32.47 360 PRO A N 1
ATOM 2855 C CA . PRO A 1 360 ? 5.789 -68.25 21.484 1 32.47 360 PRO A CA 1
ATOM 2856 C C . PRO A 1 360 ? 4.84 -69.188 22.203 1 32.47 360 PRO A C 1
ATOM 2858 O O . PRO A 1 360 ? 4.031 -68.75 23.031 1 32.47 360 PRO A O 1
ATOM 2861 N N . GLN A 1 361 ? 4.328 -70.375 21.625 1 35.88 361 GLN A N 1
ATOM 2862 C CA . GLN A 1 361 ? 3.639 -71.5 22.188 1 35.88 361 GLN A CA 1
ATOM 2863 C C . GLN A 1 361 ? 4.348 -72.062 23.422 1 35.88 361 GLN A C 1
ATOM 2865 O O . GLN A 1 361 ? 5.551 -72.312 23.391 1 35.88 361 GLN A O 1
ATOM 2870 N N . PRO A 1 362 ? 3.807 -71.688 24.609 1 28.06 362 PRO A N 1
ATOM 2871 C CA . PRO A 1 362 ? 4.199 -72.688 25.625 1 28.06 362 PRO A CA 1
ATOM 2872 C C . PRO A 1 362 ? 3.629 -74.062 25.359 1 28.06 362 PRO A C 1
ATOM 2874 O O . PRO A 1 362 ? 2.59 -74.188 24.703 1 28.06 362 PRO A O 1
ATOM 2877 N N . MET B 1 1 ? 10.5 15.492 -37.062 1 21.62 1 MET B N 1
ATOM 2878 C CA . MET B 1 1 ? 9.078 15.172 -37.031 1 21.62 1 MET B CA 1
ATOM 2879 C C . MET B 1 1 ? 8.477 15.508 -35.656 1 21.62 1 MET B C 1
ATOM 2881 O O . MET B 1 1 ? 8.945 15.008 -34.625 1 21.62 1 MET B O 1
ATOM 2885 N N . GLU B 1 2 ? 7.832 16.703 -35.438 1 21.11 2 GLU B N 1
ATOM 2886 C CA . GLU B 1 2 ? 7.359 17.484 -34.312 1 21.11 2 GLU B CA 1
ATOM 2887 C C . GLU B 1 2 ? 6.258 16.734 -33.562 1 21.11 2 GLU B C 1
ATOM 2889 O O . GLU B 1 2 ? 5.211 16.422 -34.125 1 21.11 2 GLU B O 1
ATOM 2894 N N . VAL B 1 3 ? 6.641 15.844 -32.781 1 28.58 3 VAL B N 1
ATOM 2895 C CA . VAL B 1 3 ? 5.703 15.055 -31.984 1 28.58 3 VAL B CA 1
ATOM 2896 C C . VAL B 1 3 ? 4.641 15.961 -31.375 1 28.58 3 VAL B C 1
ATOM 2898 O O . VAL B 1 3 ? 4.961 16.859 -30.594 1 28.58 3 VAL B O 1
ATOM 2901 N N . GLU B 1 4 ? 3.57 16.234 -32.062 1 28.52 4 GLU B N 1
ATOM 2902 C CA . GLU B 1 4 ? 2.457 17.094 -31.672 1 28.52 4 GLU B CA 1
ATOM 2903 C C . GLU B 1 4 ? 1.901 16.703 -30.312 1 28.52 4 GLU B C 1
ATOM 2905 O O . GLU B 1 4 ? 1.474 15.555 -30.125 1 28.52 4 GLU B O 1
ATOM 2910 N N . LYS B 1 5 ? 2.275 17.328 -29.25 1 35.34 5 LYS B N 1
ATOM 2911 C CA . LYS B 1 5 ? 1.867 17.406 -27.844 1 35.34 5 LYS B CA 1
ATOM 2912 C C . LYS B 1 5 ? 0.348 17.344 -27.719 1 35.34 5 LYS B C 1
ATOM 2914 O O . LYS B 1 5 ? -0.356 18.234 -28.219 1 35.34 5 LYS B O 1
ATOM 2919 N N . SER B 1 6 ? -0.302 16.203 -27.734 1 37.12 6 SER B N 1
ATOM 2920 C CA . SER B 1 6 ? -1.759 16.109 -27.766 1 37.12 6 SER B CA 1
ATOM 2921 C C . SER B 1 6 ? -2.387 16.984 -26.672 1 37.12 6 SER B C 1
ATOM 2923 O O . SER B 1 6 ? -2.158 16.781 -25.484 1 37.12 6 SER B O 1
ATOM 2925 N N . SER B 1 7 ? -2.816 18.141 -26.734 1 42.56 7 SER B N 1
ATOM 2926 C CA . SER B 1 7 ? -3.498 19.281 -26.141 1 42.56 7 SER B CA 1
ATOM 2927 C C . SER B 1 7 ? -4.738 18.844 -25.375 1 42.56 7 SER B C 1
ATOM 2929 O O . SER B 1 7 ? -5.117 19.484 -24.391 1 42.56 7 SER B O 1
ATOM 2931 N N . ASN B 1 8 ? -5.379 17.703 -25.703 1 42 8 ASN B N 1
ATOM 2932 C CA . ASN B 1 8 ? -6.688 17.391 -25.141 1 42 8 ASN B CA 1
ATOM 2933 C C . ASN B 1 8 ? -6.566 16.766 -23.75 1 42 8 ASN B C 1
ATOM 2935 O O . ASN B 1 8 ? -7.438 16.953 -22.906 1 42 8 ASN B O 1
ATOM 2939 N N . ASP B 1 9 ? -5.582 15.945 -23.469 1 44.91 9 ASP B N 1
ATOM 2940 C CA . ASP B 1 9 ? -5.359 15.375 -22.141 1 44.91 9 ASP B CA 1
ATOM 2941 C C . ASP B 1 9 ? -5.012 16.453 -21.125 1 44.91 9 ASP B C 1
ATOM 2943 O O . ASP B 1 9 ? -5.438 16.391 -19.969 1 44.91 9 ASP B O 1
ATOM 2947 N N . THR B 1 10 ? -4.375 17.406 -21.641 1 48.66 10 THR B N 1
ATOM 2948 C CA . THR B 1 10 ? -4.078 18.562 -20.812 1 48.66 10 THR B CA 1
ATOM 2949 C C . THR B 1 10 ? -5.348 19.344 -20.5 1 48.66 10 THR B C 1
ATOM 2951 O O . THR B 1 10 ? -5.504 19.875 -19.406 1 48.66 10 THR B O 1
ATOM 2954 N N . SER B 1 11 ? -6.234 19.234 -21.516 1 48.75 11 SER B N 1
ATOM 2955 C CA . SER B 1 11 ? -7.453 20.016 -21.312 1 48.75 11 SER B CA 1
ATOM 2956 C C . SER B 1 11 ? -8.367 19.328 -20.297 1 48.75 11 SER B C 1
ATOM 2958 O O . SER B 1 11 ? -8.961 20 -19.438 1 48.75 11 SER B O 1
ATOM 2960 N N . SER B 1 12 ? -8.508 17.953 -20.391 1 51.53 12 SER B N 1
ATOM 2961 C CA . SER B 1 12 ? -9.367 17.234 -19.453 1 51.53 12 SER B CA 1
ATOM 2962 C C . SER B 1 12 ? -8.805 17.312 -18.031 1 51.53 12 SER B C 1
ATOM 2964 O O . SER B 1 12 ? -9.562 17.484 -17.062 1 51.53 12 SER B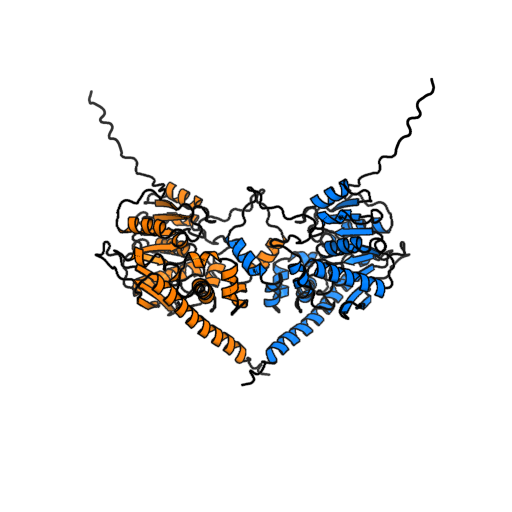 O 1
ATOM 2966 N N . LEU B 1 13 ? -7.57 17.203 -17.984 1 52.94 13 LEU B N 1
ATOM 2967 C CA . LEU B 1 13 ? -6.941 17.359 -16.688 1 52.94 13 LEU B CA 1
ATOM 2968 C C . LEU B 1 13 ? -7.109 18.781 -16.172 1 52.94 13 LEU B C 1
ATOM 2970 O O . LEU B 1 13 ? -7.32 18.984 -14.969 1 52.94 13 LEU B O 1
ATOM 2974 N N . LEU B 1 14 ? -7.031 19.719 -17.156 1 53 14 LEU B N 1
ATOM 2975 C CA . LEU B 1 14 ? -7.242 21.109 -16.766 1 53 14 LEU B CA 1
ATOM 2976 C C . LEU B 1 14 ? -8.68 21.344 -16.312 1 53 14 LEU B C 1
ATOM 2978 O O . LEU B 1 14 ? -8.93 22.062 -15.352 1 53 14 LEU B O 1
ATOM 2982 N N . THR B 1 15 ? -9.609 20.625 -17.062 1 59.97 15 THR B N 1
ATOM 2983 C CA . THR B 1 15 ? -11.008 20.781 -16.703 1 59.97 15 THR B CA 1
ATOM 2984 C C . THR B 1 15 ? -11.312 20.094 -15.367 1 59.97 15 THR B C 1
ATOM 2986 O O . THR B 1 15 ? -12.062 20.641 -14.547 1 59.97 15 THR B O 1
ATOM 2989 N N . TRP B 1 16 ? -10.672 19 -15.156 1 68.12 16 TRP B N 1
ATOM 2990 C CA . TRP B 1 16 ? -10.875 18.344 -13.875 1 68.12 16 TRP B CA 1
ATOM 2991 C C . TRP B 1 16 ? -10.266 19.156 -12.734 1 68.12 16 TRP B C 1
ATOM 2993 O O . TRP B 1 16 ? -10.859 19.266 -11.656 1 68.12 16 TRP B O 1
ATOM 3003 N N . GLY B 1 17 ? -9.211 19.797 -13.117 1 69.62 17 GLY B N 1
ATOM 3004 C CA . GLY B 1 17 ? -8.602 20.656 -12.117 1 69.62 17 GLY B CA 1
ATOM 3005 C C . GLY B 1 17 ? -9.492 21.812 -11.695 1 69.62 17 GLY B C 1
ATOM 3006 O O . GLY B 1 17 ? -9.68 22.062 -10.508 1 69.62 17 GLY B O 1
ATOM 3007 N N . LYS B 1 18 ? -10.086 22.469 -12.617 1 73 18 LYS B N 1
ATOM 3008 C CA . LYS B 1 18 ? -10.961 23.594 -12.32 1 73 18 LYS B CA 1
ATOM 3009 C C . LYS B 1 18 ? -12.234 23.141 -11.617 1 73 18 LYS B C 1
ATOM 3011 O O . LYS B 1 18 ? -12.695 23.766 -10.672 1 73 18 LYS B O 1
ATOM 3016 N N . SER B 1 19 ? -12.695 22.047 -12.078 1 81.25 19 SER B N 1
ATOM 3017 C CA . SER B 1 19 ? -13.891 21.484 -11.445 1 81.25 19 SER B CA 1
ATOM 3018 C C . SER B 1 19 ? -13.602 21.062 -10.016 1 81.25 19 SER B C 1
ATOM 3020 O O . SER B 1 19 ? -14.438 21.25 -9.125 1 81.25 19 SER B O 1
ATOM 3022 N N . SER B 1 20 ? -12.453 20.609 -9.859 1 87.44 20 SER B N 1
ATOM 3023 C CA . SER B 1 20 ? -12.062 20.172 -8.523 1 87.44 20 SER B CA 1
ATOM 3024 C C . SER B 1 20 ? -11.977 21.344 -7.555 1 87.44 20 SER B C 1
ATOM 3026 O O . SER B 1 20 ? -12.422 21.234 -6.41 1 87.44 20 SER B O 1
ATOM 3028 N N . LEU B 1 21 ? -11.492 22.484 -8.023 1 90.19 21 LEU B N 1
ATOM 3029 C CA . LEU B 1 21 ? -11.359 23.656 -7.16 1 90.19 21 LEU B CA 1
ATOM 3030 C C . LEU B 1 21 ? -12.719 24.219 -6.777 1 90.19 21 LEU B C 1
ATOM 3032 O O . LEU B 1 21 ? -12.922 24.656 -5.645 1 90.19 21 LEU B O 1
ATOM 3036 N N . MET B 1 22 ? -13.57 24.203 -7.684 1 92.31 22 MET B N 1
ATOM 3037 C CA . MET B 1 22 ? -14.922 24.672 -7.41 1 92.31 22 MET B CA 1
ATOM 3038 C C . MET B 1 22 ? -15.633 23.766 -6.414 1 92.31 22 MET B C 1
ATOM 3040 O O . MET B 1 22 ? -16.281 24.25 -5.48 1 92.31 22 MET B O 1
ATOM 3044 N N . LYS B 1 23 ? -15.523 22.484 -6.629 1 93.62 23 LYS B N 1
ATOM 3045 C CA . LYS B 1 23 ? -16.141 21.516 -5.715 1 93.62 23 LYS B CA 1
ATOM 3046 C C . LYS B 1 23 ? -15.547 21.641 -4.316 1 93.62 23 LYS B C 1
ATOM 3048 O O . LYS B 1 23 ? -16.266 21.5 -3.32 1 93.62 23 LYS B O 1
ATOM 3053 N N . LEU B 1 24 ? -14.305 21.922 -4.328 1 95.75 24 LEU B N 1
ATOM 3054 C CA . LEU B 1 24 ? -13.609 22.109 -3.059 1 95.75 24 LEU B CA 1
ATOM 3055 C C . LEU B 1 24 ? -14.18 23.297 -2.295 1 95.75 24 LEU B C 1
ATOM 3057 O O . LEU B 1 24 ? -14.531 23.172 -1.119 1 95.75 24 LEU B O 1
ATOM 3061 N N . ALA B 1 25 ? -14.273 24.391 -2.936 1 95.69 25 ALA B N 1
ATOM 3062 C CA . ALA B 1 25 ? -14.789 25.625 -2.32 1 95.69 25 ALA B CA 1
ATOM 3063 C C . ALA B 1 25 ? -16.234 25.438 -1.867 1 95.69 25 ALA B C 1
ATOM 3065 O O . ALA B 1 25 ? -16.625 25.922 -0.801 1 95.69 25 ALA B O 1
ATOM 3066 N N . GLU B 1 26 ? -17 24.75 -2.648 1 94.94 26 GLU B N 1
ATOM 3067 C CA . GLU B 1 26 ? -18.406 24.531 -2.324 1 94.94 26 GLU B CA 1
ATOM 3068 C C . GLU B 1 26 ? -18.547 23.656 -1.086 1 94.94 26 GLU B C 1
ATOM 3070 O O . GLU B 1 26 ? -19.344 23.969 -0.189 1 94.94 26 GLU B O 1
ATOM 3075 N N . ALA B 1 27 ? -17.859 22.578 -1.104 1 95.5 27 ALA B N 1
ATOM 3076 C CA . ALA B 1 27 ? -17.922 21.688 0.045 1 95.5 27 ALA B CA 1
ATOM 3077 C C . ALA B 1 27 ? -17.453 22.391 1.315 1 95.5 27 ALA B C 1
ATOM 3079 O O . ALA B 1 27 ? -18.047 22.219 2.381 1 95.5 27 ALA B O 1
ATOM 3080 N N . GLU B 1 28 ? -16.406 23.141 1.179 1 96.19 28 GLU B N 1
ATOM 3081 C CA . GLU B 1 28 ? -15.875 23.891 2.307 1 96.19 28 GLU B CA 1
ATOM 3082 C C . GLU B 1 28 ? -16.938 24.844 2.877 1 96.19 28 GLU B C 1
ATOM 3084 O O . GLU B 1 28 ? -17.141 24.875 4.09 1 96.19 28 GLU B O 1
ATOM 3089 N N . ALA B 1 29 ? -17.562 25.594 2.014 1 94.56 29 ALA B N 1
ATOM 3090 C CA . ALA B 1 29 ? -18.578 26.562 2.42 1 94.56 29 ALA B CA 1
ATOM 3091 C C . ALA B 1 29 ? -19.719 25.875 3.162 1 94.56 29 ALA B C 1
ATOM 3093 O O . ALA B 1 29 ? -20.203 26.375 4.176 1 94.56 29 ALA B O 1
ATOM 3094 N N . ARG B 1 30 ? -20.141 24.75 2.686 1 94.5 30 ARG B N 1
ATOM 3095 C CA . ARG B 1 30 ? -21.25 24.031 3.303 1 94.5 30 ARG B CA 1
ATOM 3096 C C . ARG B 1 30 ? -20.844 23.453 4.66 1 94.5 30 ARG B C 1
ATOM 3098 O O . ARG B 1 30 ? -21.656 23.438 5.594 1 94.5 30 ARG B O 1
ATOM 3105 N N . LEU B 1 31 ? -19.656 23.016 4.754 1 94.56 31 LEU B N 1
ATOM 3106 C CA . LEU B 1 31 ? -19.172 22.5 6.023 1 94.56 31 LEU B CA 1
ATOM 3107 C C . LEU B 1 31 ? -19.125 23.594 7.086 1 94.56 31 LEU B C 1
ATOM 3109 O O . LEU B 1 31 ? -19.609 23.391 8.203 1 94.56 31 LEU B O 1
ATOM 3113 N N . PHE B 1 32 ? -18.641 24.766 6.762 1 94.19 32 PHE B N 1
ATOM 3114 C CA . PHE B 1 32 ? -18.578 25.859 7.715 1 94.19 32 PHE B CA 1
ATOM 3115 C C . PHE B 1 32 ? -19.969 26.391 8.039 1 94.19 32 PHE B C 1
ATOM 3117 O O . PHE B 1 32 ? -20.234 26.75 9.188 1 94.19 32 PHE B O 1
ATOM 3124 N N . ALA B 1 33 ? -20.828 26.406 7.055 1 91.38 33 ALA B N 1
ATOM 3125 C CA . ALA B 1 33 ? -22.188 26.938 7.254 1 91.38 33 ALA B CA 1
ATOM 3126 C C . ALA B 1 33 ? -22.938 26.109 8.281 1 91.38 33 ALA B C 1
ATOM 3128 O O . ALA B 1 33 ? -23.75 26.641 9.055 1 91.38 33 ALA B O 1
ATOM 3129 N N . THR B 1 34 ? -22.719 24.906 8.273 1 88.94 34 THR B N 1
ATOM 3130 C CA . THR B 1 34 ? -23.422 23.984 9.164 1 88.94 34 THR B CA 1
ATOM 3131 C C . THR B 1 34 ? -23.078 24.297 10.625 1 88.94 34 THR B C 1
ATOM 3133 O O . THR B 1 34 ? -23.906 24.109 11.508 1 88.94 34 THR B O 1
ATOM 3136 N N . PHE B 1 35 ? -21.922 24.75 10.859 1 84.19 35 PHE B N 1
ATOM 3137 C CA . PHE B 1 35 ? -21.516 24.984 12.242 1 84.19 35 PHE B CA 1
ATOM 3138 C C . PHE B 1 35 ? -21.656 26.453 12.609 1 84.19 35 PHE B C 1
ATOM 3140 O O . PHE B 1 35 ? -21.203 26.891 13.672 1 84.19 35 PHE B O 1
ATOM 3147 N N . GLY B 1 36 ? -22.328 27.203 11.742 1 77.81 36 GLY B N 1
ATOM 3148 C CA . GLY B 1 36 ? -22.766 28.547 12.07 1 77.81 36 GLY B CA 1
ATOM 3149 C C . GLY B 1 36 ? -21.641 29.562 12.07 1 77.81 36 GLY B C 1
ATOM 3150 O O . GLY B 1 36 ? -21.766 30.625 12.672 1 77.81 36 GLY B O 1
ATOM 3151 N N . ALA B 1 37 ? -20.594 29.297 11.469 1 73.56 37 ALA B N 1
ATOM 3152 C CA . ALA B 1 37 ? -19.484 30.25 11.523 1 73.56 37 ALA B CA 1
ATOM 3153 C C . ALA B 1 37 ? -19.531 31.203 10.344 1 73.56 37 ALA B C 1
ATOM 3155 O O . ALA B 1 37 ? -19.781 30.797 9.211 1 73.56 37 ALA B O 1
ATOM 3156 N N . GLN B 1 38 ? -19.562 32.469 10.703 1 86.75 38 GLN B N 1
ATOM 3157 C CA . GLN B 1 38 ? -19.297 33.469 9.656 1 86.75 38 GLN B CA 1
ATOM 3158 C C . GLN B 1 38 ? -17.812 33.531 9.344 1 86.75 38 GLN B C 1
ATOM 3160 O O . GLN B 1 38 ? -17.031 34.062 10.141 1 86.75 38 GLN B O 1
ATOM 3165 N N . ILE B 1 39 ? -17.484 33.062 8.258 1 92.88 39 ILE B N 1
ATOM 3166 C CA . ILE B 1 39 ? -16.078 32.938 7.895 1 92.88 39 ILE B CA 1
ATOM 3167 C C . ILE B 1 39 ? -15.68 34.031 6.914 1 92.88 39 ILE B C 1
ATOM 3169 O O . ILE B 1 39 ? -16.422 34.344 5.984 1 92.88 39 ILE B O 1
ATOM 3173 N N . LEU B 1 40 ? -14.617 34.656 7.199 1 95.62 40 LEU B N 1
ATOM 3174 C CA . LEU B 1 40 ? -13.938 35.5 6.223 1 95.62 40 LEU B CA 1
ATOM 3175 C C . LEU B 1 40 ? -12.797 34.75 5.547 1 95.62 40 LEU B C 1
ATOM 3177 O O . LEU B 1 40 ? -11.891 34.25 6.219 1 95.62 40 LEU B O 1
ATOM 3181 N N . SER B 1 41 ? -12.93 34.594 4.227 1 96.56 41 SER B N 1
ATOM 3182 C CA . SER B 1 41 ? -11.891 33.875 3.486 1 96.56 41 SER B CA 1
ATOM 3183 C C . SER B 1 41 ? -11.016 34.844 2.689 1 96.56 41 SER B C 1
ATOM 3185 O O . SER B 1 41 ? -11.508 35.844 2.152 1 96.56 41 SER B O 1
ATOM 3187 N N . ARG B 1 42 ? -9.727 34.562 2.674 1 97.44 42 ARG B N 1
ATOM 3188 C CA . ARG B 1 42 ? -8.805 35.375 1.9 1 97.44 42 ARG B CA 1
ATOM 3189 C C . ARG B 1 42 ? -7.613 34.562 1.419 1 97.44 42 ARG B C 1
ATOM 3191 O O . ARG B 1 42 ? -7.238 33.562 2.053 1 97.44 42 ARG B O 1
ATOM 3198 N N . PHE B 1 43 ? -7.113 34.969 0.281 1 98.31 43 PHE B N 1
ATOM 3199 C CA . PHE B 1 43 ? -5.816 34.469 -0.188 1 98.31 43 PHE B CA 1
ATOM 3200 C C . PHE B 1 43 ? -4.707 35.438 0.219 1 98.31 43 PHE B C 1
ATOM 3202 O O . PHE B 1 43 ? -4.621 36.562 -0.298 1 98.31 43 PHE B O 1
ATOM 3209 N N . VAL B 1 44 ? -3.875 35.031 1.142 1 98.75 44 VAL B N 1
ATOM 3210 C CA . VAL B 1 44 ? -2.83 35.875 1.703 1 98.75 44 VAL B CA 1
ATOM 3211 C C . VAL B 1 44 ? -1.546 35.719 0.892 1 98.75 44 VAL B C 1
ATOM 3213 O O . VAL B 1 44 ? -0.962 34.625 0.841 1 98.75 44 VAL B O 1
ATOM 3216 N N . PRO B 1 45 ? -1.093 36.781 0.298 1 98.5 45 PRO B N 1
ATOM 3217 C CA . PRO B 1 45 ? 0.159 36.688 -0.459 1 98.5 45 PRO B CA 1
ATOM 3218 C C . PRO B 1 45 ? 1.382 36.531 0.441 1 98.5 45 PRO B C 1
ATOM 3220 O O . PRO B 1 45 ? 1.455 37.125 1.507 1 98.5 45 PRO B O 1
ATOM 3223 N N . ILE B 1 46 ? 2.275 35.719 0.025 1 98.5 46 ILE B N 1
ATOM 3224 C CA . ILE B 1 46 ? 3.51 35.531 0.781 1 98.5 46 ILE B CA 1
ATOM 3225 C C . ILE B 1 46 ? 4.707 35.625 -0.161 1 98.5 46 ILE B C 1
ATOM 3227 O O . ILE B 1 46 ? 4.562 35.5 -1.378 1 98.5 46 ILE B O 1
ATOM 3231 N N . ARG B 1 47 ? 5.883 35.906 0.402 1 97.88 47 ARG B N 1
ATOM 3232 C CA . ARG B 1 47 ? 7.094 36.125 -0.375 1 97.88 47 ARG B CA 1
ATOM 3233 C C . ARG B 1 47 ? 7.586 34.812 -1.015 1 97.88 47 ARG B C 1
ATOM 3235 O O . ARG B 1 47 ? 8.055 34.812 -2.154 1 97.88 47 ARG B O 1
ATOM 3242 N N . PHE B 1 48 ? 7.531 33.75 -0.292 1 97.19 48 PHE B N 1
ATOM 3243 C CA . PHE B 1 48 ? 8.07 32.469 -0.77 1 97.19 48 PHE B CA 1
ATOM 3244 C C . PHE B 1 48 ? 7.445 32.094 -2.107 1 97.19 48 PHE B C 1
ATOM 3246 O O . PHE B 1 48 ? 6.254 31.781 -2.18 1 97.19 48 PHE B O 1
ATOM 3253 N N . LYS B 1 49 ? 8.211 32.188 -3.195 1 97.31 49 LYS B N 1
ATOM 3254 C CA . LYS B 1 49 ? 7.871 31.828 -4.57 1 97.31 49 LYS B CA 1
ATOM 3255 C C . LYS B 1 49 ? 6.598 32.531 -5.02 1 97.31 49 LYS B C 1
ATOM 3257 O O . LYS B 1 49 ? 5.805 31.984 -5.781 1 97.31 49 LYS B O 1
ATOM 3262 N N . CYS B 1 50 ? 6.312 33.719 -4.418 1 97.69 50 CYS B N 1
ATOM 3263 C CA . CYS B 1 50 ? 5.172 34.562 -4.758 1 97.69 50 CYS B CA 1
ATOM 3264 C C . CYS B 1 50 ? 3.867 33.781 -4.648 1 97.69 50 CYS B C 1
ATOM 3266 O O . CYS B 1 50 ? 3.037 33.812 -5.559 1 97.69 50 CYS B O 1
ATOM 3268 N N . SER B 1 51 ? 3.754 33.031 -3.592 1 98.56 51 SER B N 1
ATOM 3269 C CA . SER B 1 51 ? 2.611 32.156 -3.385 1 98.56 51 SER B CA 1
ATOM 3270 C C . SER B 1 51 ? 1.513 32.844 -2.588 1 98.56 51 SER B C 1
ATOM 3272 O O . SER B 1 51 ? 1.699 33.969 -2.105 1 98.56 51 SER B O 1
ATOM 3274 N N . GLU B 1 52 ? 0.347 32.188 -2.598 1 98.75 52 GLU B N 1
ATOM 3275 C CA . GLU B 1 52 ? -0.784 32.625 -1.782 1 98.75 52 GLU B CA 1
ATOM 3276 C C . GLU B 1 52 ? -1.224 31.531 -0.825 1 98.75 52 GLU B C 1
ATOM 3278 O O . GLU B 1 52 ? -1.302 30.359 -1.21 1 98.75 52 GLU B O 1
ATOM 3283 N N . ILE B 1 53 ? -1.474 31.906 0.383 1 98.81 53 ILE B N 1
ATOM 3284 C CA . ILE B 1 53 ? -1.98 30.984 1.391 1 98.81 53 ILE B CA 1
ATOM 3285 C C . ILE B 1 53 ? -3.451 31.281 1.671 1 98.81 53 ILE B C 1
ATOM 3287 O O . ILE B 1 53 ? -3.797 32.375 2.1 1 98.81 53 ILE B O 1
ATOM 3291 N N . TYR B 1 54 ? -4.281 30.266 1.349 1 98.81 54 TYR B N 1
ATOM 3292 C CA . TYR B 1 54 ? -5.703 30.422 1.64 1 98.81 54 TYR B CA 1
ATOM 3293 C C . TYR B 1 54 ? -5.957 30.391 3.143 1 98.81 54 TYR B C 1
ATOM 3295 O O . TYR B 1 54 ? -5.477 29.5 3.846 1 98.81 54 TYR B O 1
ATOM 3303 N N . THR B 1 55 ? -6.699 31.406 3.629 1 98.81 55 THR B N 1
ATOM 3304 C CA . THR B 1 55 ? -6.895 31.609 5.062 1 98.81 55 THR B CA 1
ATOM 3305 C C . THR B 1 55 ? -8.359 31.922 5.367 1 98.81 55 THR B C 1
ATOM 3307 O O . THR B 1 55 ? -9 32.688 4.641 1 98.81 55 THR B O 1
ATOM 3310 N N . VAL B 1 56 ? -8.828 31.312 6.391 1 98.25 56 VAL B N 1
ATOM 3311 C CA . VAL B 1 56 ? -10.141 31.688 6.902 1 98.25 56 VAL B CA 1
ATOM 3312 C C . VAL B 1 56 ? -10 32.312 8.281 1 98.25 56 VAL B C 1
ATOM 3314 O O . VAL B 1 56 ? -9.117 31.938 9.062 1 98.25 56 VAL B O 1
ATOM 3317 N N . THR B 1 57 ? -10.82 33.281 8.578 1 98 57 THR B N 1
ATOM 3318 C CA . THR B 1 57 ? -10.812 34 9.852 1 98 57 THR B CA 1
ATOM 3319 C C . THR B 1 57 ? -12.227 34.094 10.43 1 98 57 THR B C 1
ATOM 3321 O O . THR B 1 57 ? -13.188 34.344 9.695 1 98 57 THR B O 1
ATOM 3324 N N . VAL B 1 58 ? -12.305 33.812 11.68 1 97.06 58 VAL B N 1
ATOM 3325 C CA . VAL B 1 58 ? -13.539 34.062 12.43 1 97.06 58 VAL B CA 1
ATOM 3326 C C . VAL B 1 58 ? -13.273 35.062 13.555 1 97.06 58 VAL B C 1
ATOM 3328 O O . VAL B 1 58 ? -12.367 34.844 14.367 1 97.06 58 VAL B O 1
ATOM 3331 N N . GLU B 1 59 ? -14.094 36.094 13.578 1 95.38 59 GLU B N 1
ATOM 3332 C CA . GLU B 1 59 ? -13.961 37.125 14.586 1 95.38 59 GLU B CA 1
ATOM 3333 C C . GLU B 1 59 ? -14.602 36.719 15.906 1 95.38 59 GLU B C 1
ATOM 3335 O O . GLU B 1 59 ? -15.523 35.906 15.922 1 95.38 59 GLU B O 1
ATOM 3340 N N . PRO B 1 60 ? -14.062 37.312 16.953 1 94.75 60 PRO B N 1
ATOM 3341 C CA . PRO B 1 60 ? -14.641 36.969 18.25 1 94.75 60 PRO B CA 1
ATOM 3342 C C . PRO B 1 60 ? -16.109 37.375 18.375 1 94.75 60 PRO B C 1
ATOM 3344 O O . PRO B 1 60 ? -16.469 38.469 17.953 1 94.75 60 PRO B O 1
ATOM 3347 N N . ARG B 1 61 ? -16.797 36.5 18.953 1 91.62 61 ARG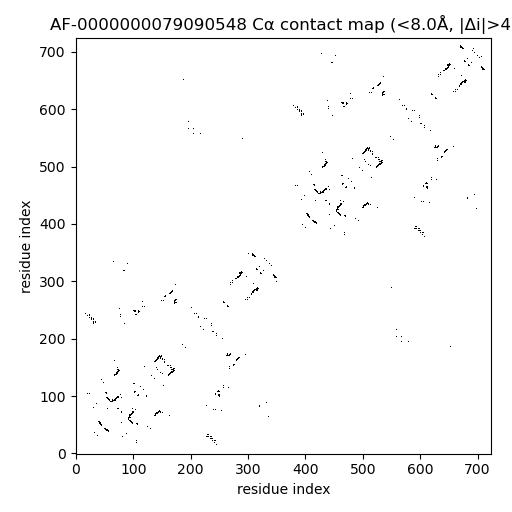 B N 1
ATOM 3348 C CA . ARG B 1 61 ? -18.219 36.75 19.141 1 91.62 61 ARG B CA 1
ATOM 3349 C C . ARG B 1 61 ? -18.484 37.531 20.438 1 91.62 61 ARG B C 1
ATOM 3351 O O . ARG B 1 61 ? -19.484 38.219 20.578 1 91.62 61 ARG B O 1
ATOM 3358 N N . GLU B 1 62 ? -17.625 37.312 21.375 1 92.69 62 GLU B N 1
ATOM 3359 C CA . GLU B 1 62 ? -17.672 37.969 22.672 1 92.69 62 GLU B CA 1
ATOM 3360 C C . GLU B 1 62 ? -16.391 38.75 22.938 1 92.69 62 GLU B C 1
ATOM 3362 O O . GLU B 1 62 ? -15.531 38.875 22.062 1 92.69 62 GLU B O 1
ATOM 3367 N N . GLU B 1 63 ? -16.391 39.375 24.109 1 91.06 63 GLU B N 1
ATOM 3368 C CA . GLU B 1 63 ? -15.203 40.156 24.469 1 91.06 63 GLU B CA 1
ATOM 3369 C C . GLU B 1 63 ? -13.945 39.312 24.406 1 91.06 63 GLU B C 1
ATOM 3371 O O . GLU B 1 63 ? -13.922 38.188 24.922 1 91.06 63 GLU B O 1
ATOM 3376 N N . LYS B 1 64 ? -12.992 39.906 23.719 1 89.56 64 LYS B N 1
ATOM 3377 C CA . LYS B 1 64 ? -11.719 39.188 23.578 1 89.56 64 LYS B CA 1
ATOM 3378 C C . LYS B 1 64 ? -11.055 38.969 24.922 1 89.56 64 LYS B C 1
ATOM 3380 O O . LYS B 1 64 ? -11.047 39.875 25.781 1 89.56 64 LYS B O 1
ATOM 3385 N N . LYS B 1 65 ? -10.523 37.844 25.062 1 84.56 65 LYS B N 1
ATOM 3386 C CA . LYS B 1 65 ? -9.797 37.5 26.281 1 84.56 65 LYS B CA 1
ATOM 3387 C C . LYS B 1 65 ? -8.289 37.5 26.047 1 84.56 65 LYS B C 1
ATOM 3389 O O . LYS B 1 65 ? -7.512 37.5 27 1 84.56 65 LYS B O 1
ATOM 3394 N N . SER B 1 66 ? -7.906 37.469 24.844 1 87.12 66 SER B N 1
ATOM 3395 C CA . SER B 1 66 ? -6.5 37.562 24.469 1 87.12 66 SER B CA 1
ATOM 3396 C C . SER B 1 66 ? -6.316 38.406 23.203 1 87.12 66 SER B C 1
ATOM 3398 O O . SER B 1 66 ? -7.18 38.406 22.328 1 87.12 66 SER B O 1
ATOM 3400 N N . GLU B 1 67 ? -5.227 39.094 23.219 1 91.19 67 GLU B N 1
ATOM 3401 C CA . GLU B 1 67 ? -4.902 39.875 22.031 1 91.19 67 GLU B CA 1
ATOM 3402 C C . GLU B 1 67 ? -4.332 38.969 20.938 1 91.19 67 GLU B C 1
ATOM 3404 O O . GLU B 1 67 ? -4.496 39.281 19.75 1 91.19 67 GLU B O 1
ATOM 3409 N N . GLU B 1 68 ? -3.695 37.906 21.328 1 97.12 68 GLU B N 1
ATOM 3410 C CA . GLU B 1 68 ? -3.096 37 20.359 1 97.12 68 GLU B CA 1
ATOM 3411 C C . GLU B 1 68 ? -4.145 36.062 19.766 1 97.12 68 GLU B C 1
ATOM 3413 O O . GLU B 1 68 ? -5.027 35.562 20.469 1 97.12 68 GLU B O 1
ATOM 3418 N N . PRO B 1 69 ? -4.121 35.875 18.516 1 98.38 69 PRO B N 1
ATOM 3419 C CA . PRO B 1 69 ? -5.09 34.969 17.875 1 98.38 69 PRO B CA 1
ATOM 3420 C C . PRO B 1 69 ? -4.738 33.5 18.047 1 98.38 69 PRO B C 1
ATOM 3422 O O . PRO B 1 69 ? -3.584 33.156 18.328 1 98.38 69 PRO B O 1
ATOM 3425 N N . ILE B 1 70 ? -5.773 32.688 17.906 1 98.69 70 ILE B N 1
ATOM 3426 C CA . ILE B 1 70 ? -5.582 31.234 17.734 1 98.69 70 ILE B CA 1
ATOM 3427 C C . ILE B 1 70 ? -5.355 30.922 16.25 1 98.69 70 ILE B C 1
ATOM 3429 O O . ILE B 1 70 ? -6.121 31.375 15.398 1 98.69 70 ILE B O 1
ATOM 3433 N N . VAL B 1 71 ? -4.297 30.234 15.953 1 98.94 71 VAL B N 1
ATOM 3434 C CA . VAL B 1 71 ? -4.008 29.828 14.578 1 98.94 71 VAL B CA 1
ATOM 3435 C C . VAL B 1 71 ? -4.035 28.312 14.469 1 98.94 71 VAL B C 1
ATOM 3437 O O . VAL B 1 71 ? -3.311 27.625 15.195 1 98.94 71 VAL B O 1
ATOM 3440 N N . LEU B 1 72 ? -4.875 27.828 13.57 1 98.88 72 LEU B N 1
ATOM 3441 C CA . LEU B 1 72 ? -5.066 26.391 13.383 1 98.88 72 LEU B CA 1
ATOM 3442 C C . LEU B 1 72 ? -4.324 25.906 12.141 1 98.88 72 LEU B C 1
ATOM 3444 O O . LEU B 1 72 ? -4.492 26.453 11.055 1 98.88 72 LEU B O 1
ATOM 3448 N N . VAL B 1 73 ? -3.496 24.828 12.289 1 98.94 73 VAL B N 1
ATOM 3449 C CA . VAL B 1 73 ? -2.719 24.234 11.203 1 98.94 73 VAL B CA 1
ATOM 3450 C C . VAL B 1 73 ? -3.1 22.766 11.031 1 98.94 73 VAL B C 1
ATOM 3452 O O . VAL B 1 73 ? -2.971 21.969 11.969 1 98.94 73 VAL B O 1
ATOM 3455 N N . HIS B 1 74 ? -3.553 22.422 9.852 1 98.69 74 HIS B N 1
ATOM 3456 C CA . HIS B 1 74 ? -4.043 21.078 9.594 1 98.69 74 HIS B CA 1
ATOM 3457 C C . HIS B 1 74 ? -2.893 20.125 9.297 1 98.69 74 HIS B C 1
ATOM 3459 O O . HIS B 1 74 ? -1.748 20.547 9.141 1 98.69 74 HIS B O 1
ATOM 3465 N N . GLY B 1 75 ? -3.199 18.859 9.328 1 97.88 75 GLY B N 1
ATOM 3466 C CA . GLY B 1 75 ? -2.229 17.812 9.031 1 97.88 75 GLY B CA 1
ATOM 3467 C C . GLY B 1 75 ? -2.188 17.453 7.559 1 97.88 75 GLY B C 1
ATOM 3468 O O . GLY B 1 75 ? -2.727 18.172 6.719 1 97.88 75 GLY B O 1
ATOM 3469 N N . PHE B 1 76 ? -1.537 16.406 7.207 1 96.5 76 PHE B N 1
ATOM 3470 C CA . PHE B 1 76 ? -1.322 15.93 5.844 1 96.5 76 PHE B CA 1
ATOM 3471 C C . PHE B 1 76 ? -2.65 15.734 5.121 1 96.5 76 PHE B C 1
ATOM 3473 O O . PHE B 1 76 ? -3.561 15.086 5.648 1 96.5 76 PHE B O 1
ATOM 3480 N N . GLY B 1 77 ? -2.777 16.297 3.965 1 95.69 77 GLY B N 1
ATOM 3481 C CA . GLY B 1 77 ? -3.869 16.031 3.043 1 95.69 77 GLY B CA 1
ATOM 3482 C C . GLY B 1 77 ? -5.16 16.734 3.428 1 95.69 77 GLY B C 1
ATOM 3483 O O . GLY B 1 77 ? -6.195 16.531 2.793 1 95.69 77 GLY B O 1
ATOM 3484 N N . ALA B 1 78 ? -5.121 17.531 4.406 1 97 78 ALA B N 1
ATOM 3485 C CA . ALA B 1 78 ? -6.344 18.188 4.863 1 97 78 ALA B CA 1
ATOM 3486 C C . ALA B 1 78 ? -6.363 19.656 4.445 1 97 78 ALA B C 1
ATOM 3488 O O . ALA B 1 78 ? -5.695 20.047 3.486 1 97 78 ALA B O 1
ATOM 3489 N N . GLY B 1 79 ? -7.32 20.422 5.047 1 98.06 79 GLY B N 1
ATOM 3490 C CA . GLY B 1 79 ? -7.523 21.859 4.859 1 98.06 79 GLY B CA 1
ATOM 3491 C C . GLY B 1 79 ? -8.25 22.516 6.023 1 98.06 79 GLY B C 1
ATOM 3492 O O . GLY B 1 79 ? -8.469 21.875 7.059 1 98.06 79 GLY B O 1
ATOM 3493 N N . VAL B 1 80 ? -8.602 23.688 5.773 1 98.44 80 VAL B N 1
ATOM 3494 C CA . VAL B 1 80 ? -9.094 24.531 6.867 1 98.44 80 VAL B CA 1
ATOM 3495 C C . VAL B 1 80 ? -10.445 24 7.352 1 98.44 80 VAL B C 1
ATOM 3497 O O . VAL B 1 80 ? -10.789 24.156 8.523 1 98.44 80 VAL B O 1
ATOM 3500 N N . ALA B 1 81 ? -11.172 23.312 6.527 1 97.19 81 ALA B N 1
ATOM 3501 C CA . ALA B 1 81 ? -12.547 22.969 6.879 1 97.19 81 ALA B CA 1
ATOM 3502 C C . ALA B 1 81 ? -12.586 21.781 7.844 1 97.19 81 ALA B C 1
ATOM 3504 O O . ALA B 1 81 ? -13.641 21.484 8.422 1 97.19 81 ALA B O 1
ATOM 3505 N N . VAL B 1 82 ? -11.484 21.156 8.086 1 97.06 82 VAL B N 1
ATOM 3506 C CA . VAL B 1 82 ? -11.484 20.078 9.062 1 97.06 82 VAL B CA 1
ATOM 3507 C C . VAL B 1 82 ? -11.719 20.641 10.461 1 97.06 82 VAL B C 1
ATOM 3509 O O . VAL B 1 82 ? -12.07 19.906 11.383 1 97.06 82 VAL B O 1
ATOM 3512 N N . TRP B 1 83 ? -11.562 21.938 10.609 1 97.38 83 TRP B N 1
ATOM 3513 C CA . TRP B 1 83 ? -11.758 22.609 11.891 1 97.38 83 TRP B CA 1
ATOM 3514 C C . TRP B 1 83 ? -13.188 23.109 12.031 1 97.38 83 TRP B C 1
ATOM 3516 O O . TRP B 1 83 ? -13.5 23.859 12.961 1 97.38 83 TRP B O 1
ATOM 3526 N N . SER B 1 84 ? -14.109 22.75 11.164 1 95 84 SER B N 1
ATOM 3527 C CA . SER B 1 84 ? -15.438 23.344 11.125 1 95 84 SER B CA 1
ATOM 3528 C C . SER B 1 84 ? -16.188 23.125 12.445 1 95 84 SER B C 1
ATOM 3530 O O . SER B 1 84 ? -16.953 23.984 12.875 1 95 84 SER B O 1
ATOM 3532 N N . ALA B 1 85 ? -15.875 22.062 13.125 1 92.94 85 ALA B N 1
ATOM 3533 C CA . ALA B 1 85 ? -16.578 21.75 14.367 1 92.94 85 ALA B CA 1
ATOM 3534 C C . ALA B 1 85 ? -15.922 22.484 15.547 1 92.94 85 ALA B C 1
ATOM 3536 O O . ALA B 1 85 ? -16.438 22.438 16.672 1 92.94 85 ALA B O 1
ATOM 3537 N N . ASN B 1 86 ? -14.852 23.141 15.328 1 96.25 86 ASN B N 1
ATOM 3538 C CA . ASN B 1 86 ? -14.062 23.719 16.406 1 96.25 86 ASN B CA 1
ATOM 3539 C C . ASN B 1 86 ? -14.055 25.234 16.344 1 96.25 86 ASN B C 1
ATOM 3541 O O . ASN B 1 86 ? -14.094 25.906 17.375 1 96.25 86 ASN B O 1
ATOM 3545 N N . ILE B 1 87 ? -13.992 25.75 15.172 1 95.94 87 ILE B N 1
ATOM 3546 C CA . ILE B 1 87 ? -13.617 27.141 14.945 1 95.94 87 ILE B CA 1
ATOM 3547 C C . ILE B 1 87 ? -14.648 28.062 15.594 1 95.94 87 ILE B C 1
ATOM 3549 O O . ILE B 1 87 ? -14.297 29.094 16.172 1 95.94 87 ILE B O 1
ATOM 3553 N N . PHE B 1 88 ? -15.93 27.703 15.492 1 93.31 88 PHE B N 1
ATOM 3554 C CA . PHE B 1 88 ? -16.984 28.531 16.062 1 93.31 88 PHE B CA 1
ATOM 3555 C C . PHE B 1 88 ? -16.812 28.656 17.578 1 93.31 88 PHE B C 1
ATOM 3557 O O . PHE B 1 88 ? -16.875 29.766 18.109 1 93.31 88 PHE B O 1
ATOM 3564 N N . THR B 1 89 ? -16.609 27.547 18.188 1 94.19 89 THR B N 1
ATOM 3565 C CA . THR B 1 89 ? -16.453 27.531 19.641 1 94.19 89 THR B CA 1
ATOM 3566 C C . THR B 1 89 ? -15.172 28.234 20.062 1 94.19 89 THR B C 1
ATOM 3568 O O . THR B 1 89 ? -15.172 29.016 21.016 1 94.19 89 THR B O 1
ATOM 3571 N N . LEU B 1 90 ? -14.141 28.047 19.359 1 96.5 90 LEU B N 1
ATOM 3572 C CA . LEU B 1 90 ? -12.844 28.625 19.703 1 96.5 90 LEU B CA 1
ATOM 3573 C C . LEU B 1 90 ? -12.867 30.141 19.5 1 96.5 90 LEU B C 1
ATOM 3575 O O . LEU B 1 90 ? -12.086 30.859 20.125 1 96.5 90 LEU B O 1
ATOM 3579 N N . ALA B 1 91 ? -13.766 30.625 18.703 1 96 91 ALA B N 1
ATOM 3580 C CA . ALA B 1 91 ? -13.82 32.062 18.375 1 96 91 ALA B CA 1
ATOM 3581 C C . ALA B 1 91 ? -14.695 32.812 19.359 1 96 91 ALA B C 1
ATOM 3583 O O . ALA B 1 91 ? -14.992 34 19.156 1 96 91 ALA B O 1
ATOM 3584 N N . LYS B 1 92 ? -15.102 32.188 20.375 1 93.94 92 LYS B N 1
ATOM 3585 C CA . LYS B 1 92 ? -15.953 32.844 21.359 1 93.94 92 LYS B CA 1
ATOM 3586 C C . LYS B 1 92 ? -15.25 34.062 21.938 1 93.94 92 LYS B C 1
ATOM 3588 O O . LYS B 1 92 ? -15.844 35.156 22.031 1 93.94 92 LYS B O 1
ATOM 3593 N N . HIS B 1 93 ? -13.93 33.906 22.344 1 93.44 93 HIS B N 1
ATOM 3594 C CA . HIS B 1 93 ? -13.227 35 23.016 1 93.44 93 HIS B CA 1
ATOM 3595 C C . HIS B 1 93 ? -11.898 35.281 22.328 1 93.44 93 HIS B C 1
ATOM 3597 O O . HIS B 1 93 ? -11 35.875 22.938 1 93.44 93 HIS B O 1
ATOM 3603 N N . SER B 1 94 ? -11.734 34.812 21.094 1 95.5 94 SER B N 1
ATOM 3604 C CA . SER B 1 94 ? -10.477 35 20.375 1 95.5 94 SER B CA 1
ATOM 3605 C C . SER B 1 94 ? -10.711 35.094 18.859 1 95.5 94 SER B C 1
ATOM 3607 O O . SER B 1 94 ? -11.68 34.531 18.344 1 95.5 94 SER B O 1
ATOM 3609 N N . VAL B 1 95 ? -9.852 35.875 18.266 1 96.94 95 VAL B N 1
ATOM 3610 C CA . VAL B 1 95 ? -9.789 35.719 16.812 1 96.94 95 VAL B CA 1
ATOM 3611 C C . VAL B 1 95 ? -9.18 34.375 16.438 1 96.94 95 VAL B C 1
ATOM 3613 O O . VAL B 1 95 ? -8.188 33.969 17.031 1 96.94 95 VAL B O 1
ATOM 3616 N N . VAL B 1 96 ? -9.82 33.688 15.516 1 98.25 96 VAL B N 1
ATOM 3617 C CA . VAL B 1 96 ? -9.297 32.406 15.086 1 98.25 96 VAL B CA 1
ATOM 3618 C C . VAL B 1 96 ? -8.969 32.469 13.594 1 98.25 96 VAL B C 1
ATOM 3620 O O . VAL B 1 96 ? -9.789 32.875 12.781 1 98.25 96 VAL B O 1
ATOM 3623 N N . HIS B 1 97 ? -7.73 32.156 13.258 1 98.62 97 HIS B N 1
ATOM 3624 C CA . HIS B 1 97 ? -7.309 31.969 11.875 1 98.62 97 HIS B CA 1
ATOM 3625 C C . HIS B 1 97 ? -7.008 30.484 11.609 1 98.62 97 HIS B C 1
ATOM 3627 O O . HIS B 1 97 ? -6.484 29.797 12.477 1 98.62 97 HIS B O 1
ATOM 3633 N N . ALA B 1 98 ? -7.387 29.984 10.492 1 98.81 98 ALA B N 1
ATOM 3634 C CA . ALA B 1 98 ? -6.922 28.719 9.938 1 98.81 98 ALA B CA 1
ATOM 3635 C C . ALA B 1 98 ? -6.426 28.891 8.508 1 98.81 98 ALA B C 1
ATOM 3637 O O . ALA B 1 98 ? -7.008 29.656 7.73 1 98.81 98 ALA B O 1
ATOM 3638 N N . PHE B 1 99 ? -5.375 28.203 8.141 1 98.88 99 PHE B N 1
ATOM 3639 C CA . PHE B 1 99 ? -4.895 28.359 6.773 1 98.88 99 PHE B CA 1
ATOM 3640 C C . PHE B 1 99 ? -4.535 27 6.176 1 98.88 99 PHE B C 1
ATOM 3642 O O . PHE B 1 99 ? -4.23 26.047 6.906 1 98.88 99 PHE B O 1
ATOM 3649 N N . ASP B 1 100 ? -4.625 26.891 4.863 1 98.88 100 ASP B N 1
ATOM 3650 C CA . ASP B 1 100 ? -4.152 25.719 4.141 1 98.88 100 ASP B CA 1
ATOM 3651 C C . ASP B 1 100 ? -2.639 25.766 3.947 1 98.88 100 ASP B C 1
ATOM 3653 O O . ASP B 1 100 ? -2.105 26.719 3.393 1 98.88 100 ASP B O 1
ATOM 3657 N N . LEU B 1 101 ? -2 24.766 4.414 1 98.81 101 LEU B N 1
ATOM 3658 C CA . LEU B 1 101 ? -0.573 24.641 4.137 1 98.81 101 LEU B CA 1
ATOM 3659 C C . LEU B 1 101 ? -0.304 24.703 2.637 1 98.81 101 LEU B C 1
ATOM 3661 O O . LEU B 1 101 ? -1.108 24.203 1.84 1 98.81 101 LEU B O 1
ATOM 3665 N N . LEU B 1 102 ? 0.863 25.312 2.27 1 98.44 102 LEU B N 1
ATOM 3666 C CA . LEU B 1 102 ? 1.235 25.266 0.861 1 98.44 102 LEU B CA 1
ATOM 3667 C C . LEU B 1 102 ? 1.216 23.844 0.334 1 98.44 102 LEU B C 1
ATOM 3669 O O . LEU B 1 102 ? 1.675 22.922 1.013 1 98.44 102 LEU B O 1
ATOM 3673 N N . GLY B 1 103 ? 0.643 23.734 -0.893 1 97.88 103 GLY B N 1
ATOM 3674 C CA . GLY B 1 103 ? 0.587 22.422 -1.511 1 97.88 103 GLY B CA 1
ATOM 3675 C C . GLY B 1 103 ? -0.676 21.656 -1.168 1 97.88 103 GLY B C 1
ATOM 3676 O O . GLY B 1 103 ? -0.89 20.547 -1.665 1 97.88 103 GLY B O 1
ATOM 3677 N N . PHE B 1 104 ? -1.581 22.234 -0.319 1 98 104 PHE B N 1
ATOM 3678 C CA . PHE B 1 104 ? -2.824 21.578 0.083 1 98 104 PHE B CA 1
ATOM 3679 C C . PHE B 1 104 ? -3.998 22.547 -0.037 1 98 104 PHE B C 1
ATOM 3681 O O . PHE B 1 104 ? -3.805 23.766 -0.133 1 98 104 PHE B O 1
ATOM 3688 N N . GLY B 1 105 ? -5.203 21.953 -0.064 1 97.75 105 GLY B N 1
ATOM 3689 C CA . GLY B 1 105 ? -6.414 22.766 -0.053 1 97.75 105 GLY B CA 1
ATOM 3690 C C . GLY B 1 105 ? -6.457 23.797 -1.163 1 97.75 105 GLY B C 1
ATOM 3691 O O . GLY B 1 105 ? -6.262 23.469 -2.334 1 97.75 105 GLY B O 1
ATOM 3692 N N . ARG B 1 106 ? -6.688 25 -0.773 1 97.88 106 ARG B N 1
ATOM 3693 C CA . ARG B 1 106 ? -6.887 26.047 -1.768 1 97.88 106 ARG B CA 1
ATOM 3694 C C . ARG B 1 106 ? -5.668 26.953 -1.853 1 97.88 106 ARG B C 1
ATOM 3696 O O . ARG B 1 106 ? -5.676 27.938 -2.59 1 97.88 106 ARG B O 1
ATOM 3703 N N . SER B 1 107 ? -4.594 26.594 -1.107 1 98.56 107 SER B N 1
ATOM 3704 C CA . SER B 1 107 ? -3.352 27.359 -1.178 1 98.56 107 SER B CA 1
ATOM 3705 C C . SER B 1 107 ? -2.576 27.031 -2.451 1 98.56 107 SER B C 1
ATOM 3707 O O . SER B 1 107 ? -2.869 26.047 -3.127 1 98.56 107 SER B O 1
ATOM 3709 N N . SER B 1 108 ? -1.531 27.938 -2.734 1 98.19 108 SER B N 1
ATOM 3710 C CA . SER B 1 108 ? -0.631 27.719 -3.859 1 98.19 108 SER B CA 1
ATOM 3711 C C . SER B 1 108 ? 0.114 26.391 -3.717 1 98.19 108 SER B C 1
ATOM 3713 O O . SER B 1 108 ? 0.249 25.875 -2.609 1 98.19 108 SER B O 1
ATOM 3715 N N . ARG B 1 109 ? 0.553 25.906 -4.824 1 97.62 109 ARG B N 1
ATOM 3716 C CA . ARG B 1 109 ? 1.218 24.609 -4.863 1 97.62 109 ARG B CA 1
ATOM 3717 C C . ARG B 1 109 ? 2.576 24.719 -5.551 1 97.62 109 ARG B C 1
ATOM 3719 O O . ARG B 1 109 ? 2.814 24.062 -6.566 1 97.62 109 ARG B O 1
ATOM 3726 N N . PRO B 1 110 ? 3.438 25.5 -4.922 1 97.81 110 PRO B N 1
ATOM 3727 C CA . PRO B 1 110 ? 4.785 25.594 -5.484 1 97.81 110 PRO B CA 1
ATOM 3728 C C . PRO B 1 110 ? 5.586 24.312 -5.32 1 97.81 110 PRO B C 1
ATOM 3730 O O . PRO B 1 110 ? 5.258 23.469 -4.473 1 97.81 110 PRO B O 1
ATOM 3733 N N . ARG B 1 111 ? 6.629 24.125 -6.121 1 97.06 111 ARG B N 1
ATOM 3734 C CA . ARG B 1 111 ? 7.555 23.016 -5.922 1 97.06 111 ARG B CA 1
ATOM 3735 C C . ARG B 1 111 ? 8.461 23.266 -4.723 1 97.06 111 ARG B C 1
ATOM 3737 O O . ARG B 1 111 ? 8.953 24.375 -4.527 1 97.06 111 ARG B O 1
ATOM 3744 N N . PHE B 1 112 ? 8.641 22.25 -3.908 1 98.19 112 PHE B N 1
ATOM 3745 C CA . PHE B 1 112 ? 9.57 22.312 -2.787 1 98.19 112 PHE B CA 1
ATOM 3746 C C . PHE B 1 112 ? 10.867 21.578 -3.127 1 98.19 112 PHE B C 1
ATOM 3748 O O . PHE B 1 112 ? 10.938 20.875 -4.133 1 98.19 112 PHE B O 1
ATOM 3755 N N . SER B 1 113 ? 11.852 21.812 -2.289 1 97.81 113 SER B N 1
ATOM 3756 C CA . SER B 1 113 ? 13.133 21.125 -2.445 1 97.81 113 SER B CA 1
ATOM 3757 C C . SER B 1 113 ? 12.984 19.625 -2.244 1 97.81 113 SER B C 1
ATOM 3759 O O . SER B 1 113 ? 12.148 19.172 -1.463 1 97.81 113 SER B O 1
ATOM 3761 N N . ASN B 1 114 ? 13.852 18.906 -2.947 1 94.81 114 ASN B N 1
ATOM 3762 C CA . ASN B 1 114 ? 13.906 17.453 -2.738 1 94.81 114 ASN B CA 1
ATOM 3763 C C . ASN B 1 114 ? 14.703 17.109 -1.485 1 94.81 114 ASN B C 1
ATOM 3765 O O . ASN B 1 114 ? 14.648 15.969 -1.009 1 94.81 114 ASN B O 1
ATOM 3769 N N . ASP B 1 115 ? 15.406 18.031 -0.975 1 97.44 115 ASP B N 1
ATOM 3770 C CA . ASP B 1 115 ? 16.094 17.844 0.3 1 97.44 115 ASP B CA 1
ATOM 3771 C C . ASP B 1 115 ? 15.125 18 1.472 1 97.44 115 ASP B C 1
ATOM 3773 O O . ASP B 1 115 ? 14.438 19.016 1.59 1 97.44 115 ASP B O 1
ATOM 3777 N N . PRO B 1 116 ? 15.109 16.969 2.283 1 97.25 116 PRO B N 1
ATOM 3778 C CA . PRO B 1 116 ? 14.125 17 3.365 1 97.25 116 PRO B CA 1
ATOM 3779 C C . PRO B 1 116 ? 14.297 18.203 4.289 1 97.25 116 PRO B C 1
ATOM 3781 O O . PRO B 1 116 ? 13.312 18.797 4.734 1 97.25 116 PRO B O 1
ATOM 3784 N N . THR B 1 117 ? 15.516 18.594 4.578 1 97.81 117 THR B N 1
ATOM 3785 C CA . THR B 1 117 ? 15.773 19.719 5.457 1 97.81 117 THR B CA 1
ATOM 3786 C C . THR B 1 117 ? 15.312 21.031 4.809 1 97.81 117 THR B C 1
ATOM 3788 O O . THR B 1 117 ? 14.641 21.844 5.445 1 97.81 117 THR B O 1
ATOM 3791 N N . LEU B 1 118 ? 15.68 21.188 3.6 1 98.19 118 LEU B N 1
ATOM 3792 C CA . LEU B 1 118 ? 15.328 22.422 2.898 1 98.19 118 LEU B CA 1
ATOM 3793 C C . LEU B 1 118 ? 13.82 22.516 2.68 1 98.19 118 LEU B C 1
ATOM 3795 O O . LEU B 1 118 ? 13.234 23.594 2.783 1 98.19 118 LEU B O 1
ATOM 3799 N N . ALA B 1 119 ? 13.203 21.406 2.326 1 98.5 119 ALA B N 1
ATOM 3800 C CA . ALA B 1 119 ? 11.75 21.391 2.146 1 98.5 119 ALA B CA 1
ATOM 3801 C C . ALA B 1 119 ? 11.039 21.812 3.43 1 98.5 119 ALA B C 1
ATOM 3803 O O . ALA B 1 119 ? 10.086 22.594 3.396 1 98.5 119 ALA B O 1
ATOM 3804 N N . GLU B 1 120 ? 11.461 21.203 4.543 1 98.56 120 GLU B N 1
ATOM 3805 C CA . GLU B 1 120 ? 10.914 21.562 5.84 1 98.56 120 GLU B CA 1
ATOM 3806 C C . GLU B 1 120 ? 11.055 23.062 6.098 1 98.56 120 GLU B C 1
ATOM 3808 O O . GLU B 1 120 ? 10.094 23.734 6.496 1 98.56 120 GLU B O 1
ATOM 3813 N N . LEU B 1 121 ? 12.211 23.609 5.84 1 98.44 121 LEU B N 1
ATOM 3814 C CA . LEU B 1 121 ? 12.492 25.016 6.098 1 98.44 121 LEU B CA 1
ATOM 3815 C C . LEU B 1 121 ? 11.688 25.906 5.164 1 98.44 121 LEU B C 1
ATOM 3817 O O . LEU B 1 121 ? 11.273 27 5.551 1 98.44 121 LEU B O 1
ATOM 3821 N N . GLU B 1 122 ? 11.508 25.453 3.965 1 98.75 122 GLU B N 1
ATOM 3822 C CA . GLU B 1 122 ? 10.672 26.203 3.027 1 98.75 122 GLU B CA 1
ATOM 3823 C C . GLU B 1 122 ? 9.234 26.297 3.516 1 98.75 122 GLU B C 1
ATOM 3825 O O . GLU B 1 122 ? 8.602 27.344 3.41 1 98.75 122 GLU B O 1
ATOM 3830 N N . MET B 1 123 ? 8.742 25.266 4.02 1 98.75 123 MET B N 1
ATOM 3831 C CA . MET B 1 123 ? 7.387 25.281 4.555 1 98.75 123 MET B CA 1
ATOM 3832 C C . MET B 1 123 ? 7.305 26.172 5.797 1 98.75 123 MET B C 1
ATOM 3834 O O . MET B 1 123 ? 6.34 26.906 5.969 1 98.75 123 MET B O 1
ATOM 3838 N N . VAL B 1 124 ? 8.289 26.078 6.625 1 98.81 124 VAL B N 1
ATOM 3839 C CA . VAL B 1 124 ? 8.352 26.922 7.816 1 98.81 124 VAL B CA 1
ATOM 3840 C C . VAL B 1 124 ? 8.43 28.391 7.406 1 98.81 124 VAL B C 1
ATOM 3842 O O . VAL B 1 124 ? 7.742 29.25 7.98 1 98.81 124 VAL B O 1
ATOM 3845 N N . GLU B 1 125 ? 9.219 28.641 6.422 1 98.56 125 GLU B N 1
ATOM 3846 C CA . GLU B 1 125 ? 9.336 30 5.914 1 98.56 125 GLU B CA 1
ATOM 3847 C C . GLU B 1 125 ? 7.996 30.516 5.387 1 98.56 125 GLU B C 1
ATOM 3849 O O . GLU B 1 125 ? 7.672 31.688 5.543 1 98.56 125 GLU B O 1
ATOM 3854 N N . SER B 1 126 ? 7.312 29.672 4.75 1 98.81 126 SER B N 1
ATOM 3855 C CA . SER B 1 126 ? 6.004 30.062 4.234 1 98.81 126 SER B CA 1
ATOM 3856 C C . SER B 1 126 ? 5.059 30.438 5.367 1 98.81 126 SER B C 1
ATOM 3858 O O . SER B 1 126 ? 4.25 31.359 5.223 1 98.81 126 SER B O 1
ATOM 3860 N N . ILE B 1 127 ? 5.121 29.766 6.469 1 98.88 127 ILE B N 1
ATOM 3861 C CA . ILE B 1 127 ? 4.297 30.078 7.629 1 98.88 127 ILE B CA 1
ATOM 3862 C C . ILE B 1 127 ? 4.707 31.438 8.195 1 98.88 127 ILE B C 1
ATOM 3864 O O . ILE B 1 127 ? 3.854 32.25 8.562 1 98.88 127 ILE B O 1
ATOM 3868 N N . GLU B 1 128 ? 5.973 31.672 8.281 1 98.88 128 GLU B N 1
ATOM 3869 C CA . GLU B 1 128 ? 6.469 32.969 8.766 1 98.88 128 GLU B CA 1
ATOM 3870 C C . GLU B 1 128 ? 6.027 34.094 7.859 1 98.88 128 GLU B C 1
ATOM 3872 O O . GLU B 1 128 ? 5.594 35.156 8.344 1 98.88 128 GLU B O 1
ATOM 3877 N N . ASP B 1 129 ? 6.188 33.875 6.531 1 98.81 129 ASP B N 1
ATOM 3878 C CA . ASP B 1 129 ? 5.715 34.875 5.578 1 98.81 129 ASP B CA 1
ATOM 3879 C C . ASP B 1 129 ? 4.23 35.156 5.777 1 98.81 129 ASP B C 1
ATOM 3881 O O . ASP B 1 129 ? 3.807 36.312 5.711 1 98.81 129 ASP B O 1
ATOM 3885 N N . TRP B 1 130 ? 3.482 34.156 5.969 1 98.88 130 TRP B N 1
ATOM 3886 C CA . TRP B 1 130 ? 2.047 34.281 6.195 1 98.88 130 TRP B CA 1
ATOM 3887 C C . TRP B 1 130 ? 1.768 35.094 7.457 1 98.88 130 TRP B C 1
ATOM 3889 O O . TRP B 1 130 ? 0.953 36.031 7.441 1 98.88 130 TRP B O 1
ATOM 3899 N N . ARG B 1 131 ? 2.396 34.719 8.555 1 98.88 131 ARG B N 1
ATOM 3900 C CA . ARG B 1 131 ? 2.229 35.438 9.82 1 98.88 131 ARG B CA 1
ATOM 3901 C C . ARG B 1 131 ? 2.479 36.938 9.648 1 98.88 131 ARG B C 1
ATOM 3903 O O . ARG B 1 131 ? 1.696 37.75 10.125 1 98.88 131 ARG B O 1
ATOM 3910 N N . LYS B 1 132 ? 3.588 37.281 8.961 1 98.69 132 LYS B N 1
ATOM 3911 C CA . LYS B 1 132 ? 3.939 38.656 8.719 1 98.69 132 LYS B CA 1
ATOM 3912 C C . LYS B 1 132 ? 2.855 39.375 7.906 1 98.69 132 LYS B C 1
ATOM 3914 O O . LYS B 1 132 ? 2.445 40.469 8.242 1 98.69 132 LYS B O 1
ATOM 3919 N N . SER B 1 133 ? 2.451 38.719 6.891 1 98.62 133 SER B N 1
ATOM 3920 C CA . SER B 1 133 ? 1.429 39.281 6.023 1 98.62 133 SER B CA 1
ATOM 3921 C C . SER B 1 133 ? 0.125 39.5 6.781 1 98.62 133 SER B C 1
ATOM 3923 O O . SER B 1 133 ? -0.61 40.469 6.492 1 98.62 133 SER B O 1
ATOM 3925 N N . MET B 1 134 ? -0.178 38.656 7.695 1 98.5 134 MET B N 1
ATOM 3926 C CA . MET B 1 134 ? -1.408 38.75 8.477 1 98.5 134 MET B CA 1
ATOM 3927 C C . MET B 1 134 ? -1.29 39.812 9.578 1 98.5 134 MET B C 1
ATOM 3929 O O . MET B 1 134 ? -2.285 40.156 10.219 1 98.5 134 MET B O 1
ATOM 3933 N N . GLY B 1 135 ? -0.099 40.281 9.852 1 97.94 135 GLY B N 1
ATOM 3934 C CA . GLY B 1 135 ? 0.129 41.25 10.891 1 97.94 135 GLY B CA 1
ATOM 3935 C C . GLY B 1 135 ? 0.028 40.688 12.289 1 97.94 135 GLY B C 1
ATOM 3936 O O . GLY B 1 135 ? -0.368 41.375 13.227 1 97.94 135 GLY B O 1
ATOM 3937 N N . ILE B 1 136 ? 0.336 39.438 12.43 1 98.5 136 ILE B N 1
ATOM 3938 C CA . ILE B 1 136 ? 0.28 38.781 13.727 1 98.5 136 ILE B CA 1
ATOM 3939 C C . ILE B 1 136 ? 1.658 38.812 14.383 1 98.5 136 ILE B C 1
ATOM 3941 O O . ILE B 1 136 ? 2.646 38.375 13.781 1 98.5 136 ILE B O 1
ATOM 3945 N N . GLU B 1 137 ? 1.788 39.312 15.555 1 98.19 137 GLU B N 1
ATOM 3946 C CA . GLU B 1 137 ? 3.068 39.344 16.266 1 98.19 137 GLU B CA 1
ATOM 3947 C C . GLU B 1 137 ? 3.352 38 16.938 1 98.19 137 GLU B C 1
ATOM 3949 O O . GLU B 1 137 ? 4.422 37.438 16.766 1 98.19 137 GLU B O 1
ATOM 3954 N N . ARG B 1 138 ? 2.361 37.594 17.781 1 98.19 138 ARG B N 1
ATOM 3955 C CA . ARG B 1 138 ? 2.414 36.312 18.484 1 98.19 138 ARG B CA 1
ATOM 3956 C C . ARG B 1 138 ? 1.088 35.594 18.375 1 98.19 138 ARG B C 1
ATOM 3958 O O . ARG B 1 138 ? 0.033 36.188 18.219 1 98.19 138 ARG B O 1
ATOM 3965 N N . MET B 1 139 ? 1.186 34.219 18.484 1 98.38 139 MET B N 1
ATOM 3966 C CA . MET B 1 139 ? -0.052 33.5 18.25 1 98.38 139 MET B CA 1
ATOM 3967 C C . MET B 1 139 ? -0.083 32.219 19.078 1 98.38 139 MET B C 1
ATOM 3969 O O . MET B 1 139 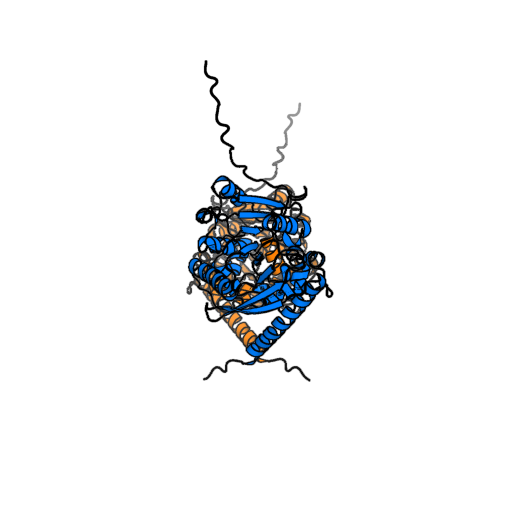? 0.965 31.672 19.438 1 98.38 139 MET B O 1
ATOM 3973 N N . TYR B 1 140 ? -1.3 31.781 19.516 1 98.69 140 TYR B N 1
ATOM 3974 C CA . TYR B 1 140 ? -1.543 30.406 19.938 1 98.69 140 TYR B CA 1
ATOM 3975 C C . TYR B 1 140 ? -1.564 29.469 18.75 1 98.69 140 TYR B C 1
ATOM 3977 O O . TYR B 1 140 ? -2.529 29.453 17.984 1 98.69 140 TYR B O 1
ATOM 3985 N N . LEU B 1 141 ? -0.537 28.703 18.562 1 98.88 141 LEU B N 1
ATOM 3986 C CA . LEU B 1 141 ? -0.378 27.859 17.391 1 98.88 141 LEU B CA 1
ATOM 3987 C C . LEU B 1 141 ? -0.869 26.438 17.672 1 98.88 141 LEU B C 1
ATOM 3989 O O . LEU B 1 141 ? -0.238 25.703 18.422 1 98.88 141 LEU B O 1
ATOM 3993 N N . VAL B 1 142 ? -1.999 26.094 17.156 1 98.94 142 VAL B N 1
ATOM 3994 C CA . VAL B 1 142 ? -2.627 24.781 17.297 1 98.94 142 VAL B CA 1
ATOM 3995 C C . VAL B 1 142 ? -2.457 23.984 16.016 1 98.94 142 VAL B C 1
ATOM 3997 O O . VAL B 1 142 ? -3.016 24.344 14.969 1 98.94 142 VAL B O 1
ATOM 4000 N N . ALA B 1 143 ? -1.728 22.859 16.078 1 98.94 143 ALA B N 1
ATOM 4001 C CA . ALA B 1 143 ? -1.343 22.172 14.844 1 98.94 143 ALA B CA 1
ATOM 4002 C C . ALA B 1 143 ? -1.52 20.656 14.984 1 98.94 143 ALA B C 1
ATOM 4004 O O . ALA B 1 143 ? -1.207 20.094 16.031 1 98.94 143 ALA B O 1
ATOM 4005 N N . HIS B 1 144 ? -1.988 20.062 13.938 1 98.75 144 HIS B N 1
ATOM 4006 C CA . HIS B 1 144 ? -2.318 18.641 13.961 1 98.75 144 HIS B CA 1
ATOM 4007 C C . HIS B 1 144 ? -1.354 17.844 13.102 1 98.75 144 HIS B C 1
ATOM 4009 O O . HIS B 1 144 ? -1.048 18.234 11.969 1 98.75 144 HIS B O 1
ATOM 4015 N N . SER B 1 145 ? -0.909 16.734 13.57 1 97.62 145 SER B N 1
ATOM 4016 C CA . SER B 1 145 ? -0.203 15.688 12.836 1 97.62 145 SER B CA 1
ATOM 4017 C C . SER B 1 145 ? 0.979 16.266 12.062 1 97.62 145 SER B C 1
ATOM 4019 O O . SER B 1 145 ? 1.891 16.844 12.648 1 97.62 145 SER B O 1
ATOM 4021 N N . PHE B 1 146 ? 0.977 16.281 10.719 1 98.12 146 PHE B N 1
ATOM 4022 C CA . PHE B 1 146 ? 2.027 16.875 9.906 1 98.12 146 PHE B CA 1
ATOM 4023 C C . PHE B 1 146 ? 2.16 18.375 10.195 1 98.12 146 PHE B C 1
ATOM 4025 O O . PHE B 1 146 ? 3.273 18.891 10.281 1 98.12 146 PHE B O 1
ATOM 4032 N N . GLY B 1 147 ? 1.067 19 10.391 1 98.81 147 GLY B N 1
ATOM 4033 C CA . GLY B 1 147 ? 1.094 20.406 10.805 1 98.81 147 GLY B CA 1
ATOM 4034 C C . GLY B 1 147 ? 1.802 20.609 12.125 1 98.81 147 GLY B C 1
ATOM 4035 O O . GLY B 1 147 ? 2.484 21.625 12.312 1 98.81 147 GLY B O 1
ATOM 4036 N N . ALA B 1 148 ? 1.632 19.688 13.008 1 98.81 148 ALA B N 1
ATOM 4037 C CA . ALA B 1 148 ? 2.281 19.781 14.312 1 98.81 148 ALA B CA 1
ATOM 4038 C C . ALA B 1 148 ? 3.795 19.656 14.188 1 98.81 148 ALA B C 1
ATOM 4040 O O . ALA B 1 148 ? 4.547 20.297 14.914 1 98.81 148 ALA B O 1
ATOM 4041 N N . TYR B 1 149 ? 4.207 18.797 13.289 1 98.69 149 TYR B N 1
ATOM 4042 C CA . TYR B 1 149 ? 5.629 18.688 12.977 1 98.69 149 TYR B CA 1
ATOM 4043 C C . TYR B 1 149 ? 6.184 20 12.469 1 98.69 149 TYR B C 1
ATOM 4045 O O . TYR B 1 149 ? 7.207 20.484 12.961 1 98.69 149 TYR B O 1
ATOM 4053 N N . LEU B 1 150 ? 5.48 20.625 11.578 1 98.88 150 LEU B N 1
ATOM 4054 C CA . LEU B 1 150 ? 5.902 21.906 11.008 1 98.88 150 LEU B CA 1
ATOM 4055 C C . LEU B 1 150 ? 5.84 23.016 12.055 1 98.88 150 LEU B C 1
ATOM 4057 O O . LEU B 1 150 ? 6.719 23.875 12.102 1 98.88 150 LEU B O 1
ATOM 4061 N N . ALA B 1 151 ? 4.801 22.953 12.852 1 98.94 151 ALA B N 1
ATOM 4062 C CA . ALA B 1 151 ? 4.652 23.969 13.898 1 98.94 151 ALA B CA 1
ATOM 4063 C C . ALA B 1 151 ? 5.793 23.875 14.906 1 98.94 151 ALA B C 1
ATOM 4065 O O . ALA B 1 151 ? 6.262 24.891 15.422 1 98.94 151 ALA B O 1
ATOM 4066 N N . SER B 1 152 ? 6.199 22.672 15.227 1 98.88 152 SER B N 1
ATOM 4067 C CA . SER B 1 152 ? 7.355 22.484 16.094 1 98.88 152 SER B CA 1
ATOM 4068 C C . SER B 1 152 ? 8.617 23.078 15.477 1 98.88 152 SER B C 1
ATOM 4070 O O . SER B 1 152 ? 9.383 23.766 16.141 1 98.88 152 SER B O 1
ATOM 4072 N N . SER B 1 153 ? 8.781 22.797 14.242 1 98.81 153 SER B N 1
ATOM 4073 C CA . SER B 1 153 ? 9.922 23.359 13.516 1 98.81 153 SER B CA 1
ATOM 4074 C C . SER B 1 153 ? 9.852 24.875 13.492 1 98.81 153 SER B C 1
ATOM 4076 O O . SER B 1 153 ? 10.875 25.547 13.633 1 98.81 153 SER B O 1
ATOM 4078 N N . TYR B 1 154 ? 8.695 25.375 13.328 1 98.88 154 TYR B N 1
ATOM 4079 C CA . TYR B 1 154 ? 8.477 26.812 13.344 1 98.88 154 TYR B CA 1
ATOM 4080 C C . TYR B 1 154 ? 8.875 27.406 14.688 1 98.88 154 TYR B C 1
ATOM 4082 O O . TYR B 1 154 ? 9.539 28.438 14.75 1 98.88 154 TYR B O 1
ATOM 4090 N N . ALA B 1 155 ? 8.508 26.766 15.758 1 98.81 155 ALA B N 1
ATOM 4091 C CA . ALA B 1 155 ? 8.812 27.25 17.094 1 98.81 155 ALA B CA 1
ATOM 4092 C C . ALA B 1 155 ? 10.32 27.203 17.375 1 98.81 155 ALA B C 1
ATOM 4094 O O . ALA B 1 155 ? 10.836 28 18.156 1 98.81 155 ALA B O 1
ATOM 4095 N N . LEU B 1 156 ? 10.984 26.266 16.734 1 98.5 156 LEU B N 1
ATOM 4096 C CA . LEU B 1 156 ? 12.438 26.219 16.828 1 98.5 156 LEU B CA 1
ATOM 4097 C C . LEU B 1 156 ? 13.07 27.453 16.219 1 98.5 156 LEU B C 1
ATOM 4099 O O . LEU B 1 156 ? 14 28.031 16.781 1 98.5 156 LEU B O 1
ATOM 4103 N N . GLU B 1 157 ? 12.508 27.906 15.133 1 98.25 157 GLU B N 1
ATOM 4104 C CA . GLU B 1 157 ? 13.078 29 14.359 1 98.25 157 GLU B CA 1
ATOM 4105 C C . GLU B 1 157 ? 12.578 30.359 14.883 1 98.25 157 GLU B C 1
ATOM 4107 O O . GLU B 1 157 ? 13.305 31.344 14.828 1 98.25 157 GLU B O 1
ATOM 4112 N N . HIS B 1 158 ? 11.336 30.344 15.367 1 98.56 158 HIS B N 1
ATOM 4113 C CA . HIS B 1 158 ? 10.711 31.609 15.75 1 98.56 158 HIS B CA 1
ATOM 4114 C C . HIS B 1 158 ? 9.984 31.484 17.094 1 98.56 158 HIS B C 1
ATOM 4116 O O . HIS B 1 158 ? 8.789 31.75 17.188 1 98.56 158 HIS B O 1
ATOM 4122 N N . PRO B 1 159 ? 10.703 31.203 18.125 1 98.44 159 PRO B N 1
ATOM 4123 C CA . PRO B 1 159 ? 10.055 30.984 19.422 1 98.44 159 PRO B CA 1
ATOM 4124 C C . PRO B 1 159 ? 9.312 32.219 19.922 1 98.44 159 PRO B C 1
ATOM 4126 O O . PRO B 1 159 ? 8.266 32.094 20.562 1 98.44 159 PRO B O 1
ATOM 4129 N N . HIS B 1 160 ? 9.734 33.375 19.562 1 98.19 160 HIS B N 1
ATOM 4130 C CA . HIS B 1 160 ? 9.156 34.625 20.078 1 98.19 160 HIS B CA 1
ATOM 4131 C C . HIS B 1 160 ? 7.82 34.938 19.406 1 98.19 160 HIS B C 1
ATOM 4133 O O . HIS B 1 160 ? 7.094 35.812 19.828 1 98.19 160 HIS B O 1
ATOM 4139 N N . ARG B 1 161 ? 7.469 34.156 18.375 1 98.75 161 ARG B N 1
ATOM 4140 C CA . ARG B 1 161 ? 6.211 34.344 17.672 1 98.75 161 ARG B CA 1
ATOM 4141 C C . ARG B 1 161 ? 5.137 33.406 18.172 1 98.75 161 ARG B C 1
ATOM 4143 O O . ARG B 1 161 ? 3.99 33.438 17.734 1 98.75 161 ARG B O 1
ATOM 4150 N N . VAL B 1 162 ? 5.492 32.594 19.156 1 98.81 162 VAL B N 1
ATOM 4151 C CA . VAL B 1 162 ? 4.57 31.562 19.625 1 98.81 162 VAL B CA 1
ATOM 4152 C C . VAL B 1 162 ? 4.199 31.844 21.078 1 98.81 162 VAL B C 1
ATOM 4154 O O . VAL B 1 162 ? 5.047 31.766 21.984 1 98.81 162 VAL B O 1
ATOM 4157 N N . LYS B 1 163 ? 2.967 32.188 21.297 1 98.31 163 LYS B N 1
ATOM 4158 C CA . LYS B 1 163 ? 2.465 32.406 22.656 1 98.31 163 LYS B CA 1
ATOM 4159 C C . LYS B 1 163 ? 2.299 31.062 23.391 1 98.31 163 LYS B C 1
ATOM 4161 O O . LYS B 1 163 ? 2.58 30.969 24.578 1 98.31 163 LYS B O 1
ATOM 4166 N N . HIS B 1 164 ? 1.815 30.125 22.75 1 98.56 164 HIS B N 1
ATOM 4167 C CA . HIS B 1 164 ? 1.629 28.75 23.219 1 98.56 164 HIS B CA 1
ATOM 4168 C C . HIS B 1 164 ? 1.61 27.781 22.047 1 98.56 164 HIS B C 1
ATOM 4170 O O . HIS B 1 164 ? 1 28.047 21 1 98.56 164 HIS B O 1
ATOM 4176 N N . LEU B 1 165 ? 2.383 26.703 22.141 1 98.81 165 LEU B N 1
ATOM 4177 C CA . LEU B 1 165 ? 2.439 25.656 21.125 1 98.81 165 LEU B CA 1
ATOM 4178 C C . LEU B 1 165 ? 1.563 24.469 21.516 1 98.81 165 LEU B C 1
ATOM 4180 O O . LEU B 1 165 ? 1.852 23.781 22.5 1 98.81 165 LEU B O 1
ATOM 4184 N N . ILE B 1 166 ? 0.498 24.312 20.812 1 98.88 166 ILE B N 1
ATOM 4185 C CA . ILE B 1 166 ? -0.428 23.219 21.078 1 98.88 166 ILE B CA 1
ATOM 4186 C C . ILE B 1 166 ? -0.334 22.172 19.969 1 98.88 166 ILE B C 1
ATOM 4188 O O . ILE B 1 166 ? -0.752 22.422 18.828 1 98.88 166 ILE B O 1
ATOM 4192 N N . LEU B 1 167 ? 0.188 21 20.25 1 98.88 167 LEU B N 1
ATOM 4193 C CA . LEU B 1 167 ? 0.455 19.953 19.281 1 98.88 167 LEU B CA 1
ATOM 4194 C C . LEU B 1 167 ? -0.551 18.812 19.422 1 98.88 167 LEU B C 1
ATOM 4196 O O . LEU B 1 167 ? -0.56 18.109 20.438 1 98.88 167 LEU B O 1
ATOM 4200 N N . VAL B 1 168 ? -1.311 18.656 18.375 1 98.81 168 VAL B N 1
ATOM 4201 C CA . VAL B 1 168 ? -2.404 17.703 18.391 1 98.81 168 VAL B CA 1
ATOM 4202 C C . VAL B 1 168 ? -1.993 16.438 17.641 1 98.81 168 VAL B C 1
ATOM 4204 O O . VAL B 1 168 ? -1.889 16.453 16.406 1 98.81 168 VAL B O 1
ATOM 4207 N N . ASP B 1 169 ? -1.777 15.352 18.359 1 97.81 169 ASP B N 1
ATOM 4208 C CA . ASP B 1 169 ? -1.39 14.062 17.797 1 97.81 169 ASP B CA 1
ATOM 4209 C C . ASP B 1 169 ? -0.286 14.227 16.766 1 97.81 169 ASP B C 1
ATOM 4211 O O . ASP B 1 169 ? -0.43 13.773 15.617 1 97.81 169 ASP B O 1
ATOM 4215 N N . PRO B 1 170 ? 0.842 14.703 17.219 1 98.12 170 PRO B N 1
ATOM 4216 C CA . PRO B 1 170 ? 1.87 15.141 16.281 1 98.12 170 PRO B CA 1
ATOM 4217 C C . PRO B 1 170 ? 2.584 13.977 15.594 1 98.12 170 PRO B C 1
ATOM 4219 O O . PRO B 1 170 ? 2.979 13.016 16.266 1 98.12 170 PRO B O 1
ATOM 4222 N N . TRP B 1 171 ? 2.742 14.047 14.336 1 95.25 171 TRP B N 1
ATOM 4223 C CA . TRP B 1 171 ? 3.521 13.102 13.539 1 95.25 171 TRP B CA 1
ATOM 4224 C C . TRP B 1 171 ? 5.004 13.461 13.578 1 95.25 171 TRP B C 1
ATOM 4226 O O . TRP B 1 171 ? 5.367 14.617 13.773 1 95.25 171 TRP B O 1
ATOM 4236 N N . GLY B 1 172 ? 5.938 12.516 13.398 1 95.94 172 GLY B N 1
ATOM 4237 C CA . GLY B 1 172 ? 7.336 12.758 13.078 1 95.94 172 GLY B CA 1
ATOM 4238 C C . GLY B 1 172 ? 8.203 12.969 14.305 1 95.94 172 GLY B C 1
ATOM 4239 O O . GLY B 1 172 ? 9.297 13.516 14.211 1 95.94 172 GLY B O 1
ATOM 4240 N N . PHE B 1 173 ? 7.746 12.602 15.445 1 96.06 173 PHE B N 1
ATOM 4241 C CA . PHE B 1 173 ? 8.508 12.867 16.656 1 96.06 173 PHE B CA 1
ATOM 4242 C C . PHE B 1 173 ? 9.453 11.711 16.969 1 96.06 173 PHE B C 1
ATOM 4244 O O . PHE B 1 173 ? 10.648 11.93 17.203 1 96.06 173 PHE B O 1
ATOM 4251 N N . PRO B 1 174 ? 9 10.477 16.953 1 91.44 174 PRO B N 1
ATOM 4252 C CA . PRO B 1 174 ? 9.922 9.391 17.328 1 91.44 174 PRO B CA 1
ATOM 4253 C C . PRO B 1 174 ? 10.961 9.102 16.25 1 91.44 174 PRO B C 1
ATOM 4255 O O . PRO B 1 174 ? 10.719 9.375 15.07 1 91.44 174 PRO B O 1
ATOM 4258 N N . GLU B 1 175 ? 12.078 8.523 16.688 1 87.44 175 GLU B N 1
ATOM 4259 C CA . GLU B 1 175 ? 13.078 8 15.766 1 87.44 175 GLU B CA 1
ATOM 4260 C C . GLU B 1 175 ? 12.719 6.602 15.289 1 87.44 175 GLU B C 1
ATOM 4262 O O . GLU B 1 175 ? 12.109 5.824 16.031 1 87.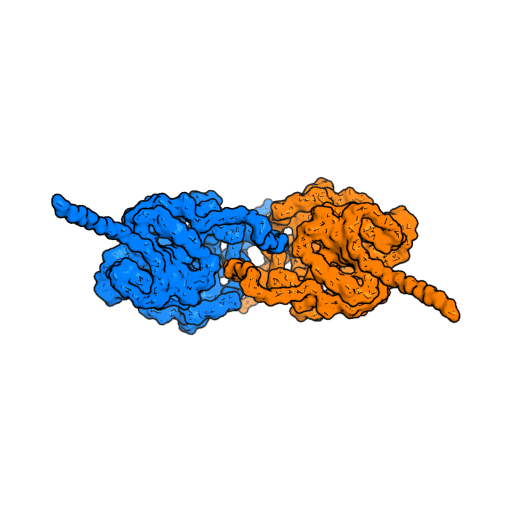44 175 GLU B O 1
ATOM 4267 N N . ARG B 1 176 ? 13.109 6.418 14 1 79.88 176 ARG B N 1
ATOM 4268 C CA . ARG B 1 176 ? 12.875 5.074 13.484 1 79.88 176 ARG B CA 1
ATOM 4269 C C . ARG B 1 176 ? 13.602 4.027 14.32 1 79.88 176 ARG B C 1
ATOM 4271 O O . ARG B 1 176 ? 14.781 4.184 14.633 1 79.88 176 ARG B O 1
ATOM 4278 N N . ILE B 1 177 ? 12.742 3.131 14.828 1 64.62 177 ILE B N 1
ATOM 4279 C CA . ILE B 1 177 ? 13.352 2.051 15.602 1 64.62 177 ILE B CA 1
ATOM 4280 C C . ILE B 1 177 ? 13.938 1.006 14.648 1 64.62 177 ILE B C 1
ATOM 4282 O O . ILE B 1 177 ? 13.266 0.577 13.703 1 64.62 177 ILE B O 1
ATOM 4286 N N . ALA B 1 178 ? 15.227 0.842 14.617 1 59.88 178 ALA B N 1
ATOM 4287 C CA . ALA B 1 178 ? 15.836 -0.252 13.867 1 59.88 178 ALA B CA 1
ATOM 4288 C C . ALA B 1 178 ? 15.125 -1.573 14.148 1 59.88 178 ALA B C 1
ATOM 4290 O O . ALA B 1 178 ? 14.648 -1.808 15.258 1 59.88 178 ALA B O 1
ATOM 4291 N N . PRO B 1 179 ? 14.594 -2.266 13.047 1 52.31 179 PRO B N 1
ATOM 4292 C CA . PRO B 1 179 ? 13.906 -3.537 13.281 1 52.31 179 PRO B CA 1
ATOM 4293 C C . PRO B 1 179 ? 14.562 -4.375 14.375 1 52.31 179 PRO B C 1
ATOM 4295 O O . PRO B 1 179 ? 15.773 -4.605 14.336 1 52.31 179 PRO B O 1
ATOM 4298 N N . THR B 1 180 ? 14.289 -4.129 15.531 1 47.84 180 THR B N 1
ATOM 4299 C CA . THR B 1 180 ? 14.766 -5.133 16.484 1 47.84 180 THR B CA 1
ATOM 4300 C C . THR B 1 180 ? 14.227 -6.516 16.109 1 47.84 180 THR B C 1
ATOM 4302 O O . THR B 1 180 ? 13.195 -6.629 15.453 1 47.84 180 THR B O 1
ATOM 4305 N N . GLU B 1 181 ? 15 -7.609 16.359 1 45.94 181 GLU B N 1
ATOM 4306 C CA . GLU B 1 181 ? 14.805 -9.031 16.109 1 45.94 181 GLU B CA 1
ATOM 4307 C C . GLU B 1 181 ? 13.336 -9.422 16.234 1 45.94 181 GLU B C 1
ATOM 4309 O O . GLU B 1 181 ? 12.875 -10.344 15.555 1 45.94 181 GLU B O 1
ATOM 4314 N N . LYS B 1 182 ? 12.625 -8.82 17.172 1 43.47 182 LYS B N 1
ATOM 4315 C CA . LYS B 1 182 ? 11.312 -9.367 17.516 1 43.47 182 LYS B CA 1
ATOM 4316 C C . LYS B 1 182 ? 10.211 -8.766 16.656 1 43.47 182 LYS B C 1
ATOM 4318 O O . LYS B 1 182 ? 9.031 -9.055 16.844 1 43.47 182 LYS B O 1
ATOM 4323 N N . GLN B 1 183 ? 10.492 -7.742 16.016 1 47.59 183 GLN B N 1
ATOM 4324 C CA . GLN B 1 183 ? 9.406 -7.094 15.297 1 47.59 183 GLN B CA 1
ATOM 4325 C C . GLN B 1 183 ? 8.906 -7.961 14.141 1 47.59 183 GLN B C 1
ATOM 4327 O O . GLN B 1 183 ? 9.703 -8.594 13.445 1 47.59 183 GLN B O 1
ATOM 4332 N N . ILE B 1 184 ? 7.746 -8.25 14.195 1 46.72 184 ILE B N 1
ATOM 4333 C CA . ILE B 1 184 ? 7.016 -9.023 13.188 1 46.72 184 ILE B CA 1
ATOM 4334 C C . ILE B 1 184 ? 7.398 -8.539 11.797 1 46.72 184 ILE B C 1
ATOM 4336 O O . ILE B 1 184 ? 7.227 -7.359 11.469 1 46.72 184 ILE B O 1
ATOM 4340 N N . THR B 1 185 ? 8.453 -8.992 11.297 1 51.84 185 THR B N 1
ATOM 4341 C CA . THR B 1 185 ? 8.875 -8.727 9.93 1 51.84 185 THR B CA 1
ATOM 4342 C C . THR B 1 185 ? 7.68 -8.68 8.992 1 51.84 185 THR B C 1
ATOM 4344 O O . THR B 1 185 ? 6.914 -9.641 8.906 1 51.84 185 THR B O 1
ATOM 4347 N N . PRO B 1 186 ? 7.34 -7.438 8.578 1 57.16 186 PRO B N 1
ATOM 4348 C CA . PRO B 1 186 ? 6.266 -7.41 7.582 1 57.16 186 PRO B CA 1
ATOM 4349 C C . PRO B 1 186 ? 6.434 -8.484 6.508 1 57.16 186 PRO B C 1
ATOM 4351 O O . PRO B 1 186 ? 7.555 -8.906 6.219 1 57.16 186 PRO B O 1
ATOM 4354 N N . TYR B 1 187 ? 5.266 -9.016 6.109 1 62.59 187 TYR B N 1
ATOM 4355 C CA . TYR B 1 187 ? 5.289 -9.992 5.027 1 62.59 187 TYR B CA 1
ATOM 4356 C C . TYR B 1 187 ? 6.027 -9.438 3.812 1 62.59 187 TYR B C 1
ATOM 4358 O O . TYR B 1 187 ? 5.879 -8.258 3.471 1 62.59 187 TYR B O 1
ATOM 4366 N N . PRO B 1 188 ? 6.996 -10.102 3.328 1 64.69 188 PRO B N 1
ATOM 4367 C CA . PRO B 1 188 ? 7.812 -9.648 2.201 1 64.69 188 PRO B CA 1
ATOM 4368 C C . PRO B 1 188 ? 6.98 -9.023 1.081 1 64.69 188 PRO B C 1
ATOM 4370 O O . PRO B 1 188 ? 7.41 -8.055 0.451 1 64.69 188 PRO B O 1
ATOM 4373 N N . TRP B 1 189 ? 5.797 -9.625 0.938 1 67.56 189 TRP B N 1
ATOM 4374 C CA . TRP B 1 189 ? 4.98 -9.055 -0.128 1 67.56 189 TRP B CA 1
ATOM 4375 C C . TRP B 1 189 ? 4.535 -7.641 0.227 1 67.56 189 TRP B C 1
ATOM 4377 O O . TRP B 1 189 ? 4.348 -6.801 -0.656 1 67.56 189 TRP B O 1
ATOM 4387 N N . MET B 1 190 ? 4.363 -7.387 1.458 1 68.81 190 MET B N 1
ATOM 4388 C CA . MET B 1 190 ? 4.039 -6.031 1.896 1 68.81 190 MET B CA 1
ATOM 4389 C C . MET B 1 190 ? 5.211 -5.086 1.659 1 68.81 190 MET B C 1
ATOM 4391 O O . MET B 1 190 ? 5.016 -3.928 1.29 1 68.81 190 MET B O 1
ATOM 4395 N N . GLN B 1 191 ? 6.332 -5.656 1.886 1 69.31 191 GLN B N 1
ATOM 4396 C CA . GLN B 1 191 ? 7.527 -4.859 1.627 1 69.31 191 GLN B CA 1
ATOM 4397 C C . GLN B 1 191 ? 7.652 -4.523 0.143 1 69.31 191 GLN B C 1
ATOM 4399 O O . GLN B 1 191 ? 8.07 -3.42 -0.215 1 69.31 191 GLN B O 1
ATOM 4404 N N . PHE B 1 192 ? 7.328 -5.465 -0.651 1 74.44 192 PHE B N 1
ATOM 4405 C CA . PHE B 1 192 ? 7.375 -5.223 -2.088 1 74.44 192 PHE B CA 1
ATOM 4406 C C . PHE B 1 192 ? 6.352 -4.172 -2.494 1 74.44 192 PHE B C 1
ATOM 4408 O O . PHE B 1 192 ? 6.676 -3.227 -3.215 1 74.44 192 PHE B O 1
ATOM 4415 N N . ILE B 1 193 ? 5.168 -4.336 -2.055 1 75.69 193 ILE B N 1
ATOM 4416 C CA . ILE B 1 193 ? 4.121 -3.375 -2.383 1 75.69 193 ILE B CA 1
ATOM 4417 C C . ILE B 1 193 ? 4.492 -1.999 -1.833 1 75.69 193 ILE B C 1
ATOM 4419 O O . ILE B 1 193 ? 4.344 -0.988 -2.523 1 75.69 193 ILE B O 1
ATOM 4423 N N . GLY B 1 194 ? 4.949 -2.037 -0.565 1 76.31 194 GLY B N 1
ATOM 4424 C CA . GLY B 1 194 ? 5.414 -0.782 0.004 1 76.31 194 GLY B CA 1
ATOM 4425 C C . GLY B 1 194 ? 6.535 -0.145 -0.794 1 76.31 194 GLY B C 1
ATOM 4426 O O . GLY B 1 194 ? 6.578 1.077 -0.949 1 76.31 194 GLY B O 1
ATOM 4427 N N . GLY B 1 195 ? 7.391 -1.002 -1.325 1 78 195 GLY B N 1
ATOM 4428 C CA . GLY B 1 195 ? 8.469 -0.515 -2.174 1 78 195 GLY B CA 1
ATOM 4429 C C . GLY B 1 195 ? 7.973 0.129 -3.455 1 78 195 GLY B C 1
ATOM 4430 O O . GLY B 1 195 ? 8.438 1.204 -3.838 1 78 195 GLY B O 1
ATOM 4431 N N . VAL B 1 196 ? 7.055 -0.498 -4.082 1 81 196 VAL B N 1
ATOM 4432 C CA . VAL B 1 196 ? 6.492 0.037 -5.316 1 81 196 VAL B CA 1
ATOM 4433 C C . VAL B 1 196 ? 5.797 1.368 -5.035 1 81 196 VAL B C 1
ATOM 4435 O O . VAL B 1 196 ? 6.004 2.348 -5.754 1 81 196 VAL B O 1
ATOM 4438 N N . LEU B 1 197 ? 5.066 1.35 -3.98 1 80.38 197 LEU B N 1
ATOM 4439 C CA . LEU B 1 197 ? 4.285 2.533 -3.643 1 80.38 197 LEU B CA 1
ATOM 4440 C C . LEU B 1 197 ? 5.195 3.693 -3.25 1 80.38 197 LEU B C 1
ATOM 4442 O O . LEU B 1 197 ? 4.82 4.859 -3.393 1 80.38 197 LEU B O 1
ATOM 4446 N N . SER B 1 198 ? 6.336 3.344 -2.732 1 81.31 198 SER B N 1
ATOM 4447 C CA . SER B 1 198 ? 7.27 4.371 -2.283 1 81.31 198 SER B CA 1
ATOM 4448 C C . SER B 1 198 ? 7.73 5.246 -3.443 1 81.31 198 SER B C 1
ATOM 4450 O O . SER B 1 198 ? 8.281 6.328 -3.232 1 81.31 198 SER B O 1
ATOM 4452 N N . TYR B 1 199 ? 7.5 4.82 -4.684 1 81.62 199 TYR B N 1
ATOM 4453 C CA . TYR B 1 199 ? 7.902 5.594 -5.852 1 81.62 199 TYR B CA 1
ATOM 4454 C C . TYR B 1 199 ? 6.809 6.578 -6.258 1 81.62 199 TYR B C 1
ATOM 4456 O O . TYR B 1 199 ? 7.012 7.402 -7.148 1 81.62 199 TYR B O 1
ATOM 4464 N N . PHE B 1 200 ? 5.773 6.523 -5.535 1 84 200 PHE B N 1
ATOM 4465 C CA . PHE B 1 200 ? 4.641 7.383 -5.855 1 84 200 PHE B CA 1
ATOM 4466 C C . PHE B 1 200 ? 4.219 8.195 -4.637 1 84 200 PHE B C 1
ATOM 4468 O O . PHE B 1 200 ? 4.574 7.863 -3.506 1 84 200 PHE B O 1
ATOM 4475 N N . ASN B 1 201 ? 3.533 9.297 -4.93 1 87.31 201 ASN B N 1
ATOM 4476 C CA . ASN B 1 201 ? 2.93 10.047 -3.834 1 87.31 201 ASN B CA 1
ATOM 4477 C C . ASN B 1 201 ? 1.839 9.242 -3.133 1 87.31 201 ASN B C 1
ATOM 4479 O O . ASN B 1 201 ? 1.107 8.492 -3.775 1 87.31 201 ASN B O 1
ATOM 4483 N N . PRO B 1 202 ? 1.738 9.367 -1.854 1 84.5 202 PRO B N 1
ATOM 4484 C CA . PRO B 1 202 ? 0.815 8.562 -1.056 1 84.5 202 PRO B CA 1
ATOM 4485 C C . PRO B 1 202 ? -0.623 8.633 -1.563 1 84.5 202 PRO B C 1
ATOM 4487 O O . PRO B 1 202 ? -1.356 7.641 -1.491 1 84.5 202 PRO B O 1
ATOM 4490 N N . LEU B 1 203 ? -1.059 9.719 -2.062 1 88.81 203 LEU B N 1
ATOM 4491 C CA . LEU B 1 203 ? -2.457 9.844 -2.457 1 88.81 203 LEU B CA 1
ATOM 4492 C C . LEU B 1 203 ? -2.607 9.734 -3.971 1 88.81 203 LEU B C 1
ATOM 4494 O O . LEU B 1 203 ? -3.643 10.109 -4.523 1 88.81 203 LEU B O 1
ATOM 4498 N N . ALA B 1 204 ? -1.558 9.258 -4.605 1 87.88 204 ALA B N 1
ATOM 4499 C CA . ALA B 1 204 ? -1.577 9.148 -6.062 1 87.88 204 ALA B CA 1
ATOM 4500 C C . ALA B 1 204 ? -2.695 8.219 -6.531 1 87.88 204 ALA B C 1
ATOM 4502 O O . ALA B 1 204 ? -3.379 8.508 -7.516 1 87.88 204 ALA B O 1
ATOM 4503 N N . THR B 1 205 ? -2.844 7.102 -5.84 1 85.06 205 THR B N 1
ATOM 4504 C CA . THR B 1 205 ? -3.861 6.129 -6.223 1 85.06 205 THR B CA 1
ATOM 4505 C C . THR B 1 205 ? -5.258 6.734 -6.102 1 85.06 205 THR B C 1
ATOM 4507 O O . THR B 1 205 ? -6.125 6.48 -6.941 1 85.06 205 THR B O 1
ATOM 4510 N N . LEU B 1 206 ? -5.469 7.488 -5.102 1 86.81 206 LEU B N 1
ATOM 4511 C CA . LEU B 1 206 ? -6.75 8.172 -4.949 1 86.81 206 LEU B CA 1
ATOM 4512 C C . LEU B 1 206 ? -6.973 9.164 -6.082 1 86.81 206 LEU B C 1
ATOM 4514 O O . LEU B 1 206 ? -8.086 9.289 -6.59 1 86.81 206 LEU B O 1
ATOM 4518 N N . ARG B 1 207 ? -5.938 9.844 -6.402 1 88.75 207 ARG B N 1
ATOM 4519 C CA . ARG B 1 207 ? -6.035 10.82 -7.484 1 88.75 207 ARG B CA 1
ATOM 4520 C C . ARG B 1 207 ? -6.348 10.141 -8.812 1 88.75 207 ARG B C 1
ATOM 4522 O O . ARG B 1 207 ? -7.082 10.688 -9.641 1 88.75 207 ARG B O 1
ATOM 4529 N N . VAL B 1 208 ? -5.793 8.953 -9.008 1 85.25 208 VAL B N 1
ATOM 4530 C CA . VAL B 1 208 ? -6.016 8.195 -10.242 1 85.25 208 VAL B CA 1
ATOM 4531 C C . VAL B 1 208 ? -7.48 7.785 -10.336 1 85.25 208 VAL B C 1
ATOM 4533 O O . VAL B 1 208 ? -8.031 7.688 -11.438 1 85.25 208 VAL B O 1
ATOM 4536 N N . ALA B 1 209 ? -8.094 7.633 -9.195 1 87.38 209 ALA B N 1
ATOM 4537 C CA . ALA B 1 209 ? -9.492 7.211 -9.188 1 87.38 209 ALA B CA 1
ATOM 4538 C C . ALA B 1 209 ? -10.406 8.312 -9.734 1 87.38 209 ALA B C 1
ATOM 4540 O O . ALA B 1 209 ? -11.562 8.055 -10.055 1 87.38 209 ALA B O 1
ATOM 4541 N N . GLY B 1 210 ? -9.938 9.57 -9.719 1 88.75 210 GLY B N 1
ATOM 4542 C CA . GLY B 1 210 ? -10.68 10.672 -10.312 1 88.75 210 GLY B CA 1
ATOM 4543 C C . GLY B 1 210 ? -12.016 10.922 -9.633 1 88.75 210 GLY B C 1
ATOM 4544 O O . GLY B 1 210 ? -12.086 11.016 -8.406 1 88.75 210 GLY B O 1
ATOM 4545 N N . PRO B 1 211 ? -13.07 10.945 -10.414 1 87.44 211 PRO B N 1
ATOM 4546 C CA . PRO B 1 211 ? -14.383 11.289 -9.867 1 87.44 211 PRO B CA 1
ATOM 4547 C C . PRO B 1 211 ? -14.883 10.266 -8.852 1 87.44 211 PRO B C 1
ATOM 4549 O O . PRO B 1 211 ? -15.82 10.547 -8.102 1 87.44 211 PRO B O 1
ATOM 4552 N N . TYR B 1 212 ? -14.25 9.07 -8.789 1 89.81 212 TYR B N 1
ATOM 4553 C CA . TYR B 1 212 ? -14.664 8.055 -7.82 1 89.81 212 TYR B CA 1
ATOM 4554 C C . TYR B 1 212 ? -13.898 8.211 -6.512 1 89.81 212 TYR B C 1
ATOM 4556 O O . TYR B 1 212 ? -14.18 7.512 -5.535 1 89.81 212 TYR B O 1
ATOM 4564 N N . GLY B 1 213 ? -13.008 9.094 -6.484 1 91.62 213 GLY B N 1
ATOM 4565 C CA . GLY B 1 213 ? -12.18 9.328 -5.309 1 91.62 213 GLY B CA 1
ATOM 4566 C C . GLY B 1 213 ? -12.992 9.578 -4.051 1 91.62 213 GLY B C 1
ATOM 4567 O O . GLY B 1 213 ? -12.805 8.891 -3.043 1 91.62 213 GLY B O 1
ATOM 4568 N N . PRO B 1 214 ? -13.945 10.5 -4.102 1 93.25 214 PRO B N 1
ATOM 4569 C CA . PRO B 1 214 ? -14.766 10.758 -2.912 1 93.25 214 PRO B CA 1
ATOM 4570 C C . PRO B 1 214 ? -15.508 9.516 -2.428 1 93.25 214 PRO B C 1
ATOM 4572 O O . PRO B 1 214 ? -15.633 9.297 -1.22 1 93.25 214 PRO B O 1
ATOM 4575 N N . THR B 1 215 ? -15.922 8.727 -3.361 1 93.44 215 THR B N 1
ATOM 4576 C CA . THR B 1 215 ? -16.625 7.496 -3.012 1 93.44 215 THR B CA 1
ATOM 4577 C C . THR B 1 215 ? -15.711 6.535 -2.27 1 93.44 215 THR B C 1
ATOM 4579 O O . THR B 1 215 ? -16.141 5.859 -1.331 1 93.44 215 THR B O 1
ATOM 4582 N N . ILE B 1 216 ? -14.5 6.469 -2.727 1 91 216 ILE B N 1
ATOM 4583 C CA . ILE B 1 216 ? -13.523 5.605 -2.066 1 91 216 ILE B CA 1
ATOM 4584 C C . ILE B 1 216 ? -13.281 6.102 -0.644 1 91 216 ILE B C 1
ATOM 4586 O O . ILE B 1 216 ? -13.266 5.312 0.303 1 91 216 ILE B O 1
ATOM 4590 N N . VAL B 1 217 ? -13.133 7.387 -0.438 1 91.62 217 VAL B N 1
ATOM 4591 C CA . VAL B 1 217 ? -12.93 7.961 0.888 1 91.62 217 VAL B CA 1
ATOM 4592 C C . VAL B 1 217 ? -14.133 7.645 1.775 1 91.62 217 VAL B C 1
ATOM 4594 O O . VAL B 1 217 ? -13.969 7.258 2.936 1 91.62 217 VAL B O 1
ATOM 4597 N N . LYS B 1 218 ? -15.281 7.785 1.219 1 93 218 LYS B N 1
ATOM 4598 C CA . LYS B 1 218 ? -16.516 7.516 1.942 1 93 218 LYS B CA 1
ATOM 4599 C C . LYS B 1 218 ? -16.594 6.062 2.406 1 93 218 LYS B C 1
ATOM 4601 O O . LYS B 1 218 ? -16.984 5.785 3.537 1 93 218 LYS B O 1
ATOM 4606 N N . LYS B 1 219 ? -16.219 5.18 1.587 1 90.19 219 LYS B N 1
ATOM 4607 C CA . LYS B 1 219 ? -16.266 3.76 1.921 1 90.19 219 LYS B CA 1
ATOM 4608 C C . LYS B 1 219 ? -15.25 3.42 3.008 1 90.19 219 LYS B C 1
ATOM 4610 O O . LYS B 1 219 ? -15.508 2.566 3.861 1 90.19 219 LYS B O 1
ATOM 4615 N N . LEU B 1 220 ? -14.156 4.031 2.975 1 84.56 220 LEU B N 1
ATOM 4616 C CA . LEU B 1 220 ? -13.086 3.723 3.914 1 84.56 220 LEU B CA 1
ATOM 4617 C C . LEU B 1 220 ? -13.328 4.41 5.254 1 84.56 220 LEU B C 1
ATOM 4619 O O . LEU B 1 220 ? -12.922 3.895 6.301 1 84.56 220 LEU B O 1
ATOM 4623 N N . ARG B 1 221 ? -13.922 5.594 5.156 1 87.38 221 ARG B N 1
ATOM 4624 C CA . ARG B 1 221 ? -14.156 6.375 6.367 1 87.38 221 ARG B CA 1
ATOM 4625 C C . ARG B 1 221 ? -15.602 6.852 6.438 1 87.38 221 ARG B C 1
ATOM 4627 O O . ARG B 1 221 ? -15.859 8.055 6.469 1 87.38 221 ARG B O 1
ATOM 4634 N N . PRO B 1 222 ? -16.453 5.906 6.539 1 87.75 222 PRO B N 1
ATOM 4635 C CA . PRO B 1 222 ? -17.875 6.297 6.594 1 87.75 222 PRO B CA 1
ATOM 4636 C C . PRO B 1 222 ? -18.219 7.07 7.863 1 87.75 222 PRO B C 1
ATOM 4638 O O . PRO B 1 222 ? -19.234 7.773 7.902 1 87.75 222 PRO B O 1
ATOM 4641 N N . ASP B 1 223 ? -17.422 6.969 8.805 1 85.94 223 ASP B N 1
ATOM 4642 C CA . ASP B 1 223 ? -17.672 7.586 10.102 1 85.94 223 ASP B CA 1
ATOM 4643 C C . ASP B 1 223 ? -17.531 9.102 10.023 1 85.94 223 ASP B C 1
ATOM 4645 O O . ASP B 1 223 ? -18.031 9.82 10.891 1 85.94 223 ASP B O 1
ATOM 4649 N N . LEU B 1 224 ? -16.875 9.625 9 1 87.38 224 LEU B N 1
ATOM 4650 C CA . LEU B 1 224 ? -16.578 11.047 8.93 1 87.38 224 LEU B CA 1
ATOM 4651 C C . LEU B 1 224 ? -17.859 11.867 8.766 1 87.38 224 LEU B C 1
ATOM 4653 O O . LEU B 1 224 ? -17.938 13 9.242 1 87.38 224 LEU B O 1
ATOM 4657 N N . ARG B 1 225 ? -18.797 11.305 8.148 1 88.38 225 ARG B N 1
ATOM 4658 C CA . ARG B 1 225 ? -20.031 12.039 7.949 1 88.38 225 ARG B CA 1
ATOM 4659 C C . ARG B 1 225 ? -20.719 12.336 9.281 1 88.38 225 ARG B C 1
ATOM 4661 O O . ARG B 1 225 ? -21.438 13.328 9.406 1 88.38 225 ARG B O 1
ATOM 4668 N N . LEU B 1 226 ? -20.5 11.484 10.227 1 85.25 226 LEU B N 1
ATOM 4669 C CA . LEU B 1 226 ? -21.094 11.68 11.539 1 85.25 226 LEU B CA 1
ATOM 4670 C C . LEU B 1 226 ? -20.406 12.82 12.281 1 85.25 226 LEU B C 1
ATOM 4672 O O . LEU B 1 226 ? -21.031 13.531 13.07 1 85.25 226 LEU B O 1
ATOM 4676 N N . ARG B 1 227 ? -19.172 13 11.992 1 84.5 227 ARG B N 1
ATOM 4677 C CA . ARG B 1 227 ? -18.359 14.016 12.664 1 84.5 227 ARG B CA 1
ATOM 4678 C C . ARG B 1 227 ? -18.5 15.359 11.969 1 84.5 227 ARG B C 1
ATOM 4680 O O . ARG B 1 227 ? -18.359 16.406 12.594 1 84.5 227 ARG B O 1
ATOM 4687 N N . TYR B 1 228 ? -18.688 15.312 10.68 1 89.31 228 TYR B N 1
ATOM 4688 C CA . TYR B 1 228 ? -18.781 16.516 9.859 1 89.31 228 TYR B CA 1
ATOM 4689 C C . TYR B 1 228 ? -20.172 16.625 9.227 1 89.31 228 TYR B C 1
ATOM 4691 O O . TYR B 1 228 ? -20.312 16.547 8.008 1 89.31 228 TYR B O 1
ATOM 4699 N N . ARG B 1 229 ? -21.094 16.875 10.133 1 85.5 229 ARG B N 1
ATOM 4700 C CA . ARG B 1 229 ? -22.438 17.031 9.617 1 85.5 229 ARG B CA 1
ATOM 4701 C C . ARG B 1 229 ? -22.547 18.25 8.711 1 85.5 229 ARG B C 1
ATOM 4703 O O . ARG B 1 229 ? -21.938 19.281 8.977 1 85.5 229 ARG B O 1
ATOM 4710 N N . SER B 1 230 ? -23.266 18.078 7.559 1 86.19 230 SER B N 1
ATOM 4711 C CA . SER B 1 230 ? -23.469 19.141 6.574 1 86.19 230 SER B CA 1
ATOM 4712 C C . SER B 1 230 ? -24.766 18.953 5.809 1 86.19 230 SER B C 1
ATOM 4714 O O . SER B 1 230 ? -25.422 17.906 5.938 1 86.19 230 SER B O 1
ATOM 4716 N N . GLU B 1 231 ? -25.125 19.984 5.145 1 84.94 231 GLU B N 1
ATOM 4717 C CA . GLU B 1 231 ? -26.312 19.906 4.301 1 84.94 231 GLU B CA 1
ATOM 4718 C C . GLU B 1 231 ? -26.234 18.734 3.336 1 84.94 231 GLU B C 1
ATOM 4720 O O . GLU B 1 231 ? -27.219 18.016 3.131 1 84.94 231 GLU B O 1
ATOM 4725 N N . ASN B 1 232 ? -25.125 18.594 2.781 1 90.19 232 ASN B N 1
ATOM 4726 C CA . ASN B 1 232 ? -24.828 17.406 1.973 1 90.19 232 ASN B CA 1
ATOM 4727 C C . ASN B 1 232 ? -23.938 16.422 2.729 1 90.19 232 ASN B C 1
ATOM 4729 O O . ASN B 1 232 ? -22.781 16.719 3.025 1 90.19 232 ASN B O 1
ATOM 4733 N N . PRO B 1 233 ? -24.469 15.258 2.949 1 89.31 233 PRO B N 1
ATOM 4734 C CA . PRO B 1 233 ? -23.75 14.289 3.783 1 89.31 233 PRO B CA 1
ATOM 4735 C C . PRO B 1 233 ? -22.391 13.898 3.207 1 89.31 233 PRO B C 1
ATOM 4737 O O . PRO B 1 233 ? -21.516 13.453 3.943 1 89.31 233 PRO B O 1
ATOM 4740 N N . ASP B 1 234 ? -22.172 14.156 1.935 1 93.44 234 ASP B N 1
ATOM 4741 C CA . ASP B 1 234 ? -20.938 13.695 1.303 1 93.44 234 ASP B CA 1
ATOM 4742 C C . ASP B 1 234 ? -19.906 14.828 1.222 1 93.44 234 ASP B C 1
ATOM 4744 O O . ASP B 1 234 ? -18.828 14.641 0.663 1 93.44 234 ASP B O 1
ATOM 4748 N N . ASP B 1 235 ? -20.156 15.977 1.819 1 94.94 235 ASP B N 1
ATOM 4749 C CA . ASP B 1 235 ? -19.297 17.156 1.671 1 94.94 235 ASP B CA 1
ATOM 4750 C C . ASP B 1 235 ? -17.906 16.875 2.217 1 94.94 235 ASP B C 1
ATOM 4752 O O . ASP B 1 235 ? -16.906 17.297 1.626 1 94.94 235 ASP B O 1
ATOM 4756 N N . ILE B 1 236 ? -17.875 16.188 3.301 1 95.75 236 ILE B N 1
ATOM 4757 C CA . ILE B 1 236 ? -16.562 15.969 3.904 1 95.75 236 ILE B CA 1
ATOM 4758 C C . ILE B 1 236 ? -15.719 15.086 2.99 1 95.75 236 ILE B C 1
ATOM 4760 O O . ILE B 1 236 ? -14.508 15.281 2.879 1 95.75 236 ILE B O 1
ATOM 4764 N N . TYR B 1 237 ? -16.297 14.109 2.303 1 95.75 237 TYR B N 1
ATOM 4765 C CA . TYR B 1 237 ? -15.578 13.227 1.397 1 95.75 237 TYR B CA 1
ATOM 4766 C C . TYR B 1 237 ? -15.133 13.969 0.145 1 95.75 237 TYR B C 1
ATOM 4768 O O . TYR B 1 237 ? -14 13.805 -0.311 1 95.75 237 TYR B O 1
ATOM 4776 N N . GLU B 1 238 ? -16.062 14.789 -0.356 1 95.56 238 GLU B N 1
ATOM 4777 C CA . GLU B 1 238 ? -15.695 15.664 -1.47 1 95.56 238 GLU B CA 1
ATOM 4778 C C . GLU B 1 238 ? -14.555 16.594 -1.09 1 95.56 238 GLU B C 1
ATOM 4780 O O . GLU B 1 238 ? -13.594 16.75 -1.85 1 95.56 238 GLU B O 1
ATOM 4785 N N . TYR B 1 239 ? -14.68 17.156 0.028 1 96.75 239 TYR B N 1
ATOM 4786 C CA . TYR B 1 239 ? -13.703 18.125 0.486 1 96.75 239 TYR B CA 1
ATOM 4787 C C . TYR B 1 239 ? -12.32 17.5 0.607 1 96.75 239 TYR B C 1
ATOM 4789 O O . TYR B 1 239 ? -11.344 18.016 0.058 1 96.75 239 TYR B O 1
ATOM 4797 N N . LEU B 1 240 ? -12.25 16.406 1.301 1 95.75 240 LEU B N 1
ATOM 4798 C CA . LEU B 1 240 ? -10.961 15.758 1.547 1 95.75 240 LEU B CA 1
ATOM 4799 C C . LEU B 1 240 ? -10.328 15.297 0.241 1 95.75 240 LEU B C 1
ATOM 4801 O O . LEU B 1 240 ? -9.109 15.406 0.059 1 95.75 240 LEU B O 1
ATOM 4805 N N . TYR B 1 241 ? -11.102 14.742 -0.651 1 95.44 241 TYR B N 1
ATOM 4806 C CA . TYR B 1 241 ? -10.57 14.32 -1.944 1 95.44 241 TYR B CA 1
ATOM 4807 C C . TYR B 1 241 ? -10.031 15.508 -2.727 1 95.44 241 TYR B C 1
ATOM 4809 O O . TYR B 1 241 ? -8.906 15.469 -3.225 1 95.44 241 TYR B O 1
ATOM 4817 N N . HIS B 1 242 ? -10.773 16.594 -2.787 1 95.94 242 HIS B N 1
ATOM 4818 C CA . HIS B 1 242 ? -10.43 17.719 -3.654 1 95.94 242 HIS B CA 1
ATOM 4819 C C . HIS B 1 242 ? -9.328 18.562 -3.041 1 95.94 242 HIS B C 1
ATOM 4821 O O . HIS B 1 242 ? -8.68 19.344 -3.744 1 95.94 242 HIS B O 1
ATOM 4827 N N . CYS B 1 243 ? -9.102 18.453 -1.748 1 96.69 243 CYS B N 1
ATOM 4828 C CA . CYS B 1 243 ? -7.93 19.078 -1.138 1 96.69 243 CYS B CA 1
ATOM 4829 C C . CYS B 1 243 ? -6.645 18.578 -1.79 1 96.69 243 CYS B C 1
ATOM 4831 O O . CYS B 1 243 ? -5.621 19.266 -1.759 1 96.69 243 CYS B O 1
ATOM 4833 N N . ASN B 1 244 ? -6.742 17.422 -2.402 1 95.12 244 ASN B N 1
ATOM 4834 C CA . ASN B 1 244 ? -5.523 16.75 -2.824 1 95.12 244 ASN B CA 1
ATOM 4835 C C . ASN B 1 244 ? -5.594 16.328 -4.289 1 95.12 244 ASN B C 1
ATOM 4837 O O . ASN B 1 244 ? -4.719 15.602 -4.777 1 95.12 244 ASN B O 1
ATOM 4841 N N . ALA B 1 245 ? -6.602 16.719 -4.988 1 93.75 245 ALA B N 1
ATOM 4842 C CA . ALA B 1 245 ? -6.832 16.281 -6.363 1 93.75 245 ALA B CA 1
ATOM 4843 C C . ALA B 1 245 ? -5.934 17.047 -7.34 1 93.75 245 ALA B C 1
ATOM 4845 O O . ALA B 1 245 ? -5.695 16.594 -8.461 1 93.75 245 ALA B O 1
ATOM 4846 N N . GLN B 1 246 ? -5.434 18.234 -6.91 1 92.12 246 GLN B N 1
ATOM 4847 C CA . GLN B 1 246 ? -4.602 19.062 -7.773 1 92.12 246 GLN B CA 1
ATOM 4848 C C . GLN B 1 246 ? -3.145 18.609 -7.742 1 92.12 246 GLN B C 1
ATOM 4850 O O . GLN B 1 246 ? -2.852 17.484 -7.336 1 92.12 246 GLN B O 1
ATOM 4855 N N . LYS B 1 247 ? -2.277 19.469 -8.328 1 93.62 247 LYS B N 1
ATOM 4856 C CA . LYS B 1 247 ? -0.851 19.156 -8.305 1 93.62 247 LYS B CA 1
ATOM 4857 C C . LYS B 1 247 ? -0.378 18.875 -6.879 1 93.62 247 LYS B C 1
ATOM 4859 O O . LYS B 1 247 ? -0.563 19.703 -5.98 1 93.62 247 LYS B O 1
ATOM 4864 N N . PRO B 1 248 ? 0.175 17.688 -6.664 1 95.75 248 PRO B N 1
ATOM 4865 C CA . PRO B 1 248 ? 0.416 17.219 -5.297 1 95.75 248 PRO B CA 1
ATOM 4866 C C . PRO B 1 248 ? 1.755 17.703 -4.738 1 95.75 248 PRO B C 1
ATOM 4868 O O . PRO B 1 248 ? 2.514 16.906 -4.176 1 95.75 248 PRO B O 1
ATOM 4871 N N . THR B 1 249 ? 2.029 19.047 -4.691 1 97.62 249 THR B N 1
ATOM 4872 C CA . THR B 1 249 ? 3.332 19.562 -4.281 1 97.62 249 THR B CA 1
ATOM 4873 C C . THR B 1 249 ? 3.518 19.406 -2.771 1 97.62 249 THR B C 1
ATOM 4875 O O . THR B 1 249 ? 4.605 19.062 -2.309 1 97.62 249 THR B O 1
ATOM 4878 N N . GLY B 1 250 ? 2.469 19.703 -1.969 1 97.75 250 GLY B N 1
ATOM 4879 C CA . GLY B 1 250 ? 2.547 19.469 -0.537 1 97.75 250 GLY B CA 1
ATOM 4880 C C . GLY B 1 250 ? 2.758 18.016 -0.185 1 97.75 250 GLY B C 1
ATOM 4881 O O . GLY B 1 250 ? 3.555 17.688 0.698 1 97.75 250 GLY B O 1
ATOM 4882 N N . GLU B 1 251 ? 2.068 17.172 -0.922 1 96.12 251 GLU B N 1
ATOM 4883 C CA . GLU B 1 251 ? 2.203 15.719 -0.741 1 96.12 251 GLU B CA 1
ATOM 4884 C C . GLU B 1 251 ? 3.619 15.258 -1.062 1 96.12 251 GLU B C 1
ATOM 4886 O O . GLU B 1 251 ? 4.18 14.414 -0.353 1 96.12 251 GLU B O 1
ATOM 4891 N N . THR B 1 252 ? 4.141 15.773 -2.133 1 96.44 252 THR B N 1
ATOM 4892 C CA . THR B 1 252 ? 5.5 15.43 -2.537 1 96.44 252 THR B CA 1
ATOM 4893 C C . THR B 1 252 ? 6.508 15.875 -1.484 1 96.44 252 THR B C 1
ATOM 4895 O O . THR B 1 252 ? 7.445 15.148 -1.163 1 96.44 252 THR B O 1
ATOM 4898 N N . ALA B 1 253 ? 6.301 17.047 -0.975 1 97.44 253 ALA B N 1
ATOM 4899 C CA . ALA B 1 253 ? 7.168 17.531 0.094 1 97.44 253 ALA B CA 1
ATOM 4900 C C . ALA B 1 253 ? 7.094 16.625 1.317 1 97.44 253 ALA B C 1
ATOM 4902 O O . ALA B 1 253 ? 8.125 16.25 1.885 1 97.44 253 ALA B O 1
ATOM 4903 N N . PHE B 1 254 ? 5.91 16.297 1.709 1 96.88 254 PHE B N 1
ATOM 4904 C CA . PHE B 1 254 ? 5.719 15.406 2.846 1 96.88 254 PHE B CA 1
ATOM 4905 C C . PHE B 1 254 ? 6.418 14.07 2.609 1 96.88 254 PHE B C 1
ATOM 4907 O O . PHE B 1 254 ? 7.121 13.57 3.488 1 96.88 254 PHE B O 1
ATOM 4914 N N . LYS B 1 255 ? 6.164 13.508 1.436 1 93.94 255 LYS B N 1
ATOM 4915 C CA . LYS B 1 255 ? 6.82 12.258 1.08 1 93.94 255 LYS B CA 1
ATOM 4916 C C . LYS B 1 255 ? 8.336 12.383 1.177 1 93.94 255 LYS B C 1
ATOM 4918 O O . LYS B 1 255 ? 9.016 11.484 1.686 1 93.94 255 LYS B O 1
ATOM 4923 N N . GLY B 1 256 ? 8.867 13.477 0.72 1 94.31 256 GLY B N 1
ATOM 4924 C CA . GLY B 1 256 ? 10.297 13.727 0.769 1 94.31 256 GLY B CA 1
ATOM 4925 C C . GLY B 1 256 ? 10.844 13.805 2.182 1 94.31 256 GLY B C 1
ATOM 4926 O O . GLY B 1 256 ? 12.039 13.602 2.404 1 94.31 256 GLY B O 1
ATOM 4927 N N . MET B 1 257 ? 9.977 14.039 3.102 1 96.25 257 MET B N 1
ATOM 4928 C CA . MET B 1 257 ? 10.391 14.172 4.496 1 96.25 257 MET B CA 1
ATOM 4929 C C . MET B 1 257 ? 10.109 12.891 5.27 1 96.25 257 MET B C 1
ATOM 4931 O O . MET B 1 257 ? 10.352 12.82 6.477 1 96.25 257 MET B O 1
ATOM 4935 N N . THR B 1 258 ? 9.594 11.898 4.629 1 91.88 258 THR B N 1
ATOM 4936 C CA . THR B 1 258 ? 9.094 10.703 5.301 1 91.88 258 THR B CA 1
ATOM 4937 C C . THR B 1 258 ? 9.891 9.477 4.875 1 91.88 258 THR B C 1
ATOM 4939 O O . THR B 1 258 ? 10.203 9.305 3.693 1 91.88 258 THR B O 1
ATOM 4942 N N . LEU B 1 259 ? 10.258 8.711 5.824 1 83.5 259 LEU B N 1
ATOM 4943 C CA . LEU B 1 259 ? 10.828 7.391 5.578 1 83.5 259 LEU B CA 1
ATOM 4944 C C . LEU B 1 259 ? 9.727 6.355 5.363 1 83.5 259 LEU B C 1
ATOM 4946 O O . LEU B 1 259 ? 8.57 6.602 5.695 1 83.5 259 LEU B O 1
ATOM 4950 N N . PRO B 1 260 ? 10.117 5.234 4.734 1 73.12 260 PRO B N 1
ATOM 4951 C CA . PRO B 1 260 ? 9.109 4.172 4.629 1 73.12 260 PRO B CA 1
ATOM 4952 C C . PRO B 1 260 ? 8.453 3.852 5.969 1 73.12 260 PRO B C 1
ATOM 4954 O O . PRO B 1 260 ? 9.109 3.895 7.012 1 73.12 260 PRO B O 1
ATOM 4957 N N . PHE B 1 261 ? 7.18 3.633 5.91 1 70.19 261 PHE B N 1
ATOM 4958 C CA . PHE B 1 261 ? 6.324 3.258 7.031 1 70.19 261 PHE B CA 1
ATOM 4959 C C . PHE B 1 261 ? 6.012 4.469 7.902 1 70.19 261 PHE B C 1
ATOM 4961 O O . PHE B 1 261 ? 5.652 4.32 9.07 1 70.19 261 PHE B O 1
ATOM 4968 N N . GLY B 1 262 ? 6.34 5.617 7.477 1 78.31 262 GLY B N 1
ATOM 4969 C CA . GLY B 1 262 ? 5.73 6.812 8.039 1 78.31 262 GLY B CA 1
ATOM 4970 C C . GLY B 1 262 ? 6.629 7.527 9.031 1 78.31 262 GLY B C 1
ATOM 4971 O O . GLY B 1 262 ? 6.184 8.438 9.727 1 78.31 262 GLY B O 1
ATOM 4972 N N . TRP B 1 263 ? 7.871 7.199 9.086 1 85.62 263 TRP B N 1
ATOM 4973 C CA . TRP B 1 263 ? 8.805 7.879 9.977 1 85.62 263 TRP B CA 1
ATOM 4974 C C . TRP B 1 263 ? 9.344 9.156 9.336 1 85.62 263 TRP B C 1
ATOM 4976 O O . TRP B 1 263 ? 9.5 9.219 8.117 1 85.62 263 TRP B O 1
ATOM 4986 N N . ALA B 1 264 ? 9.586 10.062 10.211 1 93.81 264 ALA B N 1
ATOM 4987 C CA . ALA B 1 264 ? 10.188 11.289 9.688 1 93.81 264 ALA B CA 1
ATOM 4988 C C . ALA B 1 264 ? 11.68 11.102 9.445 1 93.81 264 ALA B C 1
ATOM 4990 O O . ALA B 1 264 ? 12.375 10.477 10.25 1 93.81 264 ALA B O 1
ATOM 4991 N N . LYS B 1 265 ? 12.188 11.625 8.344 1 94.56 265 LYS B N 1
ATOM 4992 C CA . LYS B 1 265 ? 13.625 11.602 8.07 1 94.56 265 LYS B CA 1
ATOM 4993 C C . LYS B 1 265 ? 14.398 12.406 9.109 1 94.56 265 LYS B C 1
ATOM 4995 O O . LYS B 1 265 ? 15.531 12.07 9.453 1 94.56 265 LYS B O 1
ATOM 5000 N N . ARG B 1 266 ? 13.758 13.508 9.609 1 96.5 266 ARG B N 1
ATOM 5001 C CA . ARG B 1 266 ? 14.312 14.344 10.672 1 96.5 266 ARG B CA 1
ATOM 5002 C C . ARG B 1 266 ? 13.398 14.344 11.898 1 96.5 266 ARG B C 1
ATOM 5004 O O . ARG B 1 266 ? 12.664 15.305 12.133 1 96.5 266 ARG B O 1
ATOM 5011 N N . PRO B 1 267 ? 13.547 13.344 12.703 1 96.44 267 PRO B N 1
ATOM 5012 C CA . PRO B 1 267 ? 12.641 13.219 13.852 1 96.44 267 PRO B CA 1
ATOM 5013 C C . PRO B 1 267 ? 12.734 14.406 14.805 1 96.44 267 PRO B C 1
ATOM 5015 O O . PRO B 1 267 ? 13.82 14.938 15.039 1 96.44 267 PRO B O 1
ATOM 5018 N N . MET B 1 268 ? 11.609 14.789 15.305 1 97.62 268 MET B N 1
ATOM 5019 C CA . MET B 1 268 ? 11.523 15.992 16.125 1 97.62 268 MET B CA 1
ATOM 5020 C C . MET B 1 268 ? 12.109 15.742 17.516 1 97.62 268 MET B C 1
ATOM 5022 O O . MET B 1 268 ? 12.617 16.672 18.156 1 97.62 268 MET B O 1
ATOM 5026 N N . MET B 1 269 ? 12.148 14.547 17.938 1 94.81 269 MET B N 1
ATOM 5027 C CA . MET B 1 269 ? 12.625 14.227 19.281 1 94.81 269 MET B CA 1
ATOM 5028 C C . MET B 1 269 ? 14.078 14.656 19.453 1 94.81 269 MET B C 1
ATOM 5030 O O . MET B 1 269 ? 14.5 15 20.562 1 94.81 269 MET B O 1
ATOM 5034 N N . LYS B 1 270 ? 14.758 14.672 18.406 1 92.94 270 LYS B N 1
ATOM 5035 C CA . LYS B 1 270 ? 16.172 15 18.469 1 92.94 270 LYS B CA 1
ATOM 5036 C C . LYS B 1 270 ? 16.391 16.5 18.578 1 92.94 270 LYS B C 1
ATOM 5038 O O . LYS B 1 270 ? 17.469 16.953 18.984 1 92.94 270 LYS B O 1
ATOM 5043 N N . ARG B 1 271 ? 15.406 17.234 18.266 1 96.12 271 ARG B N 1
ATOM 5044 C CA . ARG B 1 271 ? 15.656 18.672 18.141 1 96.12 271 ARG B CA 1
ATOM 5045 C C . ARG B 1 271 ? 14.641 19.469 18.938 1 96.12 271 ARG B C 1
ATOM 5047 O O . ARG B 1 271 ? 14.844 20.672 19.172 1 96.12 271 ARG B O 1
ATOM 5054 N N . PHE B 1 272 ? 13.633 18.906 19.484 1 97.31 272 PHE B N 1
ATOM 5055 C CA . PHE B 1 272 ? 12.516 19.609 20.109 1 97.31 272 PHE B CA 1
ATOM 5056 C C . PHE B 1 272 ? 12.984 20.406 21.312 1 97.31 272 PHE B C 1
ATOM 5058 O O . PHE B 1 272 ? 12.5 21.516 21.547 1 97.31 272 PHE B O 1
ATOM 5065 N N . ASN B 1 273 ? 13.93 19.859 22.016 1 92.88 273 ASN B N 1
ATOM 5066 C CA . ASN B 1 273 ? 14.398 20.5 23.25 1 92.88 273 ASN B CA 1
ATOM 5067 C C . ASN B 1 273 ? 15.227 21.734 22.938 1 92.88 273 ASN B C 1
ATOM 5069 O O . ASN B 1 273 ? 15.594 22.484 23.859 1 92.88 273 ASN B O 1
ATOM 5073 N N . GLY B 1 274 ? 15.43 21.984 21.703 1 95.25 274 GLY B N 1
ATOM 5074 C CA . GLY B 1 274 ? 16.078 23.219 21.281 1 95.25 274 GLY B CA 1
ATOM 5075 C C . GLY B 1 274 ? 15.125 24.406 21.25 1 95.25 274 GLY B C 1
ATOM 5076 O O . GLY B 1 274 ? 15.57 25.547 21.141 1 95.25 274 GLY B O 1
ATOM 5077 N N . ILE B 1 275 ? 13.828 24.125 21.359 1 97.31 275 ILE B N 1
ATOM 5078 C CA . ILE B 1 275 ? 12.859 25.219 21.422 1 97.31 275 ILE B CA 1
ATOM 5079 C C . ILE B 1 275 ? 13.07 26 22.719 1 97.31 275 ILE B C 1
ATOM 5081 O O . ILE B 1 275 ? 13.25 25.422 23.781 1 97.31 275 ILE B O 1
ATOM 5085 N N . ASP B 1 276 ? 12.961 27.312 22.625 1 97.44 276 ASP B N 1
ATOM 5086 C CA . ASP B 1 276 ? 13.125 28.188 23.781 1 97.44 276 ASP B CA 1
ATOM 5087 C C . ASP B 1 276 ? 12.164 27.797 24.906 1 97.44 276 ASP B C 1
ATOM 5089 O O . ASP B 1 276 ? 10.984 27.562 24.656 1 97.44 276 ASP B O 1
ATOM 5093 N N . ASP B 1 277 ? 12.648 27.766 26.094 1 96.19 277 ASP B N 1
ATOM 5094 C CA . ASP B 1 277 ? 11.891 27.297 27.234 1 96.19 277 ASP B CA 1
ATOM 5095 C C . ASP B 1 277 ? 10.727 28.234 27.562 1 96.19 277 ASP B C 1
ATOM 5097 O O . ASP B 1 277 ? 9.805 27.859 28.281 1 96.19 277 ASP B O 1
ATOM 5101 N N . SER B 1 278 ? 10.789 29.359 27.062 1 96.44 278 SER B N 1
ATOM 5102 C CA . SER B 1 278 ? 9.734 30.328 27.312 1 96.44 278 SER B CA 1
ATOM 5103 C C . SER B 1 278 ? 8.469 30 26.531 1 96.44 278 SER B C 1
ATOM 5105 O O . SER B 1 278 ? 7.398 30.531 26.797 1 96.44 278 SER B O 1
ATOM 5107 N N . VAL B 1 279 ? 8.578 29.094 25.562 1 98.12 279 VAL B N 1
ATOM 5108 C CA . VAL B 1 279 ? 7.418 28.672 24.781 1 98.12 279 VAL B CA 1
ATOM 5109 C C . VAL B 1 279 ? 6.695 27.547 25.5 1 98.12 279 VAL B C 1
ATOM 5111 O O . VAL B 1 279 ? 7.188 26.422 25.547 1 98.12 279 VAL B O 1
ATOM 5114 N N . PRO B 1 280 ? 5.594 27.859 26.109 1 98.06 280 PRO B N 1
ATOM 5115 C CA . PRO B 1 280 ? 4.832 26.75 26.703 1 98.06 280 PRO B CA 1
ATOM 5116 C C . PRO B 1 280 ? 4.277 25.797 25.641 1 98.06 280 PRO B C 1
ATOM 5118 O O . PRO B 1 280 ? 3.881 26.234 24.562 1 98.06 280 PRO B O 1
ATOM 5121 N N . VAL B 1 281 ? 4.27 24.5 26.016 1 98.56 281 VAL B N 1
ATOM 5122 C CA . VAL B 1 281 ? 3.859 23.469 25.078 1 98.56 281 VAL B CA 1
ATOM 5123 C C . VAL B 1 281 ? 2.766 22.594 25.688 1 98.56 281 VAL B C 1
ATOM 5125 O O . VAL B 1 281 ? 2.842 22.234 26.875 1 98.56 281 VAL B O 1
ATOM 5128 N N . THR B 1 282 ? 1.743 22.359 24.969 1 98.5 282 THR B N 1
ATOM 5129 C CA . THR B 1 282 ? 0.738 21.375 25.328 1 98.5 282 THR B CA 1
ATOM 5130 C C . THR B 1 282 ? 0.566 20.328 24.219 1 98.5 282 THR B C 1
ATOM 5132 O O . THR B 1 282 ? 0.336 20.688 23.062 1 98.5 282 THR B O 1
ATOM 5135 N N . PHE B 1 283 ? 0.717 19.062 24.578 1 98.56 283 PHE B N 1
ATOM 5136 C CA . PHE B 1 283 ? 0.399 17.953 23.688 1 98.56 283 PHE B CA 1
ATOM 5137 C C . PHE B 1 283 ? -1.016 17.438 23.938 1 98.56 283 PHE B C 1
ATOM 5139 O O . PHE B 1 283 ? -1.442 17.312 25.094 1 98.56 283 PHE B O 1
ATOM 5146 N N . ILE B 1 284 ? -1.723 17.25 22.875 1 98.5 284 ILE B N 1
ATOM 5147 C CA . ILE B 1 284 ? -3.045 16.641 22.969 1 98.5 284 ILE B CA 1
ATOM 5148 C C . ILE B 1 284 ? -3.086 15.367 22.109 1 98.5 284 ILE B C 1
ATOM 5150 O O . ILE B 1 284 ? -2.848 15.422 20.906 1 98.5 284 ILE B O 1
ATOM 5154 N N . TYR B 1 285 ? -3.385 14.195 22.75 1 97.44 285 TYR B N 1
ATOM 5155 C CA . TYR B 1 285 ? -3.482 12.922 22.047 1 97.44 285 TYR B CA 1
ATOM 5156 C C . TYR B 1 285 ? -4.871 12.312 22.219 1 97.44 285 TYR B C 1
ATOM 5158 O O . TYR B 1 285 ? -5.562 12.586 23.188 1 97.44 285 TYR B O 1
ATOM 5166 N N . GLY B 1 286 ? -5.254 11.586 21.156 1 95.44 286 GLY B N 1
ATOM 5167 C CA . GLY B 1 286 ? -6.383 10.688 21.344 1 95.44 286 GLY B CA 1
ATOM 5168 C C . GLY B 1 286 ? -5.988 9.336 21.922 1 95.44 286 GLY B C 1
ATOM 5169 O O . GLY B 1 286 ? -4.98 8.758 21.516 1 95.44 286 GLY B O 1
ATOM 5170 N N . SER B 1 287 ? -6.789 8.828 22.812 1 92.75 287 SER B N 1
ATOM 5171 C CA . SER B 1 287 ? -6.469 7.555 23.453 1 92.75 287 SER B CA 1
ATOM 5172 C C . SER B 1 287 ? -6.512 6.402 22.453 1 92.75 287 SER B C 1
ATOM 5174 O O . SER B 1 287 ? -5.887 5.359 22.688 1 92.75 287 SER B O 1
ATOM 5176 N N . LYS B 1 288 ? -7.203 6.551 21.344 1 88 288 LYS B N 1
ATOM 5177 C CA . LYS B 1 288 ? -7.328 5.504 20.344 1 88 288 LYS B CA 1
ATOM 5178 C C . LYS B 1 288 ? -6.5 5.828 19.109 1 88 288 LYS B C 1
ATOM 5180 O O . LYS B 1 288 ? -6.695 5.23 18.047 1 88 288 LYS B O 1
ATOM 5185 N N . SER B 1 289 ? -5.641 6.801 19.266 1 91.25 289 SER B N 1
ATOM 5186 C CA . SER B 1 289 ? -4.793 7.219 18.156 1 91.25 289 SER B CA 1
ATOM 5187 C C . SER B 1 289 ? -3.713 6.18 17.875 1 91.25 289 SER B C 1
ATOM 5189 O O . SER B 1 289 ? -3.293 5.445 18.766 1 91.25 289 SER B O 1
ATOM 5191 N N . TRP B 1 290 ? -3.246 6.148 16.703 1 83.12 290 TRP B N 1
ATOM 5192 C CA . TRP B 1 290 ? -2.133 5.281 16.328 1 83.12 290 TRP B CA 1
ATOM 5193 C C . TRP B 1 290 ? -0.796 5.957 16.594 1 83.12 290 TRP B C 1
ATOM 5195 O O . TRP B 1 290 ? 0.261 5.34 16.453 1 83.12 290 TRP B O 1
ATOM 5205 N N . ILE B 1 291 ? -0.828 7.207 16.875 1 90.31 291 ILE B N 1
ATOM 5206 C CA . ILE B 1 291 ? 0.392 7.922 17.234 1 90.31 291 ILE B CA 1
ATOM 5207 C C . ILE B 1 291 ? 0.748 7.645 18.688 1 90.31 291 ILE B C 1
ATOM 5209 O O . ILE B 1 291 ? -0.098 7.773 19.578 1 90.31 291 ILE B O 1
ATOM 5213 N N . ASP B 1 292 ? 1.973 7.262 18.953 1 86.25 292 ASP B N 1
ATOM 5214 C CA . ASP B 1 292 ? 2.492 6.977 20.281 1 86.25 292 ASP B CA 1
ATOM 5215 C C . ASP B 1 292 ? 2.758 8.273 21.047 1 86.25 292 ASP B C 1
ATOM 5217 O O . ASP B 1 292 ? 3.545 9.109 20.609 1 86.25 292 ASP B O 1
ATOM 5221 N N . PRO B 1 293 ? 2.107 8.375 22.25 1 94.19 293 PRO B N 1
ATOM 5222 C CA . PRO B 1 293 ? 2.348 9.586 23.031 1 94.19 293 PRO B CA 1
ATOM 5223 C C . PRO B 1 293 ? 3.678 9.547 23.781 1 94.19 293 PRO B C 1
ATOM 5225 O O . PRO B 1 293 ? 4.055 10.531 24.422 1 94.19 293 PRO B O 1
ATOM 5228 N N . GLY B 1 294 ? 4.457 8.492 23.703 1 92.12 294 GLY B N 1
ATOM 5229 C CA . GLY B 1 294 ? 5.715 8.297 24.406 1 92.12 294 GLY B CA 1
ATOM 5230 C C . GLY B 1 294 ? 6.652 9.492 24.281 1 92.12 294 GLY B C 1
ATOM 5231 O O . GLY B 1 294 ? 7.105 10.031 25.297 1 92.12 294 GLY B O 1
ATOM 5232 N N . PRO B 1 295 ? 6.922 9.891 23.109 1 93.88 295 PRO B N 1
ATOM 5233 C CA . PRO B 1 295 ? 7.824 11.031 22.922 1 93.88 295 PRO B CA 1
ATOM 5234 C C . PRO B 1 295 ? 7.379 12.266 23.703 1 93.88 295 PRO B C 1
ATOM 5236 O O . PRO B 1 295 ? 8.219 13.008 24.234 1 93.88 295 PRO B O 1
ATOM 5239 N N . ALA B 1 296 ? 6.094 12.547 23.75 1 96.69 296 ALA B N 1
ATOM 5240 C CA . ALA B 1 296 ? 5.59 13.703 24.484 1 96.69 296 ALA B CA 1
ATOM 5241 C C . ALA B 1 296 ? 5.922 13.609 25.969 1 96.69 296 ALA B C 1
ATOM 5243 O O . ALA B 1 296 ? 6.32 14.594 26.594 1 96.69 296 ALA B O 1
ATOM 5244 N N . PHE B 1 297 ? 5.793 12.438 26.516 1 94.88 297 PHE B N 1
ATOM 5245 C CA . PHE B 1 297 ? 6.121 12.227 27.922 1 94.88 297 PHE B CA 1
ATOM 5246 C C . PHE B 1 297 ? 7.621 12.375 28.156 1 94.88 297 PHE B C 1
ATOM 5248 O O . PHE B 1 297 ? 8.047 12.883 29.188 1 94.88 297 PHE B O 1
ATOM 5255 N N . ASP B 1 298 ? 8.375 11.898 27.219 1 94.25 298 ASP B N 1
ATOM 5256 C CA . ASP B 1 298 ? 9.82 12.086 27.312 1 94.25 298 ASP B CA 1
ATOM 5257 C C . ASP B 1 298 ? 10.188 13.562 27.312 1 94.25 298 ASP B C 1
ATOM 5259 O O . ASP B 1 298 ? 11.023 13.992 28.125 1 94.25 298 ASP B O 1
ATOM 5263 N N . ILE B 1 299 ? 9.594 14.281 26.484 1 96.06 299 ILE B N 1
ATOM 5264 C CA . ILE B 1 299 ? 9.844 15.719 26.391 1 96.06 299 ILE B CA 1
ATOM 5265 C C . ILE B 1 299 ? 9.414 16.406 27.688 1 96.06 299 ILE B C 1
ATOM 5267 O O . ILE B 1 299 ? 10.125 17.266 28.203 1 96.06 299 ILE B O 1
ATOM 5271 N N . GLN B 1 300 ? 8.258 16.031 28.141 1 95.56 300 GLN B N 1
ATOM 5272 C CA . GLN B 1 300 ? 7.75 16.594 29.391 1 95.56 300 GLN B CA 1
ATOM 5273 C C . GLN B 1 300 ? 8.742 16.375 30.531 1 95.56 300 GLN B C 1
ATOM 5275 O O . GLN B 1 300 ? 8.953 17.266 31.359 1 95.56 300 GLN B O 1
ATOM 5280 N N . ALA B 1 301 ? 9.344 15.273 30.547 1 94.31 301 ALA B N 1
ATOM 5281 C CA . ALA B 1 301 ? 10.266 14.914 31.609 1 94.31 301 ALA B CA 1
ATOM 5282 C C . ALA B 1 301 ? 11.594 15.664 31.469 1 94.31 301 ALA B C 1
ATOM 5284 O O . ALA B 1 301 ? 12.258 15.953 32.469 1 94.31 301 ALA B O 1
ATOM 5285 N N . GLN B 1 302 ? 11.953 16.016 30.312 1 93.81 302 GLN B N 1
ATOM 5286 C CA . GLN B 1 302 ? 13.297 16.531 30.062 1 93.81 302 GLN B CA 1
ATOM 5287 C C . GLN B 1 302 ? 13.305 18.047 29.969 1 93.81 302 GLN B C 1
ATOM 5289 O O . GLN B 1 302 ? 14.297 18.688 30.328 1 93.81 302 GLN B O 1
ATOM 5294 N N . ARG B 1 303 ? 12.281 18.609 29.5 1 93.81 303 ARG B N 1
ATOM 5295 C CA . ARG B 1 303 ? 12.25 20.031 29.219 1 93.81 303 ARG B CA 1
ATOM 5296 C C . ARG B 1 303 ? 12.031 20.844 30.5 1 93.81 303 ARG B C 1
ATOM 5298 O O . ARG B 1 303 ? 11.25 20.438 31.359 1 93.81 303 ARG B O 1
ATOM 5305 N N . ASN B 1 304 ? 12.688 21.984 30.562 1 91.75 304 ASN B N 1
ATOM 5306 C CA . ASN B 1 304 ? 12.531 22.875 31.703 1 91.75 304 ASN B CA 1
ATOM 5307 C C . ASN B 1 304 ? 11.305 23.766 31.562 1 91.75 304 ASN B C 1
ATOM 5309 O O . ASN B 1 304 ? 10.734 24.203 32.562 1 91.75 304 ASN B O 1
ATOM 5313 N N . GLY B 1 305 ? 10.922 24.047 30.359 1 92.81 305 GLY B N 1
ATOM 5314 C CA . GLY B 1 305 ? 9.742 24.859 30.109 1 92.81 305 GLY B CA 1
ATOM 5315 C C . GLY B 1 305 ? 8.445 24.109 30.359 1 92.81 305 GLY B C 1
ATOM 5316 O O . GLY B 1 305 ? 8.445 22.906 30.594 1 92.81 305 GLY B O 1
ATOM 5317 N N . HIS B 1 306 ? 7.398 24.844 30.359 1 94.94 306 HIS B N 1
ATOM 5318 C CA . HIS B 1 306 ? 6.082 24.266 30.594 1 94.94 306 HIS B CA 1
ATOM 5319 C C . HIS B 1 306 ? 5.711 23.281 29.5 1 94.94 306 HIS B C 1
ATOM 5321 O O . HIS B 1 306 ? 5.738 23.625 28.312 1 94.94 306 HIS B O 1
ATOM 5327 N N . VAL B 1 307 ? 5.395 22.047 29.906 1 97.06 307 VAL B N 1
ATOM 5328 C CA . VAL B 1 307 ? 4.879 21.031 28.984 1 97.06 307 VAL B CA 1
ATOM 5329 C C . VAL B 1 307 ? 3.701 20.312 29.625 1 97.06 307 VAL B C 1
ATOM 5331 O O . VAL B 1 307 ? 3.811 19.812 30.75 1 97.06 307 VAL B O 1
ATOM 5334 N N . ASP B 1 308 ? 2.621 20.359 28.969 1 96.81 308 ASP B N 1
ATOM 5335 C CA . ASP B 1 308 ? 1.434 19.609 29.375 1 96.81 308 ASP B CA 1
ATOM 5336 C C . ASP B 1 308 ? 1.058 18.547 28.344 1 96.81 308 ASP B C 1
ATOM 5338 O O . ASP B 1 308 ? 1.171 18.781 27.141 1 96.81 308 ASP B O 1
ATOM 5342 N N . VAL B 1 309 ? 0.717 17.328 28.844 1 97.31 309 VAL B N 1
ATOM 5343 C CA . VAL B 1 309 ? 0.265 16.25 27.953 1 97.31 309 VAL B CA 1
ATOM 5344 C C . VAL B 1 309 ? -1.164 15.859 28.312 1 97.31 309 VAL B C 1
ATOM 5346 O O . VAL B 1 309 ? -1.433 15.438 29.453 1 97.31 309 VAL B O 1
ATOM 5349 N N . GLN B 1 310 ? -2.012 16.031 27.344 1 97 310 GLN B N 1
ATOM 5350 C CA . GLN B 1 310 ? -3.424 15.711 27.516 1 97 310 GLN B CA 1
ATOM 5351 C C . GLN B 1 310 ? -3.824 14.523 26.641 1 97 310 GLN B C 1
ATOM 5353 O O . GLN B 1 310 ? -3.521 14.5 25.438 1 97 310 GLN B O 1
ATOM 5358 N N . ILE B 1 311 ? -4.5 13.555 27.281 1 96.69 311 ILE B N 1
ATOM 5359 C CA . ILE B 1 311 ? -5.055 12.43 26.547 1 96.69 311 ILE B CA 1
ATOM 5360 C C . ILE B 1 311 ? -6.582 12.5 26.547 1 96.69 311 ILE B C 1
ATOM 5362 O O . ILE B 1 311 ? -7.203 12.516 27.609 1 96.69 311 ILE B O 1
ATOM 5366 N N . ILE B 1 312 ? -7.117 12.625 25.438 1 96.38 312 ILE B N 1
ATOM 5367 C CA . ILE B 1 312 ? -8.57 12.664 25.344 1 96.38 312 ILE B CA 1
ATOM 5368 C C . ILE B 1 312 ? -9.109 11.258 25.078 1 96.38 312 ILE B C 1
ATOM 5370 O O . ILE B 1 312 ? -8.844 10.672 24.031 1 96.38 312 ILE B O 1
ATOM 5374 N N . ARG B 1 313 ? -9.938 10.781 25.953 1 94 313 ARG B N 1
ATOM 5375 C CA . ARG B 1 313 ? -10.469 9.43 25.906 1 94 313 ARG B CA 1
ATOM 5376 C C . ARG B 1 313 ? -11.453 9.258 24.75 1 94 313 ARG B C 1
ATOM 5378 O O . ARG B 1 313 ? -12.312 10.117 24.547 1 94 313 ARG B O 1
ATOM 5385 N N . GLY B 1 314 ? -11.32 8.164 24.031 1 91.5 314 GLY B N 1
ATOM 5386 C CA . GLY B 1 314 ? -12.266 7.797 22.984 1 91.5 314 GLY B CA 1
ATOM 5387 C C . GLY B 1 314 ? -11.938 8.422 21.641 1 91.5 314 GLY B C 1
ATOM 5388 O O . GLY B 1 314 ? -12.5 8.023 20.609 1 91.5 314 GLY B O 1
ATOM 5389 N N . ALA B 1 315 ? -11.016 9.336 21.641 1 93.69 315 ALA B N 1
ATOM 5390 C CA . ALA B 1 315 ? -10.664 10 20.391 1 93.69 315 ALA B CA 1
ATOM 5391 C C . ALA B 1 315 ? -9.523 9.281 19.672 1 93.69 315 ALA B C 1
ATOM 5393 O O . ALA B 1 315 ? -8.648 8.695 20.328 1 93.69 315 ALA B O 1
ATOM 5394 N N . GLY B 1 316 ? -9.57 9.305 18.359 1 91.69 316 GLY B N 1
ATOM 5395 C CA . GLY B 1 316 ? -8.477 8.789 17.547 1 91.69 316 GLY B CA 1
ATOM 5396 C C . GLY B 1 316 ? -7.512 9.867 17.094 1 91.69 316 GLY B C 1
ATOM 5397 O O . GLY B 1 316 ? -7.262 10.828 17.812 1 91.69 316 GLY B O 1
ATOM 5398 N N . HIS B 1 317 ? -6.922 9.664 15.891 1 92 317 HIS B N 1
ATOM 5399 C CA . HIS B 1 317 ? -5.898 10.555 15.367 1 92 317 HIS B CA 1
ATOM 5400 C C . HIS B 1 317 ? -6.457 11.953 15.125 1 92 317 HIS B C 1
ATOM 5402 O O . HIS B 1 317 ? -5.73 12.945 15.234 1 92 317 HIS B O 1
ATOM 5408 N N . HIS B 1 318 ? -7.688 12.016 14.82 1 93.94 318 HIS B N 1
ATOM 5409 C CA . HIS B 1 318 ? -8.344 13.297 14.602 1 93.94 318 HIS B CA 1
ATOM 5410 C C . HIS B 1 318 ? -9.133 13.727 15.828 1 93.94 318 HIS B C 1
ATOM 5412 O O . HIS B 1 318 ? -10.359 13.875 15.773 1 93.94 318 HIS B O 1
ATOM 5418 N N . VAL B 1 319 ? -8.422 14.102 16.797 1 95.88 319 VAL B N 1
ATOM 5419 C CA . VAL B 1 319 ? -8.953 14.398 18.125 1 95.88 319 VAL B CA 1
ATOM 5420 C C . VAL B 1 319 ? -10.008 15.5 18.031 1 95.88 319 VAL B C 1
ATOM 5422 O O . VAL B 1 319 ? -11.078 15.391 18.625 1 95.88 319 VAL B O 1
ATOM 5425 N N . TYR B 1 320 ? -9.758 16.516 17.266 1 96.38 320 TYR B N 1
ATOM 5426 C CA . TYR B 1 320 ? -10.609 17.688 17.141 1 96.38 320 TYR B CA 1
ATOM 5427 C C . TYR B 1 320 ? -11.938 17.344 16.484 1 96.38 320 TYR B C 1
ATOM 5429 O O . TYR B 1 320 ? -12.922 18.062 16.641 1 96.38 320 TYR B O 1
ATOM 5437 N N . ALA B 1 321 ? -11.93 16.266 15.727 1 93.31 321 ALA B N 1
ATOM 5438 C CA . ALA B 1 321 ? -13.156 15.82 15.055 1 93.31 321 ALA B CA 1
ATOM 5439 C C . ALA B 1 321 ? -13.859 14.734 15.867 1 93.31 321 ALA B C 1
ATOM 5441 O O . ALA B 1 321 ? -15.086 14.688 15.93 1 93.31 321 ALA B O 1
ATOM 5442 N N . ASP B 1 322 ? -13.141 13.898 16.531 1 93 322 ASP B N 1
ATOM 5443 C CA . ASP B 1 322 ? -13.688 12.766 17.266 1 93 322 ASP B CA 1
ATOM 5444 C C . ASP B 1 322 ? -14.312 13.219 18.594 1 93 322 ASP B C 1
ATOM 5446 O O . ASP B 1 322 ? -15.305 12.641 19.031 1 93 322 ASP B O 1
ATOM 5450 N N . ALA B 1 323 ? -13.688 14.172 19.203 1 94.5 323 ALA B N 1
ATOM 5451 C CA . ALA B 1 323 ? -14.148 14.719 20.484 1 94.5 323 ALA B CA 1
ATOM 5452 C C . ALA B 1 323 ? -14.016 16.234 20.5 1 94.5 323 ALA B C 1
ATOM 5454 O O . ALA B 1 323 ? -13.273 16.781 21.312 1 94.5 323 ALA B O 1
ATOM 5455 N N . PRO B 1 324 ? -14.867 16.891 19.719 1 95 324 PRO B N 1
ATOM 5456 C CA . PRO B 1 324 ? -14.703 18.344 19.547 1 95 324 PRO B CA 1
ATOM 5457 C C . PRO B 1 324 ? -14.883 19.109 20.859 1 95 324 PRO B C 1
ATOM 5459 O O . PRO B 1 324 ? -14.141 20.062 21.125 1 95 324 PRO B O 1
ATOM 5462 N N . ASP B 1 325 ? -15.82 18.703 21.672 1 94.75 325 ASP B N 1
ATOM 5463 C CA . ASP B 1 325 ? -16.078 19.438 22.906 1 94.75 325 ASP B CA 1
ATOM 5464 C C . ASP B 1 325 ? -14.875 19.375 23.844 1 94.75 325 ASP B C 1
ATOM 5466 O O . ASP B 1 325 ? -14.445 20.391 24.375 1 94.75 325 ASP B O 1
ATOM 5470 N N . ALA B 1 326 ? -14.375 18.156 24.016 1 95.81 326 ALA B N 1
ATOM 5471 C CA . ALA B 1 326 ? -13.219 17.984 24.891 1 95.81 326 ALA B CA 1
ATOM 5472 C C . ALA B 1 326 ? -12 18.719 24.344 1 95.81 326 ALA B C 1
ATOM 5474 O O . ALA B 1 326 ? -11.266 19.359 25.094 1 95.81 326 ALA B O 1
ATOM 5475 N N . PHE B 1 327 ? -11.844 18.609 23.109 1 97.38 327 PHE B N 1
ATOM 5476 C CA . PHE B 1 327 ? -10.734 19.297 22.453 1 97.38 327 PHE B CA 1
ATOM 5477 C C . PHE B 1 327 ? -10.852 20.797 22.625 1 97.38 327 PHE B C 1
ATOM 5479 O O . PHE B 1 327 ? -9.891 21.453 23.031 1 97.38 327 PHE B O 1
ATOM 5486 N N . ASN B 1 328 ? -12 21.375 22.297 1 96.75 328 ASN B N 1
ATOM 5487 C CA . ASN B 1 328 ? -12.234 22.812 22.422 1 96.75 328 ASN B CA 1
ATOM 5488 C C . ASN B 1 328 ? -11.984 23.297 23.859 1 96.75 328 ASN B C 1
ATOM 5490 O O . ASN B 1 328 ? -11.422 24.375 24.062 1 96.75 328 ASN B O 1
ATOM 5494 N N . GLU B 1 329 ? -12.383 22.531 24.734 1 96 329 GLU B N 1
ATOM 5495 C CA . GLU B 1 329 ? -12.211 22.891 26.141 1 96 329 GLU B CA 1
ATOM 5496 C C . GLU B 1 329 ? -10.734 23.031 26.5 1 96 329 GLU B C 1
ATOM 5498 O O . GLU B 1 329 ? -10.352 23.969 27.203 1 96 329 GLU B O 1
ATOM 5503 N N . VAL B 1 330 ? -9.938 22.109 26.016 1 96.69 330 VAL B N 1
ATOM 5504 C CA . VAL B 1 330 ? -8.508 22.156 26.312 1 96.69 330 VAL B CA 1
ATOM 5505 C C . VAL B 1 330 ? -7.895 23.406 25.703 1 96.69 330 VAL B C 1
ATOM 5507 O O . VAL B 1 330 ? -7.164 24.141 26.375 1 96.69 330 VAL B O 1
ATOM 5510 N N . VAL B 1 331 ? -8.211 23.703 24.484 1 97.75 331 VAL B N 1
ATOM 5511 C CA . VAL B 1 331 ? -7.637 24.859 23.797 1 97.75 331 VAL B CA 1
ATOM 5512 C C . VAL B 1 331 ? -8.117 26.141 24.469 1 97.75 331 VAL B C 1
ATOM 5514 O O . VAL B 1 331 ? -7.316 27.047 24.734 1 97.75 331 VAL B O 1
ATOM 5517 N N . GLU B 1 332 ? -9.391 26.172 24.797 1 95.5 332 GLU B N 1
ATOM 5518 C CA . GLU B 1 332 ? -9.953 27.359 25.438 1 95.5 332 GLU B CA 1
ATOM 5519 C C . GLU B 1 332 ? -9.312 27.609 26.797 1 95.5 332 GLU B C 1
ATOM 5521 O O . GLU B 1 332 ? -9.047 28.766 27.156 1 95.5 332 GLU B O 1
ATOM 5526 N N . SER B 1 333 ? -9.109 26.547 27.516 1 94.69 333 SER B N 1
ATOM 5527 C CA . SER B 1 333 ? -8.508 26.688 28.828 1 94.69 333 SER B CA 1
ATOM 5528 C C . SER B 1 333 ? -7.102 27.266 28.75 1 94.69 333 SER B C 1
ATOM 5530 O O . SER B 1 333 ? -6.672 28.016 29.625 1 94.69 333 SER B O 1
ATOM 5532 N N . ILE B 1 334 ? -6.395 26.922 27.75 1 95.69 334 ILE B N 1
ATOM 5533 C CA . ILE B 1 334 ? -5.039 27.406 27.547 1 95.69 334 ILE B CA 1
ATOM 5534 C C . ILE B 1 334 ? -5.074 28.906 27.203 1 95.69 334 ILE B C 1
ATOM 5536 O O . ILE B 1 334 ? -4.277 29.688 27.734 1 95.69 334 ILE B O 1
ATOM 5540 N N . VAL B 1 335 ? -6.031 29.312 26.438 1 94.94 335 VAL B N 1
ATOM 5541 C CA . VAL B 1 335 ? -6.102 30.672 25.922 1 94.94 335 VAL B CA 1
ATOM 5542 C C . VAL B 1 335 ? -6.656 31.594 27 1 94.94 335 VAL B C 1
ATOM 5544 O O . VAL B 1 335 ? -6.176 32.719 27.172 1 94.94 335 VAL B O 1
ATOM 5547 N N . THR B 1 336 ? -7.641 31.141 27.75 1 89.5 336 THR B N 1
ATOM 5548 C CA . THR B 1 336 ? -8.336 32 28.688 1 89.5 336 THR B CA 1
ATOM 5549 C C . THR B 1 336 ? -7.727 31.875 30.094 1 89.5 336 THR B C 1
ATOM 5551 O O . THR B 1 336 ? -7.941 32.719 30.953 1 89.5 336 THR B O 1
ATOM 5554 N N . GLY B 1 337 ? -7.043 30.812 30.344 1 85.25 337 GLY B N 1
ATOM 5555 C CA . GLY B 1 337 ? -6.52 30.547 31.672 1 85.25 337 GLY B CA 1
ATOM 5556 C C . GLY B 1 337 ? -7.559 29.969 32.625 1 85.25 337 GLY B C 1
ATOM 5557 O O . GLY B 1 337 ? -7.293 29.797 33.812 1 85.25 337 GLY B O 1
ATOM 5558 N N . GLU B 1 338 ? -8.727 29.703 32.125 1 74.81 338 GLU B N 1
ATOM 5559 C CA . GLU B 1 338 ? -9.812 29.203 32.969 1 74.81 338 GLU B CA 1
ATOM 5560 C C . GLU B 1 338 ? -9.672 27.703 33.219 1 74.81 338 GLU B C 1
ATOM 5562 O O . GLU B 1 338 ? -9.062 26.984 32.406 1 74.81 338 GLU B O 1
ATOM 5567 N N . LYS B 1 339 ? -10.148 27.219 34.594 1 68.94 339 LYS B N 1
ATOM 5568 C CA . LYS B 1 339 ? -10.078 25.828 35 1 68.94 339 LYS B CA 1
ATOM 5569 C C . LYS B 1 339 ? -10.938 24.938 34.094 1 68.94 339 LYS B C 1
ATOM 5571 O O . LYS B 1 339 ? -11.984 25.359 33.625 1 68.94 339 LYS B O 1
ATOM 5576 N N . ARG B 1 340 ? -10.406 23.625 33.656 1 66.31 340 ARG B N 1
ATOM 5577 C CA . ARG B 1 340 ? -11.031 22.656 32.781 1 66.31 340 ARG B CA 1
ATOM 5578 C C . ARG B 1 340 ? -12.086 21.844 33.531 1 66.31 340 ARG B C 1
ATOM 5580 O O . ARG B 1 340 ? -11.984 21.656 34.75 1 66.31 340 ARG B O 1
ATOM 5587 N N . SER B 1 341 ? -13.062 21.516 32.844 1 55.59 341 SER B N 1
ATOM 5588 C CA . SER B 1 341 ? -14.008 20.562 33.406 1 55.59 341 SER B CA 1
ATOM 5589 C C . SER B 1 341 ? -13.414 19.156 33.438 1 55.59 341 SER B C 1
ATOM 5591 O O . SER B 1 341 ? -12.461 18.859 32.719 1 55.59 341 SER B O 1
ATOM 5593 N N . SER B 1 342 ? -13.641 18.094 34.344 1 48.53 342 SER B N 1
ATOM 5594 C CA . SER B 1 342 ? -13.133 16.797 34.781 1 48.53 342 SER B CA 1
ATOM 5595 C C . SER B 1 342 ? -12.883 15.875 33.594 1 48.53 342 SER B C 1
ATOM 5597 O O . SER B 1 342 ? -12.352 14.773 33.75 1 48.53 342 SER B O 1
ATOM 5599 N N . ALA B 1 343 ? -13.281 15.914 32.375 1 48.06 343 ALA B N 1
ATOM 5600 C CA . ALA B 1 343 ? -13.242 14.766 31.469 1 48.06 343 ALA B CA 1
ATOM 5601 C C . ALA B 1 343 ? -11.859 14.609 30.844 1 48.06 343 ALA B C 1
ATOM 5603 O O . ALA B 1 343 ? -11.641 13.695 30.047 1 48.06 343 ALA B O 1
ATOM 5604 N N . VAL B 1 344 ? -11.023 15.531 31.156 1 54.16 344 VAL B N 1
ATOM 5605 C CA . VAL B 1 344 ? -9.703 15.5 30.531 1 54.16 344 VAL B CA 1
ATOM 5606 C C . VAL B 1 344 ? -8.648 15.125 31.562 1 54.16 344 VAL B C 1
ATOM 5608 O O . VAL B 1 344 ? -8.594 15.711 32.656 1 54.16 344 VAL B O 1
ATOM 5611 N N . GLU B 1 345 ? -8.086 13.898 31.406 1 50.12 345 GLU B N 1
ATOM 5612 C CA . GLU B 1 345 ? -6.984 13.547 32.281 1 50.12 345 GLU B CA 1
ATOM 5613 C C . GLU B 1 345 ? -5.711 14.297 31.922 1 50.12 345 GLU B C 1
ATOM 5615 O O . GLU B 1 345 ? -5.277 14.258 30.766 1 50.12 345 GLU B O 1
ATOM 5620 N N . SER B 1 346 ? -5.406 15.312 32.688 1 54 346 SER B N 1
ATOM 5621 C CA . SER B 1 346 ? -4.188 16.094 32.5 1 54 346 SER B CA 1
ATOM 5622 C C . SER B 1 346 ? -3.043 15.531 33.344 1 54 346 SER B C 1
ATOM 5624 O O . SER B 1 346 ? -3.242 15.156 34.5 1 54 346 SER B O 1
ATOM 5626 N N . GLN B 1 347 ? -1.919 15.047 32.75 1 44.84 347 GLN B N 1
ATOM 5627 C CA . GLN B 1 347 ? -0.7 14.797 33.531 1 44.84 347 GLN B CA 1
ATOM 5628 C C . GLN B 1 347 ? 0.24 16 33.469 1 44.84 347 GLN B C 1
ATOM 5630 O O . GLN B 1 347 ? 0.808 16.297 32.406 1 44.84 347 GLN B O 1
ATOM 5635 N N . VAL B 1 348 ? -0.035 17.047 34.375 1 48.72 348 VAL B N 1
ATOM 5636 C CA . VAL B 1 348 ? 0.834 18.203 34.5 1 48.72 348 VAL B CA 1
ATOM 5637 C C . VAL B 1 348 ? 2.029 17.875 35.406 1 48.72 348 VAL B C 1
ATOM 5639 O O . VAL B 1 348 ? 1.879 17.234 36.438 1 48.72 348 VAL B O 1
ATOM 5642 N N . THR B 1 349 ? 3.363 18.016 35.219 1 41.88 349 THR B N 1
ATOM 5643 C CA . THR B 1 349 ? 4.453 18.031 36.188 1 41.88 349 THR B CA 1
ATOM 5644 C C . THR B 1 349 ? 4.453 19.344 36.969 1 41.88 349 THR B C 1
ATOM 5646 O O . THR B 1 349 ? 4.57 20.422 36.375 1 41.88 349 THR B O 1
ATOM 5649 N N . SER B 1 350 ? 3.783 19.5 38.219 1 35.94 350 SER B N 1
ATOM 5650 C CA . SER B 1 350 ? 3.908 20.609 39.156 1 35.94 350 SER B CA 1
ATOM 5651 C C . SER B 1 350 ? 5.363 20.844 39.531 1 35.94 350 SER B C 1
ATOM 5653 O O . SER B 1 350 ? 6.16 19.906 39.594 1 35.94 350 SER B O 1
ATOM 5655 N N . GLU B 1 351 ? 5.918 22.078 39.719 1 32.12 351 GLU B N 1
ATOM 5656 C CA . GLU B 1 351 ? 7.109 22.562 40.406 1 32.12 351 GLU B CA 1
ATOM 5657 C C . GLU B 1 351 ? 7.121 22.109 41.875 1 32.12 351 GLU B C 1
ATOM 5659 O O . GLU B 1 351 ? 6.074 22.047 42.531 1 32.12 351 GLU B O 1
ATOM 5664 N N . LYS B 1 352 ? 8.281 21.578 42.5 1 34.62 352 LYS B N 1
ATOM 5665 C CA . LYS B 1 352 ? 8.758 21.438 43.875 1 34.62 352 LYS B CA 1
ATOM 5666 C C . LYS B 1 352 ? 8.617 22.75 44.625 1 34.62 352 LYS B C 1
ATOM 5668 O O . LYS B 1 352 ? 9.227 23.766 44.281 1 34.62 352 LYS B O 1
ATOM 5673 N N . GLN B 1 353 ? 7.559 23.203 45.375 1 26.7 353 GLN B N 1
ATOM 5674 C CA . GLN B 1 353 ? 7.59 24.188 46.438 1 26.7 353 GLN B CA 1
ATOM 5675 C C . GLN B 1 353 ? 8.727 23.891 47.438 1 26.7 353 GLN B C 1
ATOM 5677 O O . GLN B 1 353 ? 8.836 22.781 47.938 1 26.7 353 GLN B O 1
ATOM 5682 N N . SER B 1 354 ? 9.969 24.656 47.438 1 31.95 354 SER B N 1
ATOM 5683 C CA . SER B 1 354 ? 11.039 24.766 48.406 1 31.95 354 SER B CA 1
ATOM 5684 C C . SER B 1 354 ? 10.484 25 49.812 1 31.95 354 SER B C 1
ATOM 5686 O O . SER B 1 354 ? 9.891 26.047 50.094 1 31.95 354 SER B O 1
ATOM 5688 N N . ASP B 1 355 ? 9.945 24.109 50.531 1 29.77 355 ASP B N 1
ATOM 5689 C CA . ASP B 1 355 ? 9.75 24.172 52 1 29.77 355 ASP B CA 1
ATOM 5690 C C . ASP B 1 355 ? 11.039 24.531 52.719 1 29.77 355 ASP B C 1
ATOM 5692 O O . ASP B 1 355 ? 12.039 23.812 52.625 1 29.77 355 ASP B O 1
ATOM 5696 N N . GLU B 1 356 ? 11.383 25.906 52.938 1 31 356 GLU B N 1
ATOM 5697 C CA . GLU B 1 356 ? 12.289 26.5 53.906 1 31 356 GLU B CA 1
ATOM 5698 C C . GLU B 1 356 ? 12.172 25.828 55.281 1 31 356 GLU B C 1
ATOM 5700 O O . GLU B 1 356 ? 11.086 25.766 55.844 1 31 356 GLU B O 1
ATOM 5705 N N . GLU B 1 357 ? 13.008 24.734 55.531 1 33.06 357 GLU B N 1
ATOM 5706 C CA . GLU B 1 357 ? 13.359 24.188 56.844 1 33.06 357 GLU B CA 1
ATOM 5707 C C . GLU B 1 357 ? 13.766 25.297 57.812 1 33.06 357 GLU B C 1
ATOM 5709 O O . GLU B 1 357 ? 14.75 26 57.594 1 33.06 357 GLU B O 1
ATOM 5714 N N . GLU B 1 358 ? 12.867 26.031 58.469 1 27.55 358 GLU B N 1
ATOM 5715 C CA . GLU B 1 358 ? 13.117 26.75 59.719 1 27.55 358 GLU B CA 1
ATOM 5716 C C . GLU B 1 358 ? 13.781 25.844 60.75 1 27.55 358 GLU B C 1
ATOM 5718 O O . GLU B 1 358 ? 13.148 24.922 61.25 1 27.55 358 GLU B O 1
ATOM 5723 N N . VAL B 1 359 ? 15.109 25.453 60.438 1 33.94 359 VAL B N 1
ATOM 5724 C CA . VAL B 1 359 ? 15.922 24.938 61.531 1 33.94 359 VAL B CA 1
ATOM 5725 C C . VAL B 1 359 ? 15.82 25.875 62.75 1 33.94 359 VAL B C 1
ATOM 5727 O O . VAL B 1 359 ? 16.078 27.078 62.625 1 33.94 359 VAL B O 1
ATOM 5730 N N . PRO B 1 360 ? 15.148 25.469 63.844 1 31.67 360 PRO B N 1
ATOM 5731 C CA . PRO B 1 360 ? 15.109 26.156 65.125 1 31.67 360 PRO B CA 1
ATOM 5732 C C . PRO B 1 360 ? 16.5 26.484 65.625 1 31.67 360 PRO B C 1
ATOM 5734 O O . PRO B 1 360 ? 17.469 25.781 65.312 1 31.67 360 PRO B O 1
ATOM 5737 N N . GLN B 1 361 ? 16.969 27.781 65.938 1 34.41 361 GLN B N 1
ATOM 5738 C CA . GLN B 1 361 ? 18.125 28.281 66.688 1 34.41 361 GLN B CA 1
ATOM 5739 C C . GLN B 1 361 ? 18.344 27.5 68 1 34.41 361 GLN B C 1
ATOM 5741 O O . GLN B 1 361 ? 17.406 27.312 68.75 1 34.41 361 GLN B O 1
ATOM 5746 N N . PRO B 1 362 ? 19.391 26.578 68 1 27.16 362 PRO B N 1
ATOM 5747 C CA . PRO B 1 362 ? 19.734 26.531 69.438 1 27.16 362 PRO B CA 1
ATOM 5748 C C . PRO B 1 362 ? 20.266 27.859 69.938 1 27.16 362 PRO B C 1
ATOM 5750 O O . PRO B 1 362 ? 20.781 28.672 69.188 1 27.16 362 PRO B O 1
#

pLDDT: mean 86.63, std 18.7, range [21.11, 98.94]

InterPro domains:
  IPR000073 Alpha/beta hydrolase fold-1 [PF00561] (69-324)
  IPR000073 Alpha/beta hydrolase fold-1 [PR00111] (93-108)
  IPR000073 Alpha/beta hydrolase fold-1 [PR00111] (141-154)
  IPR000073 Alpha/beta hydrolase fold-1 [PR00111] (155-168)
  IPR029058 Alpha/Beta hydrolase fold [G3DSA:3.40.50.1820] (49-336)
  IPR029058 Alpha/Beta hydrolase fold [SSF53474] (64-333)

Organism: Trichostrongylus colubriformis (NCBI:txid6319)

Solvent-accessible surface area (backbone atoms only — not comparable to full-atom values): 38159 Å² total; per-residue (Å²): 135,82,79,75,75,74,62,60,66,56,44,52,52,47,49,48,43,54,50,34,52,51,50,24,54,52,25,40,52,41,38,31,52,60,50,67,43,70,69,46,77,45,73,43,63,28,71,66,90,71,30,36,37,26,32,37,36,30,66,44,76,43,74,66,66,43,90,48,32,39,37,41,35,45,32,79,62,38,32,51,60,72,40,31,74,36,52,50,68,60,9,39,35,18,40,31,37,29,35,18,54,68,17,20,37,79,16,34,55,62,85,62,50,80,46,42,69,56,26,53,48,51,54,35,48,44,51,52,34,40,37,58,64,70,68,51,71,38,24,35,40,37,15,23,21,51,22,17,40,47,49,50,53,33,32,54,77,40,38,84,39,37,63,30,42,34,30,32,41,50,42,35,35,57,68,78,72,71,83,50,92,78,53,78,70,70,51,58,68,53,51,48,51,50,50,60,48,67,78,45,54,90,60,46,66,48,46,71,47,47,91,49,26,30,58,52,48,35,70,73,44,59,66,50,40,74,57,44,57,35,89,50,64,56,29,57,31,43,26,46,41,31,20,51,59,53,74,52,28,30,51,46,37,50,52,50,32,40,38,89,94,70,30,29,72,72,30,36,65,83,52,55,81,67,31,54,52,83,37,33,34,34,38,39,34,21,66,63,24,76,65,76,63,60,60,60,54,52,45,46,72,67,46,88,32,55,43,35,45,32,45,37,75,85,8,29,67,54,31,56,53,63,32,30,68,64,42,46,46,54,56,48,25,67,66,65,66,48,90,73,73,84,82,53,57,68,58,67,82,78,82,85,80,81,79,82,78,80,73,78,79,127,135,81,78,75,75,73,62,61,66,56,44,52,53,48,49,49,45,54,50,33,54,52,50,25,53,51,25,39,52,41,39,30,50,58,51,68,44,72,70,46,74,46,73,44,60,28,71,66,88,70,30,36,36,26,32,38,36,32,68,46,77,43,74,67,66,43,91,48,32,38,36,42,35,45,32,79,62,37,33,51,59,72,42,32,74,36,52,48,69,60,9,38,34,17,39,32,37,29,35,18,54,68,17,19,36,78,17,34,54,63,85,60,48,80,46,41,69,57,26,52,48,51,54,36,47,44,52,51,34,40,37,58,64,71,68,52,71,40,24,36,41,35,15,24,21,50,22,18,38,46,48,52,54,34,34,53,76,39,37,86,38,37,62,29,42,34,30,32,41,52,40,36,35,59,70,77,72,71,85,50,92,78,54,78,69,71,51,57,67,54,51,49,53,50,51,59,48,66,77,45,53,90,59,46,67,48,46,71,48,48,91,49,25,30,57,53,46,36,70,73,44,59,65,49,39,74,59,44,57,35,89,50,64,57,29,58,30,43,25,45,42,33,18,50,58,52,75,52,28,30,52,46,38,51,52,49,32,39,38,87,94,70,31,27,70,72,30,37,65,82,51,55,80,66,33,53,51,82,38,32,35,36,38,38,35,22,65,62,26,77,64,76,64,60,60,58,55,53,45,46,72,67,46,88,32,56,43,36,45,34,46,37,76,86,7,28,68,52,31,57,53,64,35,30,68,65,42,46,46,54,56,46,24,68,65,65,67,48,91,74,74,85,80,55,55,68,58,65,82,78,83,84,79,83,78,80,77,80,72,79,79,129

Nearest PDB structures (foldseek):
  8dvc-assembly5_E  TM=7.324E-01  e=3.425E-11  Striga hermonthica
  8u2l-assembly1_A  TM=7.156E-01  e=5.094E-10  Arabidopsis thaliana
  3qvm-assembly1_A  TM=7.200E-01  e=6.074E-10  Oleispira antarctica
  7k38-assembly1_A  TM=7.540E-01  e=2.793E-09  Pisum sativum
  4jym-assembly2_B  TM=7.165E-01  e=9.714E-10  Arabidopsis thaliana